Protein AF-A0A821HBI1-F1 (afdb_monomer)

Mean predicted aligned error: 13.99 Å

Secondary structure (DSSP, 8-state):
--SSSTTTSSSSSSTTS---SS-----------S--------TTTGGGS----SSGGGGTSS--SEEEEEE--TT-HHHHHHHIIIIIT-SEETTEEEEEEEEEEE-TT-TTHHHHHHHHHHHS-EEEEEB-TT-HHHHHHHHHHHHHHH-TT-SEEEEE-HHHHHHHHHHHHHHHHHHHHHHHHHTS-GGGHHHHHHHHHHHHHHHHHHIIIIIHHHHHSSB-SS-B-STT-HHHHSSSS-SS---SSTT---SS-HHHHHHHHHHHHHHHHHHHGGGSTTTB-HHHHHHHHHHHIIIIIHHHHHHHHSTTSHHHHHT---SS-IIIIIIHHHHHHHHHHHHH---TT--SSS-------HHHHHHHHHHHHHHHIIIIIHTTSSSSHHHHHHHHHHHHHHHHHHHHHHHHHHHHGGGGTPPTTPPPHHHHHHHHHHHHHHHTTTTTTS-HHHHHHHHHHHHHHHHHHHHHHHHHH----TT-HIIIIIIHHHHHHHHHHHH--TTT-TTS---GGGT-THHHHHHHHHHHHHHHHHHHHHHHHHHHHHHHT--BPPHHHHHH-HHHHHH-PPPTT---------GGGSSS--S---TTSSSS----

Structure (mmCIF, N/CA/C/O backbone):
data_AF-A0A821HBI1-F1
#
_entry.id   AF-A0A821HBI1-F1
#
loop_
_atom_site.group_PDB
_atom_site.id
_atom_site.type_symbol
_atom_site.label_atom_id
_atom_site.label_alt_id
_atom_site.label_comp_id
_atom_site.label_asym_id
_atom_site.label_entity_id
_atom_site.label_seq_id
_atom_site.pdbx_PDB_ins_code
_atom_site.Cartn_x
_atom_site.Cartn_y
_atom_site.Cartn_z
_atom_site.occupancy
_atom_site.B_iso_or_equiv
_atom_site.auth_seq_id
_atom_site.auth_comp_id
_atom_site.auth_asym_id
_atom_site.auth_atom_id
_atom_site.pdbx_PDB_model_num
ATOM 1 N N . MET A 1 1 ? 32.061 6.669 39.376 1.00 39.44 1 MET A N 1
ATOM 2 C CA . MET A 1 1 ? 31.551 5.700 38.372 1.00 39.44 1 MET A CA 1
ATOM 3 C C . MET A 1 1 ? 30.074 5.892 37.944 1.00 39.44 1 MET A C 1
ATOM 5 O O . MET A 1 1 ? 29.471 4.959 37.440 1.00 39.44 1 MET A O 1
ATOM 9 N N . ARG A 1 2 ? 29.472 7.097 38.028 1.00 30.44 2 ARG A N 1
ATOM 10 C CA . ARG A 1 2 ? 28.081 7.358 37.556 1.00 30.44 2 ARG A CA 1
ATOM 11 C C . ARG A 1 2 ? 27.895 8.628 36.700 1.00 30.44 2 ARG A C 1
ATOM 13 O O . ARG A 1 2 ? 26.775 9.075 36.495 1.00 30.44 2 ARG A O 1
ATOM 20 N N . ARG A 1 3 ? 28.971 9.212 36.153 1.00 25.42 3 ARG A N 1
ATOM 21 C CA . ARG A 1 3 ? 28.893 10.417 35.290 1.00 25.42 3 ARG A CA 1
ATOM 22 C C . ARG A 1 3 ? 29.568 10.291 33.914 1.00 25.42 3 ARG A C 1
ATOM 24 O O . ARG A 1 3 ? 29.608 11.266 33.179 1.00 25.42 3 ARG A O 1
ATOM 31 N N . HIS A 1 4 ? 30.042 9.104 33.523 1.00 27.62 4 HIS A N 1
ATOM 32 C CA . HIS A 1 4 ? 30.702 8.883 32.220 1.00 27.62 4 HIS A CA 1
ATOM 33 C C . HIS A 1 4 ? 29.940 7.975 31.234 1.00 27.62 4 HIS A C 1
ATOM 35 O O . HIS A 1 4 ? 30.369 7.828 30.099 1.00 27.62 4 HIS A O 1
ATOM 41 N N . CYS A 1 5 ? 28.769 7.438 31.603 1.00 28.25 5 CYS A N 1
ATOM 42 C CA . CYS A 1 5 ? 27.954 6.597 30.706 1.00 28.25 5 CYS A CA 1
ATOM 43 C C . CYS A 1 5 ? 26.812 7.334 29.977 1.00 28.25 5 CYS A C 1
ATOM 45 O O . CYS A 1 5 ? 26.211 6.772 29.071 1.00 28.25 5 CYS A O 1
ATOM 47 N N . ARG A 1 6 ? 26.507 8.599 30.310 1.00 28.84 6 ARG A N 1
ATOM 48 C CA . ARG A 1 6 ? 25.364 9.323 29.704 1.00 28.84 6 ARG A CA 1
ATOM 49 C C . ARG A 1 6 ? 25.662 10.053 28.389 1.00 28.84 6 ARG A C 1
ATOM 51 O O . ARG A 1 6 ? 24.722 10.466 27.729 1.00 28.84 6 ARG A O 1
ATOM 58 N N . LYS A 1 7 ? 26.929 10.190 27.979 1.00 26.81 7 LYS A N 1
ATOM 59 C CA . LYS A 1 7 ? 27.296 10.913 26.743 1.00 26.81 7 LYS A CA 1
ATOM 60 C C . LYS A 1 7 ? 27.590 10.030 25.525 1.00 26.81 7 LYS A C 1
ATOM 62 O O . LYS A 1 7 ? 27.719 10.572 24.442 1.00 26.81 7 LYS A O 1
ATOM 67 N N . ARG A 1 8 ? 27.672 8.700 25.668 1.00 28.08 8 ARG A N 1
ATOM 68 C CA . ARG A 1 8 ? 27.939 7.788 24.532 1.00 28.08 8 ARG A CA 1
ATOM 69 C C . ARG A 1 8 ? 26.720 7.017 24.023 1.00 28.08 8 ARG A C 1
ATOM 71 O O . ARG A 1 8 ? 26.749 6.544 22.900 1.00 28.08 8 ARG A O 1
ATOM 78 N N . ILE A 1 9 ? 25.635 6.948 24.794 1.00 29.70 9 ILE A N 1
ATOM 79 C CA . ILE A 1 9 ? 24.403 6.249 24.378 1.00 29.70 9 ILE A CA 1
ATOM 80 C C . ILE A 1 9 ? 23.422 7.194 23.657 1.00 29.70 9 ILE A C 1
ATOM 82 O O . ILE A 1 9 ? 22.602 6.744 22.868 1.00 29.70 9 ILE A O 1
ATOM 86 N N . PHE A 1 10 ? 23.569 8.513 23.820 1.00 26.70 10 PHE A N 1
ATOM 87 C CA . PHE A 1 10 ? 22.733 9.511 23.135 1.00 26.70 10 PHE A CA 1
ATOM 88 C C . PHE A 1 10 ? 23.194 9.861 21.707 1.00 26.70 10 PHE A C 1
ATOM 90 O O . PHE A 1 10 ? 22.494 10.576 21.001 1.00 26.70 10 PHE A O 1
ATOM 97 N N . THR A 1 11 ? 24.348 9.353 21.262 1.00 26.83 11 THR A N 1
ATOM 98 C CA . THR A 1 11 ? 24.928 9.653 19.935 1.00 26.83 11 THR A CA 1
ATOM 99 C C . THR A 1 11 ? 24.753 8.503 18.934 1.00 26.83 11 THR A C 1
ATOM 101 O O . THR A 1 11 ? 24.941 8.697 17.742 1.00 26.83 11 THR A O 1
ATOM 104 N N . LEU A 1 12 ? 24.340 7.313 19.384 1.00 27.77 12 LEU A N 1
ATOM 105 C CA . LEU A 1 12 ? 24.238 6.123 18.526 1.00 27.77 12 LEU A CA 1
ATOM 106 C C . LEU A 1 12 ? 22.865 5.934 17.859 1.00 27.77 12 LEU A C 1
ATOM 108 O O . LEU A 1 12 ? 22.775 5.188 16.894 1.00 27.77 12 LEU A O 1
ATOM 112 N N . PHE A 1 13 ? 21.818 6.634 18.308 1.00 25.67 13 PHE A N 1
ATOM 113 C CA . PHE A 1 13 ? 20.461 6.492 17.750 1.00 25.67 13 PHE A CA 1
ATOM 114 C C . PHE A 1 13 ? 20.051 7.590 16.751 1.00 25.67 13 PHE A C 1
ATOM 116 O O . PHE A 1 13 ? 19.048 7.438 16.067 1.00 25.67 13 PHE A O 1
ATOM 123 N N . PHE A 1 14 ? 20.830 8.671 16.619 1.00 25.86 14 PHE A N 1
ATOM 124 C CA . PHE A 1 14 ? 20.525 9.797 15.715 1.00 25.86 14 PHE A CA 1
ATOM 125 C C . PHE A 1 14 ? 21.490 9.937 14.522 1.00 25.86 14 PHE A C 1
ATOM 127 O O . PHE A 1 14 ? 21.324 10.833 13.699 1.00 25.86 14 PHE A O 1
ATOM 134 N N . GLY A 1 15 ? 22.467 9.035 14.381 1.00 24.44 15 GLY A N 1
ATOM 135 C CA . GLY A 1 15 ? 23.486 9.092 13.324 1.00 24.44 15 GLY A CA 1
ATOM 136 C C . GLY A 1 15 ? 23.022 8.686 11.919 1.00 24.44 15 GLY A C 1
ATOM 137 O O . GLY A 1 15 ? 23.807 8.786 10.986 1.00 24.44 15 GLY A O 1
ATOM 138 N N . CYS A 1 16 ? 21.776 8.235 11.745 1.00 28.62 16 CYS A N 1
ATOM 139 C CA . CYS A 1 16 ? 21.243 7.820 10.438 1.00 28.62 16 CYS A CA 1
ATOM 140 C C . CYS A 1 16 ? 20.155 8.745 9.870 1.00 28.62 16 CYS A C 1
ATOM 142 O O . CYS A 1 16 ? 19.655 8.464 8.789 1.00 28.62 16 CYS A O 1
ATOM 144 N N . LEU A 1 17 ? 19.793 9.846 10.547 1.00 26.77 17 LEU A N 1
ATOM 145 C CA . LEU A 1 17 ? 18.699 10.719 10.085 1.00 26.77 17 LEU A CA 1
ATOM 146 C C . LEU A 1 17 ? 19.055 12.210 9.952 1.00 26.77 17 LEU A C 1
ATOM 148 O O . LEU A 1 17 ? 18.179 13.018 9.660 1.00 26.77 17 LEU A O 1
ATOM 152 N N . ILE A 1 18 ? 20.324 12.591 10.127 1.00 27.89 18 ILE A N 1
ATOM 153 C CA . ILE A 1 18 ? 20.803 13.956 9.860 1.00 27.89 18 ILE A CA 1
ATOM 154 C C . ILE A 1 18 ? 22.089 13.875 9.038 1.00 27.89 18 ILE A C 1
ATOM 156 O O . ILE A 1 18 ? 23.186 13.896 9.582 1.00 27.89 18 ILE A O 1
ATOM 160 N N . PHE A 1 19 ? 21.945 13.805 7.718 1.00 27.16 19 PHE A N 1
ATOM 161 C CA . PHE A 1 19 ? 22.987 14.221 6.782 1.00 27.16 19 PHE A CA 1
ATOM 162 C C . PHE A 1 19 ? 22.317 14.913 5.598 1.00 27.16 19 PHE A C 1
ATOM 164 O O . PHE A 1 19 ? 21.980 14.279 4.606 1.00 27.16 19 PHE A O 1
ATOM 171 N N . TYR A 1 20 ? 22.077 16.219 5.738 1.00 30.00 20 TYR A N 1
ATOM 172 C CA . TYR A 1 20 ? 21.812 17.100 4.600 1.00 30.00 20 TYR A CA 1
ATOM 173 C C . TYR A 1 20 ? 22.148 18.556 4.944 1.00 30.00 20 TYR A C 1
ATOM 175 O O . TYR A 1 20 ? 21.272 19.386 5.151 1.00 30.00 20 TYR A O 1
ATOM 183 N N . ILE A 1 21 ? 23.445 18.860 5.028 1.00 28.52 21 ILE A N 1
ATOM 184 C CA . ILE A 1 21 ? 23.985 20.196 4.739 1.00 28.52 21 ILE A CA 1
ATOM 185 C C . ILE A 1 21 ? 25.320 19.962 4.027 1.00 28.52 21 ILE A C 1
ATOM 187 O O . ILE A 1 21 ? 26.296 19.561 4.654 1.00 28.52 21 ILE A O 1
ATOM 191 N N . GLY A 1 22 ? 25.339 20.169 2.711 1.00 23.45 22 GLY A N 1
ATOM 192 C CA . GLY A 1 22 ? 26.512 19.983 1.853 1.00 23.45 22 GLY A CA 1
ATOM 193 C C . GLY A 1 22 ? 26.187 19.054 0.689 1.00 23.45 22 GLY A C 1
ATOM 194 O O . GLY A 1 22 ? 25.965 17.867 0.894 1.00 23.45 22 GLY A O 1
ATOM 195 N N . GLY A 1 23 ? 26.103 19.611 -0.519 1.00 25.64 23 GLY A N 1
ATOM 196 C CA . GLY A 1 23 ? 25.733 18.895 -1.738 1.00 25.64 23 GLY A CA 1
ATOM 197 C C . GLY A 1 23 ? 26.720 17.793 -2.111 1.00 25.64 23 GLY A C 1
ATOM 198 O O . GLY A 1 23 ? 27.652 18.029 -2.872 1.00 25.64 23 GLY A O 1
ATOM 199 N N . TYR A 1 24 ? 26.460 16.582 -1.628 1.00 22.45 24 TYR A N 1
ATOM 200 C CA . TYR A 1 24 ? 27.106 15.364 -2.092 1.00 22.45 24 TYR A CA 1
ATOM 201 C C . TYR A 1 24 ? 26.033 14.377 -2.543 1.00 22.45 24 TYR A C 1
ATOM 203 O O . TYR A 1 24 ? 25.165 13.956 -1.779 1.00 22.45 24 TYR A O 1
ATOM 211 N N . VAL A 1 25 ? 26.088 14.058 -3.834 1.00 24.27 25 VAL A N 1
ATOM 212 C CA . VAL A 1 25 ? 25.384 12.945 -4.468 1.00 24.27 25 VAL A CA 1
ATOM 213 C C . VAL A 1 25 ? 25.770 11.662 -3.727 1.00 24.27 25 VAL A C 1
ATOM 215 O O . VAL A 1 25 ? 26.945 11.464 -3.419 1.00 24.27 25 VAL A O 1
ATOM 218 N N . PHE A 1 26 ? 24.803 10.787 -3.438 1.00 23.72 26 PHE A N 1
ATOM 219 C CA . PHE A 1 26 ? 25.093 9.429 -2.976 1.00 23.72 26 PHE A CA 1
ATOM 220 C C . PHE A 1 26 ? 25.791 8.674 -4.108 1.00 23.72 26 PHE A C 1
ATOM 222 O O . PHE A 1 26 ? 25.157 8.109 -4.996 1.00 23.72 26 PHE A O 1
ATOM 229 N N . VAL A 1 27 ? 27.117 8.711 -4.091 1.00 25.02 27 VAL A N 1
ATOM 230 C CA . VAL A 1 27 ? 27.970 7.886 -4.932 1.00 25.02 27 VAL A CA 1
ATOM 231 C C . VAL A 1 27 ? 28.236 6.613 -4.134 1.00 25.02 27 VAL A C 1
ATOM 233 O O . VAL A 1 27 ? 28.740 6.677 -3.012 1.00 25.02 27 VAL A O 1
ATOM 236 N N . SER A 1 28 ? 27.912 5.444 -4.694 1.00 28.28 28 SER A N 1
ATOM 237 C CA . SER A 1 28 ? 28.605 4.220 -4.291 1.00 28.28 28 SER A CA 1
ATOM 238 C C . SER A 1 28 ? 30.044 4.374 -4.778 1.00 28.28 28 SER A C 1
ATOM 240 O O . SER A 1 28 ? 30.394 3.965 -5.879 1.00 28.28 28 SER A O 1
ATOM 242 N N . ILE A 1 29 ? 30.855 5.085 -3.995 1.00 24.97 29 ILE A N 1
ATOM 243 C CA . ILE A 1 29 ? 32.301 5.035 -4.127 1.00 24.97 29 ILE A CA 1
ATOM 244 C C . ILE A 1 29 ? 32.640 3.708 -3.474 1.00 24.97 29 ILE A C 1
ATOM 246 O O . ILE A 1 29 ? 32.725 3.617 -2.250 1.00 24.97 29 ILE A O 1
ATOM 250 N N . SER A 1 30 ? 32.773 2.647 -4.268 1.00 26.41 30 SER A N 1
ATOM 251 C CA . SER A 1 30 ? 33.678 1.594 -3.839 1.00 26.41 30 SER A CA 1
ATOM 252 C C . SER A 1 30 ? 35.041 2.266 -3.769 1.00 26.41 30 SER A C 1
ATOM 254 O O . SER A 1 30 ? 35.684 2.505 -4.791 1.00 26.41 30 SER A O 1
ATOM 256 N N . GLU A 1 31 ? 35.440 2.666 -2.569 1.00 24.05 31 GLU A N 1
ATOM 257 C CA . GLU A 1 31 ? 36.828 2.959 -2.286 1.00 24.05 31 GLU A CA 1
ATOM 258 C C . GLU A 1 31 ? 37.543 1.642 -2.592 1.00 24.05 31 GLU A C 1
ATOM 260 O O . GLU A 1 31 ? 37.451 0.682 -1.824 1.00 24.05 31 GLU A O 1
ATOM 265 N N . VAL A 1 32 ? 38.172 1.539 -3.767 1.00 29.16 32 VAL A N 1
ATOM 266 C CA . VAL A 1 32 ? 39.111 0.454 -4.055 1.00 29.16 32 VAL A CA 1
ATOM 267 C C . VAL A 1 32 ? 40.329 0.748 -3.188 1.00 29.16 32 VAL A C 1
ATOM 269 O O . VAL A 1 32 ? 41.359 1.252 -3.629 1.00 29.16 32 VAL A O 1
ATOM 272 N N . THR A 1 33 ? 40.163 0.528 -1.888 1.00 23.44 33 THR A N 1
ATOM 273 C CA . THR A 1 33 ? 41.252 0.532 -0.936 1.00 23.44 33 THR A CA 1
ATOM 274 C C . THR A 1 33 ? 42.094 -0.683 -1.273 1.00 23.44 33 THR A C 1
ATOM 276 O O . THR A 1 33 ? 41.621 -1.817 -1.336 1.00 23.44 33 THR A O 1
ATOM 279 N N . ARG A 1 34 ? 43.369 -0.409 -1.534 1.00 30.02 34 ARG A N 1
ATOM 280 C CA . ARG A 1 34 ? 44.418 -1.337 -1.967 1.00 30.02 34 ARG A CA 1
ATOM 281 C C . ARG A 1 34 ? 44.722 -2.475 -0.978 1.00 30.02 34 ARG A C 1
ATOM 283 O O . ARG A 1 34 ? 45.738 -3.138 -1.139 1.00 30.02 34 ARG A O 1
ATOM 290 N N . ASP A 1 35 ? 43.893 -2.680 0.041 1.00 27.64 35 ASP A N 1
ATOM 291 C CA . ASP A 1 35 ? 44.194 -3.550 1.171 1.00 27.64 35 ASP A CA 1
ATOM 292 C C . ASP A 1 35 ? 42.907 -4.087 1.825 1.00 27.64 35 ASP A C 1
ATOM 294 O O . ASP A 1 35 ? 42.514 -3.726 2.931 1.00 27.64 35 ASP A O 1
ATOM 298 N N . SER A 1 36 ? 42.198 -4.963 1.117 1.00 25.23 36 SER A N 1
ATOM 299 C CA . SER A 1 36 ? 41.278 -5.904 1.760 1.00 25.23 36 SER A CA 1
ATOM 300 C C . SER A 1 36 ? 41.420 -7.272 1.110 1.00 25.23 36 SER A C 1
ATOM 302 O O . SER A 1 36 ? 40.694 -7.696 0.217 1.00 25.23 36 SER A O 1
ATOM 304 N N . THR A 1 37 ? 42.436 -7.978 1.593 1.00 27.88 37 THR A N 1
ATOM 305 C CA . THR A 1 37 ? 42.574 -9.427 1.513 1.00 27.88 37 THR A CA 1
ATOM 306 C C . THR A 1 37 ? 41.368 -10.122 2.157 1.00 27.88 37 THR A C 1
ATOM 308 O O . THR A 1 37 ? 41.461 -10.621 3.278 1.00 27.88 37 THR A O 1
ATOM 311 N N . GLU A 1 38 ? 40.243 -10.213 1.452 1.00 26.75 38 GLU A N 1
ATOM 312 C CA . GLU A 1 38 ? 39.290 -11.299 1.664 1.00 26.75 38 GLU A CA 1
ATOM 313 C C . GLU A 1 38 ? 39.595 -12.415 0.665 1.00 26.75 38 GLU A C 1
ATOM 315 O O . GLU A 1 38 ? 39.515 -12.275 -0.553 1.00 26.75 38 GLU A O 1
ATOM 320 N N . LYS A 1 39 ? 40.067 -13.525 1.233 1.00 27.61 39 LYS A N 1
ATOM 321 C CA . LYS A 1 39 ? 40.550 -14.732 0.566 1.00 27.61 39 LYS A CA 1
ATOM 322 C C . LYS A 1 39 ? 39.618 -15.176 -0.564 1.00 27.61 39 LYS A C 1
ATOM 324 O O . LYS A 1 39 ? 38.583 -15.797 -0.341 1.00 27.61 39 LYS A O 1
ATOM 329 N N . ILE A 1 40 ? 40.085 -14.934 -1.784 1.00 29.36 40 ILE A N 1
ATOM 330 C CA . ILE A 1 40 ? 39.562 -15.452 -3.044 1.00 29.36 40 ILE A CA 1
ATOM 331 C C . ILE A 1 40 ? 39.653 -16.988 -3.025 1.00 29.36 40 ILE A C 1
ATOM 333 O O . ILE A 1 40 ? 40.655 -17.580 -3.421 1.00 29.36 40 ILE A O 1
ATOM 337 N N . VAL A 1 41 ? 38.580 -17.654 -2.599 1.00 27.44 41 VAL A N 1
ATOM 338 C CA . VAL A 1 41 ? 38.293 -19.060 -2.932 1.00 27.44 41 VAL A CA 1
ATOM 339 C C . VAL A 1 41 ? 37.557 -19.088 -4.277 1.00 27.44 41 VAL A C 1
ATOM 341 O O . VAL A 1 41 ? 36.439 -19.561 -4.363 1.00 27.44 41 VAL A O 1
ATOM 344 N N . TYR A 1 42 ? 38.132 -18.521 -5.343 1.00 33.50 42 TYR A N 1
ATOM 345 C CA . TYR A 1 42 ? 37.483 -18.503 -6.673 1.00 33.50 42 TYR A CA 1
ATOM 346 C C . TYR A 1 42 ? 38.475 -18.592 -7.848 1.00 33.50 42 TYR A C 1
ATOM 348 O O . TYR A 1 42 ? 38.187 -18.174 -8.967 1.00 33.50 42 TYR A O 1
ATOM 356 N N . LEU A 1 43 ? 39.658 -19.176 -7.624 1.00 30.02 43 LEU A N 1
ATOM 357 C CA . LEU A 1 43 ? 40.743 -19.212 -8.616 1.00 30.02 43 LEU A CA 1
ATOM 358 C C . LEU A 1 43 ? 40.711 -20.383 -9.616 1.00 30.02 43 LEU A C 1
ATOM 360 O O . LEU A 1 43 ? 41.592 -20.447 -10.471 1.00 30.02 43 LEU A O 1
ATOM 364 N N . HIS A 1 44 ? 39.723 -21.287 -9.579 1.00 28.52 44 HIS A N 1
ATOM 365 C CA . HIS A 1 44 ? 39.763 -22.477 -10.449 1.00 28.52 44 HIS A CA 1
ATOM 366 C C . HIS A 1 44 ? 38.768 -22.502 -11.625 1.00 28.52 44 HIS A C 1
ATOM 368 O O . HIS A 1 44 ? 39.048 -23.182 -12.612 1.00 28.52 44 HIS A O 1
ATOM 374 N N . ALA A 1 45 ? 37.665 -21.741 -11.583 1.00 28.94 45 ALA A N 1
ATOM 375 C CA . ALA A 1 45 ? 36.639 -21.760 -12.640 1.00 28.94 45 ALA A CA 1
ATOM 376 C C . ALA A 1 45 ? 36.800 -20.652 -13.704 1.00 28.94 45 ALA A C 1
ATOM 378 O O . ALA A 1 45 ? 36.412 -20.838 -14.852 1.00 28.94 45 ALA A O 1
ATOM 379 N N . LEU A 1 46 ? 37.446 -19.530 -13.368 1.00 36.69 46 LEU A N 1
ATOM 380 C CA . LEU A 1 46 ? 37.592 -18.364 -14.260 1.00 36.69 46 LEU A CA 1
ATOM 381 C C . LEU A 1 46 ? 38.828 -18.421 -15.177 1.00 36.69 46 LEU A C 1
ATOM 383 O O . LEU A 1 46 ? 39.130 -17.459 -15.876 1.00 36.69 46 LEU A O 1
ATOM 387 N N . ARG A 1 47 ? 39.558 -19.543 -15.194 1.00 33.97 47 ARG A N 1
ATOM 388 C CA . ARG A 1 47 ? 40.779 -19.713 -16.003 1.00 33.97 47 ARG A CA 1
ATOM 389 C C . ARG A 1 47 ? 40.509 -20.023 -17.483 1.00 33.97 47 ARG A C 1
ATOM 391 O O . ARG A 1 47 ? 41.465 -20.145 -18.239 1.00 33.97 47 ARG A O 1
ATOM 398 N N . ARG A 1 48 ? 39.243 -20.201 -17.886 1.00 34.84 48 ARG A N 1
ATOM 399 C CA . ARG A 1 48 ? 38.856 -20.621 -19.249 1.00 34.84 48 ARG A CA 1
ATOM 400 C C . ARG A 1 48 ? 38.201 -19.541 -20.114 1.00 34.84 48 ARG A C 1
ATOM 402 O O . ARG A 1 48 ? 38.045 -19.778 -21.302 1.00 34.84 48 ARG A O 1
ATOM 409 N N . SER A 1 49 ? 37.857 -18.375 -19.570 1.00 42.03 49 SER A N 1
ATOM 410 C CA . SER A 1 49 ? 37.347 -17.250 -20.365 1.00 42.03 49 SER A CA 1
ATOM 411 C C . SER A 1 49 ? 38.485 -16.278 -20.671 1.00 42.03 49 SER A C 1
ATOM 413 O O . SER A 1 49 ? 39.016 -15.637 -19.760 1.00 42.03 49 SER A O 1
ATOM 415 N N . SER A 1 50 ? 38.879 -16.200 -21.938 1.00 40.34 50 SER A N 1
ATOM 416 C CA . SER A 1 50 ? 39.927 -15.321 -22.460 1.00 40.34 50 SER A CA 1
ATOM 417 C C . SER A 1 50 ? 39.677 -13.857 -22.062 1.00 40.34 50 SER A C 1
ATOM 419 O O . SER A 1 50 ? 38.625 -13.312 -22.402 1.00 40.34 50 SER A O 1
ATOM 421 N N . PRO A 1 51 ? 40.601 -13.179 -21.360 1.00 40.41 51 PRO A N 1
ATOM 422 C CA . PRO A 1 51 ? 40.448 -11.764 -21.081 1.00 40.41 51 PRO A CA 1
ATOM 423 C C . PRO A 1 51 ? 40.886 -10.920 -22.290 1.00 40.41 51 PRO A C 1
ATOM 425 O O . PRO A 1 51 ? 42.074 -10.700 -22.490 1.00 40.41 51 PRO A O 1
ATOM 428 N N . MET A 1 52 ? 39.891 -10.379 -23.001 1.00 57.12 52 MET A N 1
ATOM 429 C CA . MET A 1 52 ? 39.753 -8.939 -23.289 1.00 57.12 52 MET A CA 1
ATOM 430 C C . MET A 1 52 ? 40.806 -8.291 -24.190 1.00 57.12 52 MET A C 1
ATOM 432 O O . MET A 1 52 ? 41.834 -7.832 -23.701 1.00 57.12 52 MET A O 1
ATOM 436 N N . GLU A 1 53 ? 40.475 -8.112 -25.468 1.00 54.25 53 GLU A N 1
ATOM 437 C CA . GLU A 1 53 ? 41.271 -7.312 -26.414 1.00 54.25 53 GLU A CA 1
ATOM 438 C C . GLU A 1 53 ? 40.405 -6.369 -27.269 1.00 54.25 53 GLU A C 1
ATOM 440 O O . GLU A 1 53 ? 40.650 -6.170 -28.456 1.00 54.25 53 GLU A O 1
ATOM 445 N N . HIS A 1 54 ? 39.346 -5.793 -26.697 1.00 61.66 54 HIS A N 1
ATOM 446 C CA . HIS A 1 54 ? 38.465 -4.877 -27.427 1.00 61.66 54 HIS A CA 1
ATOM 447 C C . HIS A 1 54 ? 38.350 -3.533 -26.715 1.00 61.66 54 HIS A C 1
ATOM 449 O O . HIS A 1 54 ? 38.316 -3.476 -25.485 1.00 61.66 54 HIS A O 1
ATOM 455 N N . ASN A 1 55 ? 38.346 -2.465 -27.520 1.00 65.25 55 ASN A N 1
ATOM 456 C CA . ASN A 1 55 ? 38.276 -1.066 -27.100 1.00 65.25 55 ASN A CA 1
ATOM 457 C C . ASN A 1 55 ? 39.307 -0.666 -26.023 1.00 65.25 55 ASN A C 1
ATOM 459 O O . ASN A 1 55 ? 39.049 0.229 -25.232 1.00 65.25 55 ASN A O 1
ATOM 463 N N . ILE A 1 56 ? 40.498 -1.286 -26.017 1.00 68.75 56 ILE A N 1
ATOM 464 C CA . ILE A 1 56 ? 41.613 -0.965 -25.094 1.00 68.75 56 ILE A CA 1
ATOM 465 C C . ILE A 1 56 ? 41.960 0.533 -25.144 1.00 68.75 56 ILE A C 1
ATOM 467 O O . ILE A 1 56 ? 42.303 1.136 -24.133 1.00 68.75 56 ILE A O 1
ATOM 471 N N . GLU A 1 57 ? 41.813 1.138 -26.323 1.00 68.50 57 GLU A N 1
ATOM 472 C CA . GLU A 1 57 ? 42.108 2.544 -26.606 1.00 68.50 57 GLU A CA 1
ATOM 473 C C . GLU A 1 57 ? 41.243 3.548 -25.829 1.00 68.50 57 GLU A C 1
ATOM 475 O O . GLU A 1 57 ? 41.649 4.705 -25.690 1.00 68.50 57 GLU A O 1
ATOM 480 N N . LEU A 1 58 ? 40.108 3.105 -25.264 1.00 71.06 58 LEU A N 1
ATOM 481 C CA . LEU A 1 58 ? 39.200 3.924 -24.449 1.00 71.06 58 LEU A CA 1
ATOM 482 C C . LEU A 1 58 ? 39.915 4.642 -23.298 1.00 71.06 58 LEU A C 1
ATOM 484 O O . LEU A 1 58 ? 39.544 5.759 -22.960 1.00 71.06 58 LEU A O 1
ATOM 488 N N . CYS A 1 59 ? 40.937 4.014 -22.716 1.00 68.75 59 CYS A N 1
ATOM 489 C CA . CYS A 1 59 ? 41.691 4.553 -21.581 1.00 68.75 59 CYS A CA 1
ATOM 490 C C . CYS A 1 59 ? 43.137 4.931 -21.929 1.00 68.75 59 CYS A C 1
ATOM 492 O O . CYS A 1 59 ? 43.875 5.406 -21.069 1.00 68.75 59 CYS A O 1
ATOM 494 N N . SER A 1 60 ? 43.545 4.742 -23.188 1.00 62.75 60 SER A N 1
ATOM 495 C CA . SER A 1 60 ? 44.922 4.963 -23.651 1.00 62.75 60 SER A CA 1
ATOM 496 C C . SER A 1 60 ? 45.208 6.403 -24.073 1.00 62.75 60 SER A C 1
ATOM 498 O O . SER A 1 60 ? 46.372 6.777 -24.193 1.00 62.75 60 SER A O 1
ATOM 500 N N . SER A 1 61 ? 44.170 7.188 -24.375 1.00 55.78 61 SER A N 1
ATOM 501 C CA . SER A 1 61 ? 44.310 8.447 -25.122 1.00 55.78 61 SER A CA 1
ATOM 502 C C . SER A 1 61 ? 44.034 9.719 -24.317 1.00 55.78 61 SER A C 1
ATOM 504 O O . SER A 1 61 ? 44.436 10.790 -24.761 1.00 55.78 61 SER A O 1
ATOM 506 N N . ASN A 1 62 ? 43.420 9.630 -23.132 1.00 57.84 62 ASN A N 1
ATOM 507 C CA . ASN A 1 62 ? 43.083 10.786 -22.298 1.00 57.84 62 ASN A CA 1
ATOM 508 C C . ASN A 1 62 ? 43.212 10.447 -20.807 1.00 57.84 62 ASN A C 1
ATOM 510 O O . ASN A 1 62 ? 42.834 9.354 -20.389 1.00 57.84 62 ASN A O 1
ATOM 514 N N . ASP A 1 63 ? 43.680 11.399 -19.994 1.00 69.25 63 ASP A N 1
ATOM 515 C CA . ASP A 1 63 ? 43.513 11.339 -18.537 1.00 69.25 63 ASP A CA 1
ATOM 516 C C . ASP A 1 63 ? 42.001 11.411 -18.236 1.00 69.25 63 ASP A C 1
ATOM 518 O O . ASP A 1 63 ? 41.403 12.485 -18.211 1.00 69.25 63 ASP A O 1
ATOM 522 N N . ILE A 1 64 ? 41.342 10.263 -18.108 1.00 76.50 64 ILE A N 1
ATOM 523 C CA . ILE A 1 64 ? 39.928 10.178 -17.735 1.00 76.50 64 ILE A CA 1
ATOM 524 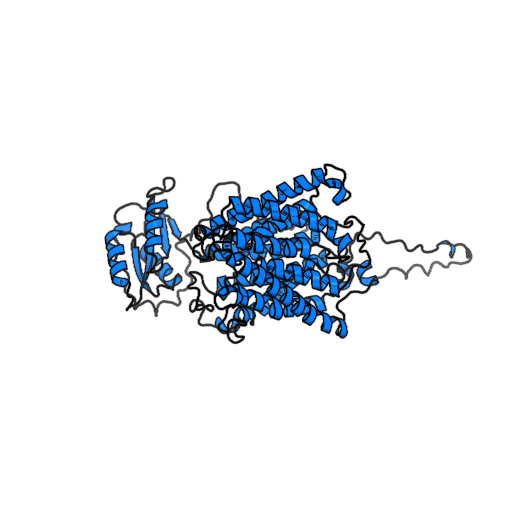C C . ILE A 1 64 ? 39.857 10.144 -16.211 1.00 76.50 64 ILE A C 1
ATOM 526 O O . ILE A 1 64 ? 40.448 9.278 -15.572 1.00 76.50 64 ILE A O 1
ATOM 530 N N . ASP A 1 65 ? 39.113 11.075 -15.622 1.00 78.69 65 ASP A N 1
ATOM 531 C CA . ASP A 1 65 ? 38.993 11.192 -14.169 1.00 78.69 65 ASP A CA 1
ATOM 532 C C . ASP A 1 65 ? 37.852 10.307 -13.629 1.00 78.69 65 ASP A C 1
ATOM 534 O O . ASP A 1 65 ? 37.939 9.805 -12.506 1.00 78.69 65 ASP A O 1
ATOM 538 N N . LEU A 1 66 ? 36.804 10.079 -14.434 1.00 78.38 66 LEU A N 1
ATOM 539 C CA . LEU A 1 66 ? 35.614 9.295 -14.090 1.00 78.38 66 LEU A CA 1
ATOM 540 C C . LEU A 1 66 ? 35.189 8.351 -15.227 1.00 78.38 66 LEU A C 1
ATOM 542 O O . LEU A 1 66 ? 34.913 8.800 -16.336 1.00 78.38 66 LEU A O 1
ATOM 546 N N . ILE A 1 67 ? 35.013 7.060 -14.942 1.00 83.19 67 ILE A N 1
ATOM 547 C CA . ILE A 1 67 ? 34.317 6.137 -15.855 1.00 83.19 67 ILE A CA 1
ATOM 548 C C . ILE A 1 67 ? 32.922 5.810 -15.331 1.00 83.19 67 ILE A C 1
ATOM 550 O O . ILE A 1 67 ? 32.764 5.401 -14.183 1.00 83.19 67 ILE A O 1
ATOM 554 N N . ILE A 1 68 ? 31.912 5.955 -16.190 1.00 78.88 68 ILE A N 1
ATOM 555 C CA . ILE A 1 68 ? 30.530 5.563 -15.917 1.00 78.88 68 ILE A CA 1
ATOM 556 C C . ILE A 1 68 ? 30.250 4.221 -16.598 1.00 78.88 68 ILE A C 1
ATOM 558 O O . ILE A 1 68 ? 30.210 4.142 -17.821 1.00 78.88 68 ILE A O 1
ATOM 562 N N . ILE A 1 69 ? 30.046 3.168 -15.808 1.00 81.25 69 ILE A N 1
ATOM 563 C CA . ILE A 1 69 ? 29.707 1.826 -16.284 1.00 81.25 69 ILE A CA 1
ATOM 564 C C . ILE A 1 69 ? 28.190 1.665 -16.342 1.00 81.25 69 ILE A C 1
ATOM 566 O O . ILE A 1 69 ? 27.505 1.755 -15.317 1.00 81.25 69 ILE A O 1
ATOM 570 N N . ILE A 1 70 ? 27.686 1.323 -17.524 1.00 78.62 70 ILE A N 1
ATOM 571 C CA . ILE A 1 70 ? 26.280 1.002 -17.757 1.00 78.62 70 ILE A CA 1
ATOM 572 C C . ILE A 1 70 ? 26.170 -0.448 -18.201 1.00 78.62 70 ILE A C 1
ATOM 574 O O . ILE A 1 70 ? 26.621 -0.828 -19.279 1.00 78.62 70 ILE A O 1
ATOM 578 N N . ILE A 1 71 ? 25.542 -1.277 -17.372 1.00 78.62 71 ILE A N 1
ATOM 579 C CA . ILE A 1 71 ? 25.230 -2.653 -17.752 1.00 78.62 71 ILE A CA 1
ATOM 580 C C . ILE A 1 71 ? 23.988 -2.637 -18.640 1.00 78.62 71 ILE A C 1
ATOM 582 O O . ILE A 1 71 ? 22.967 -2.059 -18.279 1.00 78.62 71 ILE A O 1
ATOM 586 N N . SER A 1 72 ? 24.083 -3.270 -19.804 1.00 76.19 72 SER A N 1
ATOM 587 C CA . SER A 1 72 ? 23.036 -3.279 -20.822 1.00 76.19 72 SER A CA 1
ATOM 588 C C . SER A 1 72 ? 22.804 -4.706 -21.327 1.00 76.19 72 SER A C 1
ATOM 590 O O . SER A 1 72 ? 23.718 -5.534 -21.280 1.00 76.19 72 SER A O 1
ATOM 592 N N . SER A 1 73 ? 21.584 -5.018 -21.769 1.00 77.19 73 SER A N 1
ATOM 593 C CA . SER A 1 73 ? 21.299 -6.270 -22.485 1.00 77.19 73 SER A CA 1
ATOM 594 C C . SER A 1 73 ? 21.785 -6.161 -23.927 1.00 77.19 73 SER A C 1
ATOM 596 O O . SER A 1 73 ? 21.746 -5.085 -24.522 1.00 77.19 73 SER A O 1
ATOM 598 N N . SER A 1 74 ? 22.173 -7.288 -24.513 1.00 77.44 74 SER A N 1
ATOM 599 C CA . SER A 1 74 ? 22.451 -7.457 -25.938 1.00 77.44 74 SER A CA 1
ATOM 600 C C . SER A 1 74 ? 21.385 -6.840 -26.846 1.00 77.44 74 SER A C 1
ATOM 602 O O . SER A 1 74 ? 21.739 -6.267 -27.867 1.00 77.44 74 SER A O 1
ATOM 604 N N . SER A 1 75 ? 20.115 -6.846 -26.434 1.00 74.31 75 SER A N 1
ATOM 605 C CA . SER A 1 75 ? 18.986 -6.328 -27.220 1.00 74.31 75 SER A CA 1
ATOM 606 C C . SER A 1 75 ? 18.736 -4.812 -27.116 1.00 74.31 75 SER A C 1
ATOM 608 O O . SER A 1 75 ? 18.011 -4.255 -27.937 1.00 74.31 75 SER A O 1
ATOM 610 N N . HIS A 1 76 ? 19.334 -4.114 -26.144 1.00 76.25 76 HIS A N 1
ATOM 611 C CA . HIS A 1 76 ? 18.994 -2.719 -25.802 1.00 76.25 76 HIS A CA 1
ATOM 612 C C . HIS A 1 76 ? 19.747 -1.653 -26.633 1.00 76.25 76 HIS A C 1
ATOM 614 O O . HIS A 1 76 ? 20.407 -0.765 -26.084 1.00 76.25 76 HIS A O 1
ATOM 620 N N . PHE A 1 77 ? 19.711 -1.747 -27.965 1.00 79.12 77 PHE A N 1
ATOM 621 C CA . PHE A 1 77 ? 20.434 -0.819 -28.852 1.00 79.12 77 PHE A CA 1
ATOM 622 C C . PHE A 1 77 ? 19.910 0.621 -28.762 1.00 79.12 77 PHE A C 1
ATOM 624 O O . PHE A 1 77 ? 20.695 1.565 -28.656 1.00 79.12 77 PHE A O 1
ATOM 631 N N . LEU A 1 78 ? 18.583 0.793 -28.774 1.00 70.56 78 LEU A N 1
ATOM 632 C CA . LEU A 1 78 ? 17.935 2.110 -28.760 1.00 70.56 78 LEU A CA 1
ATOM 633 C C . LEU A 1 78 ? 18.157 2.840 -27.433 1.00 70.56 78 LEU A C 1
ATOM 635 O O . LEU A 1 78 ? 18.354 4.053 -27.412 1.00 70.56 78 LEU A O 1
ATOM 639 N N . GLU A 1 79 ? 18.164 2.109 -26.322 1.00 75.00 79 GLU A N 1
ATOM 640 C CA . GLU A 1 79 ? 18.399 2.650 -24.988 1.00 75.00 79 GLU A CA 1
ATOM 641 C C . GLU A 1 79 ? 19.845 3.120 -24.834 1.00 75.00 79 GLU A C 1
ATOM 643 O O . GLU A 1 79 ? 20.083 4.205 -24.299 1.00 75.00 79 GLU A O 1
ATOM 648 N N . ARG A 1 80 ? 20.817 2.340 -25.334 1.00 83.31 80 ARG A N 1
ATOM 649 C CA . ARG A 1 80 ? 22.224 2.765 -25.357 1.00 83.31 80 ARG A CA 1
ATOM 650 C C . ARG A 1 80 ? 22.403 4.021 -26.199 1.00 83.31 80 ARG A C 1
ATOM 652 O O . ARG A 1 80 ? 23.048 4.962 -25.742 1.00 83.31 80 ARG A O 1
ATOM 659 N N . GLU A 1 81 ? 21.786 4.076 -27.378 1.00 80.19 81 GLU A N 1
ATOM 660 C CA . GLU A 1 81 ? 21.842 5.264 -28.232 1.00 80.19 81 GLU A CA 1
ATOM 661 C C . GLU A 1 81 ? 21.197 6.481 -27.561 1.00 80.19 81 GLU A C 1
ATOM 663 O O . GLU A 1 81 ? 21.799 7.549 -27.519 1.00 80.19 81 GLU A O 1
ATOM 668 N N . SER A 1 82 ? 20.047 6.304 -26.909 1.00 69.75 82 SER A N 1
ATOM 669 C CA . SER A 1 82 ? 19.380 7.375 -26.158 1.00 69.75 82 SER A CA 1
ATOM 670 C C . SER A 1 82 ? 20.262 7.929 -25.032 1.00 69.75 82 SER A C 1
ATOM 672 O O . SER A 1 82 ? 20.281 9.132 -24.773 1.00 69.75 82 SER A O 1
ATOM 674 N N . ILE A 1 83 ? 21.024 7.070 -24.348 1.00 71.06 83 ILE A N 1
ATOM 675 C CA . ILE A 1 83 ? 21.976 7.510 -23.321 1.00 71.06 83 ILE A CA 1
ATOM 676 C C . ILE A 1 83 ? 23.128 8.295 -23.957 1.00 71.06 83 ILE A C 1
ATOM 678 O O . ILE A 1 83 ? 23.481 9.359 -23.444 1.00 71.06 83 ILE A O 1
ATOM 682 N N . ARG A 1 84 ? 23.675 7.827 -25.087 1.00 80.69 84 ARG A N 1
ATOM 683 C CA . ARG A 1 84 ? 24.716 8.550 -25.840 1.00 80.69 84 ARG A CA 1
ATOM 684 C C . ARG A 1 84 ? 24.230 9.930 -26.279 1.00 80.69 84 ARG A C 1
ATOM 686 O O . ARG A 1 84 ? 24.936 10.909 -26.077 1.00 80.69 84 ARG A O 1
ATOM 693 N N . GLU A 1 85 ? 23.019 10.037 -26.811 1.00 79.50 85 GLU A N 1
ATOM 694 C CA . GLU A 1 85 ? 22.449 11.305 -27.290 1.00 79.50 85 GLU A CA 1
ATOM 695 C C . GLU A 1 85 ? 22.090 12.287 -26.163 1.00 79.50 85 GLU A C 1
ATOM 697 O O . GLU A 1 85 ? 21.883 13.473 -26.418 1.00 79.50 85 GLU A O 1
ATOM 702 N N . THR A 1 86 ? 22.030 11.817 -24.914 1.00 74.19 86 THR A N 1
ATOM 703 C CA . THR A 1 86 ? 21.642 12.632 -23.757 1.00 74.19 86 THR A CA 1
ATOM 704 C C . THR A 1 86 ? 22.832 12.945 -22.849 1.00 74.19 86 THR A C 1
ATOM 706 O O . THR A 1 86 ? 23.698 13.744 -23.193 1.00 74.19 86 THR A O 1
ATOM 709 N N . TRP A 1 87 ? 22.874 12.370 -21.649 1.00 71.81 87 TRP A N 1
ATOM 710 C CA . TRP A 1 87 ? 23.886 12.677 -20.638 1.00 71.81 87 TRP A CA 1
ATOM 711 C C . TRP A 1 87 ? 25.161 11.842 -20.806 1.00 71.81 87 TRP A C 1
ATOM 713 O O . TRP A 1 87 ? 26.209 12.225 -20.294 1.00 71.81 87 TRP A O 1
ATOM 723 N N . GLY A 1 88 ? 25.094 10.724 -21.534 1.00 68.81 88 GLY A N 1
ATOM 724 C CA . GLY A 1 88 ? 26.216 9.811 -21.744 1.00 68.81 88 GLY A CA 1
ATOM 725 C C . GLY A 1 88 ? 27.301 10.344 -22.683 1.00 68.81 88 GLY A C 1
ATOM 726 O O . GLY A 1 88 ? 28.430 9.868 -22.609 1.00 68.81 88 GLY A O 1
ATOM 727 N N . SER A 1 89 ? 27.002 11.343 -23.523 1.00 72.06 89 SER A N 1
ATOM 728 C CA . SER A 1 89 ? 28.001 12.014 -24.374 1.00 72.06 89 SER A CA 1
ATOM 729 C C . SER A 1 89 ? 28.694 13.197 -23.711 1.00 72.06 89 SER A C 1
ATOM 731 O O . SER A 1 89 ? 29.563 13.790 -24.343 1.00 72.06 89 SER A O 1
ATOM 733 N N . MET A 1 90 ? 28.342 13.571 -22.475 1.00 68.50 90 MET A N 1
ATOM 734 C CA . MET A 1 90 ? 28.952 14.722 -21.806 1.00 68.50 90 MET A CA 1
ATOM 735 C C . MET A 1 90 ? 30.391 14.386 -21.374 1.00 68.50 90 MET A C 1
ATOM 737 O O . MET A 1 90 ? 30.579 13.665 -20.393 1.00 68.50 90 MET A O 1
ATOM 741 N N . PRO A 1 91 ? 31.426 14.931 -22.044 1.00 63.44 91 PRO A N 1
ATOM 742 C CA . PRO A 1 91 ? 32.812 14.559 -21.763 1.00 63.44 91 PRO A CA 1
ATOM 743 C C . PRO A 1 91 ? 33.356 15.249 -20.503 1.00 63.44 91 PRO A C 1
ATOM 745 O O . PRO A 1 91 ? 34.394 14.857 -19.982 1.00 63.44 91 PRO A O 1
ATOM 748 N N . ASN A 1 92 ? 32.665 16.286 -20.013 1.00 66.50 92 ASN A N 1
ATOM 749 C CA . ASN A 1 92 ? 33.024 17.053 -18.825 1.00 66.50 92 ASN A CA 1
ATOM 750 C C . ASN A 1 92 ? 31.794 17.252 -17.934 1.00 66.50 92 ASN A C 1
ATOM 752 O O . ASN A 1 92 ? 31.027 18.201 -18.117 1.00 66.50 92 ASN A O 1
ATOM 756 N N . LEU A 1 93 ? 31.625 16.383 -16.939 1.00 62.66 93 LEU A N 1
ATOM 757 C CA . LEU A 1 93 ? 30.638 16.572 -15.880 1.00 62.66 93 LEU A CA 1
ATOM 758 C C . LEU A 1 93 ? 31.259 17.414 -14.760 1.00 62.66 93 LEU A C 1
ATOM 760 O O . LEU A 1 93 ? 32.118 16.936 -14.029 1.00 62.66 93 LEU A O 1
ATOM 764 N N . MET A 1 94 ? 30.823 18.667 -14.593 1.00 64.25 94 MET A N 1
ATOM 765 C CA . MET A 1 94 ? 31.258 19.533 -13.477 1.00 64.25 94 MET A CA 1
ATOM 766 C C . MET A 1 94 ? 32.794 19.639 -13.324 1.00 64.25 94 MET A C 1
ATOM 768 O O . MET A 1 94 ? 33.319 19.549 -12.218 1.00 64.25 94 MET A O 1
ATOM 772 N N . ASN A 1 95 ? 33.512 19.839 -14.436 1.00 71.31 95 ASN A N 1
ATOM 773 C CA . ASN A 1 95 ? 34.985 19.862 -14.522 1.00 71.31 95 ASN A CA 1
ATOM 774 C C . ASN A 1 95 ? 35.694 18.522 -14.239 1.00 71.31 95 ASN A C 1
ATOM 776 O O . ASN A 1 95 ? 36.911 18.512 -14.069 1.00 71.31 95 ASN A O 1
ATOM 780 N N . ILE A 1 96 ? 34.968 17.403 -14.213 1.00 72.81 96 ILE A N 1
ATOM 781 C CA . ILE A 1 96 ? 35.528 16.049 -14.174 1.00 72.81 96 ILE A CA 1
ATOM 782 C C . ILE A 1 96 ? 35.428 15.460 -15.580 1.00 72.81 96 ILE A C 1
ATOM 784 O O . ILE A 1 96 ? 34.329 15.397 -16.140 1.00 72.81 96 ILE A O 1
ATOM 788 N N . ARG A 1 97 ? 36.553 15.011 -16.149 1.00 78.88 97 ARG A N 1
ATOM 789 C CA . ARG A 1 97 ? 36.538 14.332 -17.449 1.00 78.88 97 ARG A CA 1
ATOM 790 C C . ARG A 1 97 ? 35.934 12.951 -17.288 1.00 78.88 97 ARG A C 1
ATOM 792 O O . ARG A 1 97 ? 36.491 12.110 -16.579 1.00 78.88 97 ARG A O 1
ATOM 799 N N . SER A 1 98 ? 34.792 12.735 -17.926 1.00 80.88 98 SER A N 1
ATOM 800 C CA . SER A 1 98 ? 34.002 11.519 -17.778 1.00 80.88 98 SER A CA 1
ATOM 801 C C . SER A 1 98 ? 33.834 10.776 -19.092 1.00 80.88 98 SER A C 1
ATOM 803 O O . SER A 1 98 ? 33.564 11.393 -20.118 1.00 80.88 98 SER A O 1
ATOM 805 N N . GLN A 1 99 ? 33.923 9.448 -19.039 1.00 83.56 99 GLN A N 1
ATOM 806 C CA . GLN A 1 99 ? 33.623 8.570 -20.168 1.00 83.56 99 GLN A CA 1
ATOM 807 C C . GLN A 1 99 ? 32.553 7.553 -19.772 1.00 83.56 99 GLN A C 1
ATOM 809 O O . GLN A 1 99 ? 32.686 6.855 -18.766 1.00 83.56 99 GLN A O 1
ATOM 814 N N . CYS A 1 100 ? 31.498 7.454 -20.577 1.00 83.81 100 CYS A N 1
ATOM 815 C CA . CYS A 1 100 ? 30.496 6.407 -20.441 1.00 83.81 100 CYS A CA 1
ATOM 816 C C . CYS A 1 100 ? 30.942 5.157 -21.206 1.00 83.81 100 CYS A C 1
ATOM 818 O O . CYS A 1 100 ? 31.409 5.266 -22.341 1.00 83.81 100 CYS A O 1
ATOM 820 N N . ILE A 1 101 ? 30.793 3.987 -20.584 1.00 86.44 101 ILE A N 1
ATOM 821 C CA . ILE A 1 101 ? 31.014 2.684 -21.209 1.00 86.44 101 ILE A CA 1
ATOM 822 C C . ILE A 1 101 ? 29.805 1.776 -20.983 1.00 86.44 101 ILE A C 1
ATOM 824 O O . ILE A 1 101 ? 29.230 1.727 -19.893 1.00 86.44 101 ILE A O 1
ATOM 828 N N . PHE A 1 102 ? 29.441 1.021 -22.010 1.00 85.50 102 PHE A N 1
ATOM 829 C CA . PHE A 1 102 ? 28.371 0.034 -21.957 1.00 85.50 102 PHE A CA 1
ATOM 830 C C . PHE A 1 102 ? 28.955 -1.363 -21.826 1.00 85.50 102 PHE A C 1
ATOM 832 O O . PHE A 1 102 ? 29.933 -1.689 -22.487 1.00 85.50 102 PHE A O 1
ATOM 839 N N . VAL A 1 103 ? 28.349 -2.207 -20.997 1.00 85.75 103 VAL A N 1
ATOM 840 C CA . VAL A 1 103 ? 28.802 -3.580 -20.769 1.00 85.75 103 VAL A CA 1
ATOM 841 C C . VAL A 1 103 ? 27.681 -4.548 -21.107 1.00 85.75 103 VAL A C 1
ATOM 843 O O . VAL A 1 103 ? 26.627 -4.536 -20.469 1.00 85.75 103 VAL A O 1
ATOM 846 N N . VAL A 1 104 ? 27.927 -5.397 -22.098 1.00 83.06 104 VAL A N 1
ATOM 847 C CA . VAL A 1 104 ? 26.978 -6.366 -22.649 1.00 83.06 104 VAL A CA 1
ATOM 848 C C . VAL A 1 104 ? 27.548 -7.772 -22.515 1.00 83.06 104 VAL A C 1
ATOM 850 O O . VAL A 1 104 ? 28.753 -7.986 -22.634 1.00 83.06 104 VAL A O 1
ATOM 853 N N . GLY A 1 105 ? 26.676 -8.736 -22.238 1.00 79.12 105 GLY A N 1
ATOM 854 C CA . GLY A 1 105 ? 27.025 -10.150 -22.213 1.00 79.12 105 GLY A CA 1
ATOM 855 C C . GLY A 1 105 ? 26.554 -10.797 -23.504 1.00 79.12 105 GLY A C 1
ATOM 856 O O . GLY A 1 105 ? 25.591 -10.352 -24.124 1.00 79.12 105 GLY A O 1
ATOM 857 N N . TYR A 1 106 ? 27.244 -11.834 -23.938 1.00 74.31 106 TYR A N 1
ATOM 858 C CA . TYR A 1 106 ? 26.791 -12.665 -25.033 1.00 74.31 106 TYR A CA 1
ATOM 859 C C . TYR A 1 106 ? 27.175 -14.123 -24.787 1.00 74.31 106 TYR A C 1
ATOM 861 O O . TYR A 1 106 ? 28.192 -14.433 -24.159 1.00 74.31 106 TYR A O 1
ATOM 869 N N . GLN A 1 107 ? 26.345 -15.015 -25.318 1.00 69.88 107 GLN A N 1
ATOM 870 C CA . GLN A 1 107 ? 26.599 -16.448 -25.393 1.00 69.88 107 GLN A CA 1
ATOM 871 C C . GLN A 1 107 ? 26.676 -16.880 -26.859 1.00 69.88 107 GLN A C 1
ATOM 873 O O . GLN A 1 107 ? 26.087 -16.245 -27.741 1.00 69.88 107 GLN A O 1
ATOM 878 N N . ASP A 1 108 ? 27.404 -17.967 -27.110 1.00 61.59 108 ASP A N 1
ATOM 879 C CA . ASP A 1 108 ? 27.529 -18.562 -28.438 1.00 61.59 108 ASP A CA 1
ATOM 880 C C . ASP A 1 108 ? 26.143 -18.949 -28.981 1.00 61.59 108 ASP A C 1
ATOM 882 O O . ASP A 1 108 ? 25.375 -19.649 -28.322 1.00 61.59 108 ASP A O 1
ATOM 886 N N . GLY A 1 109 ? 25.816 -18.477 -30.188 1.00 62.50 109 GLY A N 1
ATOM 887 C CA . GLY A 1 109 ? 24.504 -18.683 -30.816 1.00 62.50 109 GLY A CA 1
ATOM 888 C C . GLY A 1 109 ? 23.504 -17.530 -30.653 1.00 62.50 109 GLY A C 1
ATOM 889 O O . GLY A 1 109 ? 22.378 -17.650 -31.132 1.00 62.50 109 GLY A O 1
ATOM 890 N N . ASN A 1 110 ? 23.889 -16.409 -30.029 1.00 62.84 110 ASN A N 1
ATOM 891 C CA . ASN A 1 110 ? 23.051 -15.208 -29.982 1.00 62.84 110 ASN A CA 1
ATOM 892 C C . ASN A 1 110 ? 22.883 -14.606 -31.394 1.00 62.84 110 ASN A C 1
ATOM 894 O O . ASN A 1 110 ? 23.863 -14.217 -32.033 1.00 62.84 110 ASN A O 1
ATOM 898 N N . SER A 1 111 ? 21.638 -14.492 -31.872 1.00 69.31 111 SER A N 1
ATOM 899 C CA . SER A 1 111 ? 21.308 -13.947 -33.199 1.00 69.31 111 SER A CA 1
ATOM 900 C C . SER A 1 111 ? 21.738 -12.491 -33.387 1.00 69.31 111 SER A C 1
ATOM 902 O O . SER A 1 111 ? 21.865 -12.043 -34.521 1.00 69.31 111 SER A O 1
ATOM 904 N N . MET A 1 112 ? 21.974 -11.760 -32.293 1.00 72.38 112 MET A N 1
ATOM 905 C CA . MET A 1 112 ? 22.328 -10.336 -32.305 1.00 72.38 112 MET A CA 1
ATOM 906 C C . MET A 1 112 ? 23.842 -10.065 -32.296 1.00 72.38 112 MET A C 1
ATOM 908 O O . MET A 1 112 ? 24.260 -8.913 -32.203 1.00 72.38 112 MET A O 1
ATOM 912 N N . PHE A 1 113 ? 24.687 -11.100 -32.377 1.00 79.00 113 PHE A N 1
ATOM 913 C CA . PHE A 1 113 ? 26.143 -10.949 -32.266 1.00 79.00 113 PHE A CA 1
ATOM 914 C C . PHE A 1 113 ? 26.745 -10.023 -33.338 1.00 79.00 113 PHE A C 1
ATOM 916 O O . PHE A 1 113 ? 27.560 -9.159 -33.019 1.00 79.00 113 PHE A O 1
ATOM 923 N N . GLU A 1 114 ? 26.307 -10.147 -34.592 1.00 80.44 114 GLU A N 1
ATOM 924 C CA . GLU A 1 114 ? 26.786 -9.295 -35.692 1.00 80.44 114 GLU A CA 1
ATOM 925 C C . GLU A 1 114 ? 26.390 -7.822 -35.506 1.00 80.44 114 GLU A C 1
ATOM 927 O O . GLU A 1 114 ? 27.184 -6.914 -35.759 1.00 80.44 114 GLU A O 1
ATOM 932 N N . GLU A 1 115 ? 25.180 -7.563 -35.007 1.00 83.94 115 GLU A N 1
ATOM 933 C CA . GLU A 1 115 ? 24.706 -6.205 -34.716 1.00 83.94 115 GLU A CA 1
ATOM 934 C C . GLU A 1 115 ? 25.502 -5.573 -33.567 1.00 83.94 115 GLU A C 1
ATOM 936 O O . GLU A 1 115 ? 25.949 -4.429 -33.682 1.00 83.94 115 GLU A O 1
ATOM 941 N N . LEU A 1 116 ? 25.776 -6.339 -32.505 1.00 80.75 116 LEU A N 1
ATOM 942 C CA . LEU A 1 116 ? 26.627 -5.906 -31.393 1.00 80.75 116 LEU A CA 1
ATOM 943 C C . LEU A 1 116 ? 28.065 -5.619 -31.831 1.00 80.75 116 LEU A C 1
ATOM 945 O O . LEU A 1 116 ? 28.662 -4.642 -31.380 1.00 80.75 116 LEU A O 1
ATOM 949 N N . LEU A 1 117 ? 28.627 -6.442 -32.721 1.00 80.56 117 LEU A N 1
ATOM 950 C CA . LEU A 1 117 ? 29.959 -6.209 -33.276 1.00 80.56 117 LEU A CA 1
ATOM 951 C C . LEU A 1 117 ? 30.014 -4.916 -34.091 1.00 80.56 117 LEU A C 1
ATOM 953 O O . LEU A 1 117 ? 30.993 -4.171 -33.997 1.00 80.56 117 LEU A O 1
ATOM 957 N N . ASN A 1 118 ? 28.979 -4.639 -34.882 1.00 83.62 118 ASN A N 1
ATOM 958 C CA . ASN A 1 118 ? 28.887 -3.405 -35.656 1.00 83.62 118 ASN A CA 1
ATOM 959 C C . ASN A 1 118 ? 28.750 -2.178 -34.746 1.00 83.62 118 ASN A C 1
ATOM 961 O O . ASN A 1 118 ? 29.443 -1.182 -34.961 1.00 83.62 118 ASN A O 1
ATOM 965 N N . GLU A 1 119 ? 27.934 -2.262 -33.693 1.00 84.25 119 GLU A N 1
ATOM 966 C CA . GLU A 1 119 ? 27.823 -1.198 -32.692 1.00 84.25 119 GLU A CA 1
ATOM 967 C C . GLU A 1 119 ? 29.162 -0.958 -31.980 1.00 84.25 119 GLU A C 1
ATOM 969 O O . GLU A 1 119 ? 29.625 0.182 -31.911 1.00 84.25 119 GLU A O 1
ATOM 974 N N . ALA A 1 120 ? 29.830 -2.021 -31.518 1.00 80.81 120 ALA A N 1
ATOM 975 C CA . ALA A 1 120 ? 31.112 -1.921 -30.823 1.00 80.81 120 ALA A CA 1
ATOM 976 C C . ALA A 1 120 ? 32.195 -1.255 -31.682 1.00 80.81 120 ALA A C 1
ATOM 978 O O . ALA A 1 120 ? 32.966 -0.442 -31.170 1.00 80.81 120 ALA A O 1
ATOM 979 N N . LYS A 1 121 ? 32.230 -1.571 -32.984 1.00 80.69 121 LYS A N 1
ATOM 980 C CA . LYS A 1 121 ? 33.145 -0.954 -33.956 1.00 80.69 121 LYS A CA 1
ATOM 981 C C . LYS A 1 121 ? 32.796 0.498 -34.262 1.00 80.69 121 LYS A C 1
ATOM 983 O O . LYS A 1 121 ? 33.697 1.270 -34.546 1.00 80.69 121 LYS A O 1
ATOM 988 N N . SER A 1 122 ? 31.513 0.856 -34.257 1.00 82.88 122 SER A N 1
ATOM 989 C CA . SER A 1 122 ? 31.071 2.202 -34.627 1.00 82.88 122 SER A CA 1
ATOM 990 C C . SER A 1 122 ? 31.146 3.200 -33.476 1.00 82.88 122 SER A C 1
ATOM 992 O O . SER A 1 122 ? 31.389 4.378 -33.726 1.00 82.88 122 SER A O 1
ATOM 994 N N . LYS A 1 123 ? 30.842 2.769 -32.249 1.00 82.50 123 LYS A N 1
ATOM 995 C CA . LYS A 1 123 ? 30.640 3.667 -31.102 1.00 82.50 123 LYS A CA 1
ATOM 996 C C . LYS A 1 123 ? 31.832 3.702 -30.149 1.00 82.50 123 LYS A C 1
ATOM 998 O O . LYS A 1 123 ? 31.960 4.656 -29.392 1.00 82.50 123 LYS A O 1
ATOM 1003 N N . HIS A 1 124 ? 32.713 2.699 -30.216 1.00 79.88 124 HIS A N 1
ATOM 1004 C CA . HIS A 1 124 ? 33.948 2.582 -29.429 1.00 79.88 124 HIS A CA 1
ATOM 1005 C C . HIS A 1 124 ? 33.781 2.636 -27.899 1.00 79.88 124 HIS A C 1
ATOM 1007 O O . HIS A 1 124 ? 34.778 2.672 -27.194 1.00 79.88 124 HIS A O 1
ATOM 1013 N N . ASP A 1 125 ? 32.556 2.576 -27.373 1.00 83.69 125 ASP A N 1
ATOM 1014 C CA . ASP A 1 125 ? 32.209 2.682 -25.949 1.00 83.69 125 ASP A CA 1
ATOM 1015 C C . ASP A 1 125 ? 31.587 1.394 -25.376 1.00 83.69 125 ASP A C 1
ATOM 1017 O O . ASP A 1 125 ? 31.166 1.354 -24.220 1.00 83.69 125 ASP A O 1
ATOM 1021 N N . LEU A 1 126 ? 31.523 0.330 -26.180 1.00 85.69 126 LEU A N 1
ATOM 1022 C CA . LEU A 1 126 ? 30.862 -0.928 -25.842 1.00 85.69 126 LEU A CA 1
ATOM 1023 C C . LEU A 1 126 ? 31.881 -2.024 -25.503 1.00 85.69 126 LEU A C 1
ATOM 1025 O O . LEU A 1 126 ? 32.733 -2.382 -26.318 1.00 85.69 126 LEU A O 1
ATOM 1029 N N . LEU A 1 127 ? 31.752 -2.602 -24.314 1.00 84.94 127 LEU A N 1
ATOM 1030 C CA . LEU A 1 127 ? 32.431 -3.810 -23.867 1.00 84.94 127 LEU A CA 1
ATOM 1031 C C . LEU A 1 127 ? 31.461 -4.986 -23.977 1.00 84.94 127 LEU A C 1
ATOM 1033 O O . LEU A 1 127 ? 30.522 -5.099 -23.193 1.00 84.94 127 LEU A O 1
ATOM 1037 N N . TYR A 1 128 ? 31.689 -5.880 -24.931 1.00 79.56 128 TYR A N 1
ATOM 1038 C CA . TYR A 1 128 ? 30.934 -7.124 -25.049 1.00 79.56 128 TYR A CA 1
ATOM 1039 C C . TYR A 1 128 ? 31.755 -8.288 -24.481 1.00 79.56 128 TYR A C 1
ATOM 1041 O O . TYR A 1 128 ? 32.958 -8.403 -24.719 1.00 79.56 128 TYR A O 1
ATOM 1049 N N . LEU A 1 129 ? 31.113 -9.131 -23.676 1.00 76.81 129 LEU A N 1
ATOM 1050 C CA . LEU A 1 129 ? 31.762 -10.133 -22.835 1.00 76.81 129 LEU A CA 1
ATOM 1051 C C . LEU A 1 129 ? 31.152 -11.511 -23.079 1.00 76.81 129 LEU A C 1
ATOM 1053 O O . LEU A 1 129 ? 29.934 -11.632 -23.129 1.00 76.81 129 LEU A O 1
ATOM 1057 N N . THR A 1 130 ? 31.982 -12.556 -23.137 1.00 75.81 130 THR A N 1
ATOM 1058 C CA . THR A 1 130 ? 31.533 -13.962 -23.130 1.00 75.81 130 THR A CA 1
ATOM 1059 C C . THR A 1 130 ? 31.027 -14.348 -21.740 1.00 75.81 130 THR A C 1
ATOM 1061 O O . THR A 1 130 ? 31.698 -15.044 -20.974 1.00 75.81 130 THR A O 1
ATOM 1064 N N . VAL A 1 131 ? 29.874 -13.811 -21.379 1.00 71.56 131 VAL A N 1
ATOM 1065 C CA . VAL A 1 131 ? 29.156 -14.049 -20.136 1.00 71.56 131 VAL A CA 1
ATOM 1066 C C . VAL A 1 131 ? 27.677 -14.041 -20.466 1.00 71.56 131 VAL A C 1
ATOM 1068 O O . VAL A 1 131 ? 27.260 -13.385 -21.419 1.00 71.56 131 VAL A O 1
ATOM 1071 N N . ASP A 1 132 ? 26.892 -14.765 -19.680 1.00 66.44 132 ASP A N 1
ATOM 1072 C CA . ASP A 1 132 ? 25.443 -14.720 -19.803 1.00 66.44 132 ASP A CA 1
ATOM 1073 C C . ASP A 1 132 ? 24.942 -13.264 -19.811 1.00 66.44 132 ASP A C 1
ATOM 1075 O O . ASP A 1 132 ? 25.313 -12.463 -18.946 1.00 66.44 132 ASP A O 1
ATOM 1079 N N . ASP A 1 133 ? 24.142 -12.919 -20.822 1.00 65.88 133 ASP A N 1
ATOM 1080 C CA . ASP A 1 133 ? 23.599 -11.573 -20.985 1.00 65.88 133 ASP A CA 1
ATOM 1081 C C . ASP A 1 133 ? 22.648 -11.212 -19.834 1.00 65.88 133 ASP A C 1
ATOM 1083 O O . ASP A 1 133 ? 22.528 -10.044 -19.467 1.00 65.88 133 ASP A O 1
ATOM 1087 N N . ASP A 1 134 ? 22.074 -12.200 -19.158 1.00 58.75 134 ASP A N 1
ATOM 1088 C CA . ASP A 1 134 ? 21.262 -11.956 -17.968 1.00 58.75 134 ASP A CA 1
ATOM 1089 C C . ASP A 1 134 ? 22.117 -11.830 -16.688 1.00 58.75 134 ASP A C 1
ATOM 1091 O O . ASP A 1 134 ? 21.657 -11.344 -15.650 1.00 58.75 134 ASP A O 1
ATOM 1095 N N . SER A 1 135 ? 23.408 -12.187 -16.739 1.00 63.47 135 SER A N 1
ATOM 1096 C CA . SER A 1 135 ? 24.307 -12.141 -15.580 1.00 63.47 135 SER A CA 1
ATOM 1097 C C . SER A 1 135 ? 24.933 -10.761 -15.369 1.00 63.47 135 SER A C 1
ATOM 1099 O O . SER A 1 135 ? 26.053 -10.465 -15.791 1.00 63.47 135 SER A O 1
ATOM 1101 N N . ILE A 1 136 ? 24.237 -9.915 -14.612 1.00 63.62 136 ILE A N 1
ATOM 1102 C CA . ILE A 1 136 ? 24.717 -8.577 -14.217 1.00 63.62 136 ILE A CA 1
ATOM 1103 C C . ILE A 1 136 ? 26.017 -8.648 -13.414 1.00 63.62 136 ILE A C 1
ATOM 1105 O O . ILE A 1 136 ? 26.936 -7.871 -13.661 1.00 63.62 136 ILE A O 1
ATOM 1109 N N . VAL A 1 137 ? 26.116 -9.594 -12.475 1.00 61.66 137 VAL A N 1
ATOM 1110 C CA . VAL A 1 137 ? 27.317 -9.786 -11.644 1.00 61.66 137 VAL A CA 1
ATOM 1111 C C . VAL A 1 137 ? 28.500 -10.233 -12.501 1.00 61.66 137 VAL A C 1
ATOM 1113 O O . VAL A 1 137 ? 29.620 -9.762 -12.311 1.00 61.66 137 VAL A O 1
ATOM 1116 N N . GLY A 1 138 ? 28.253 -11.107 -13.481 1.00 67.75 138 GLY A N 1
ATOM 1117 C CA . GLY A 1 138 ? 29.267 -11.535 -14.435 1.00 67.75 138 GLY A CA 1
ATOM 1118 C C . GLY A 1 138 ? 29.792 -10.365 -15.267 1.00 67.75 138 GLY A C 1
ATOM 1119 O O . GLY A 1 138 ? 31.000 -10.133 -15.315 1.00 67.75 138 GLY A O 1
ATOM 1120 N N . LYS A 1 139 ? 28.889 -9.566 -15.843 1.00 74.69 139 LYS A N 1
ATOM 1121 C CA . LYS A 1 139 ? 29.244 -8.344 -16.580 1.00 74.69 139 LYS A CA 1
ATOM 1122 C C . LYS A 1 139 ? 30.028 -7.355 -15.722 1.00 74.69 139 LYS A C 1
ATOM 1124 O O . LYS A 1 139 ? 31.041 -6.828 -16.164 1.00 74.69 139 LYS A O 1
ATOM 1129 N N . GLU A 1 140 ? 29.599 -7.144 -14.483 1.00 73.19 140 GLU A N 1
ATOM 1130 C CA . GLU A 1 140 ? 30.246 -6.243 -13.528 1.00 73.19 140 GLU A CA 1
ATOM 1131 C C . GLU A 1 140 ? 31.671 -6.676 -13.176 1.00 73.19 140 GLU A C 1
ATOM 1133 O O . GLU A 1 140 ? 32.601 -5.882 -13.287 1.00 73.19 140 GLU A O 1
ATOM 1138 N N . LEU A 1 141 ? 31.867 -7.943 -12.804 1.00 73.00 141 LEU A N 1
ATOM 1139 C CA . LEU A 1 141 ? 33.190 -8.470 -12.461 1.00 73.00 141 LEU A CA 1
ATOM 1140 C C . LEU A 1 141 ? 34.166 -8.357 -13.634 1.00 73.00 141 LEU A C 1
ATOM 1142 O O . LEU A 1 141 ? 35.342 -8.045 -13.446 1.00 73.00 141 LEU A O 1
ATOM 1146 N N . HIS A 1 142 ? 33.689 -8.611 -14.848 1.00 77.38 142 HIS A N 1
ATOM 1147 C CA . HIS A 1 142 ? 34.495 -8.473 -16.054 1.00 77.38 142 HIS A CA 1
ATOM 1148 C C . HIS A 1 142 ? 34.766 -7.007 -16.410 1.00 77.38 142 HIS A C 1
ATOM 1150 O O . HIS A 1 142 ? 35.885 -6.692 -16.809 1.00 77.38 142 HIS A O 1
ATOM 1156 N N . ALA A 1 143 ? 33.803 -6.106 -16.208 1.00 79.75 143 ALA A N 1
ATOM 1157 C CA . ALA A 1 143 ? 34.012 -4.670 -16.367 1.00 79.75 143 ALA A CA 1
ATOM 1158 C C . ALA A 1 143 ? 35.063 -4.142 -15.379 1.00 79.75 143 ALA A C 1
ATOM 1160 O O . ALA A 1 143 ? 35.968 -3.418 -15.780 1.00 79.75 143 ALA A O 1
ATOM 1161 N N . TYR A 1 144 ? 35.027 -4.565 -14.112 1.00 80.50 144 TYR A N 1
ATOM 1162 C CA . TYR A 1 144 ? 36.043 -4.166 -13.135 1.00 80.50 144 TYR A CA 1
ATOM 1163 C C . TYR A 1 144 ? 37.426 -4.733 -13.450 1.00 80.50 144 TYR A C 1
ATOM 1165 O O . TYR A 1 144 ? 38.407 -3.999 -13.374 1.00 80.50 144 TYR A O 1
ATOM 1173 N N . LYS A 1 145 ? 37.517 -5.990 -13.903 1.00 80.38 145 LYS A N 1
ATOM 1174 C CA . LYS A 1 145 ? 38.780 -6.542 -14.425 1.00 80.38 145 LYS A CA 1
ATOM 1175 C C . LYS A 1 145 ? 39.305 -5.750 -15.624 1.00 80.38 145 LYS A C 1
ATOM 1177 O O . LYS A 1 145 ? 40.516 -5.653 -15.806 1.00 80.38 145 LYS A O 1
ATOM 1182 N N . TRP A 1 146 ? 38.411 -5.200 -16.449 1.00 81.75 146 TRP A N 1
ATOM 1183 C CA . TRP A 1 146 ? 38.782 -4.382 -17.607 1.00 81.75 146 TRP A CA 1
ATOM 1184 C C . TRP A 1 146 ? 39.398 -3.072 -17.160 1.00 81.75 146 TRP A C 1
ATOM 1186 O O . TRP A 1 146 ? 40.487 -2.723 -17.604 1.00 81.75 146 TRP A O 1
ATOM 1196 N N . LEU A 1 147 ? 38.724 -2.404 -16.227 1.00 80.81 147 LEU A N 1
ATOM 1197 C CA . LEU A 1 147 ? 39.171 -1.147 -15.652 1.00 80.81 147 LEU A CA 1
ATOM 1198 C C . LEU A 1 147 ? 40.503 -1.298 -14.925 1.00 80.81 147 LEU A C 1
ATOM 1200 O O . LEU A 1 147 ? 41.408 -0.504 -15.154 1.00 80.81 147 LEU A O 1
ATOM 1204 N N . GLU A 1 148 ? 40.656 -2.348 -14.115 1.00 80.94 148 GLU A N 1
ATOM 1205 C CA . GLU A 1 148 ? 41.908 -2.638 -13.412 1.00 80.94 148 GLU A CA 1
ATOM 1206 C C . GLU A 1 148 ? 43.074 -2.825 -14.392 1.00 80.94 148 GLU A C 1
ATOM 1208 O O . GLU A 1 148 ? 44.172 -2.320 -14.160 1.00 80.94 148 GLU A O 1
ATOM 1213 N N . LYS A 1 149 ? 42.837 -3.531 -15.505 1.00 80.88 149 LYS A N 1
ATOM 1214 C CA . LYS A 1 149 ? 43.886 -3.879 -16.467 1.00 80.88 149 LYS A CA 1
ATOM 1215 C C . LYS A 1 149 ? 44.233 -2.744 -17.435 1.00 80.88 149 LYS A C 1
ATOM 1217 O O . LYS A 1 149 ? 45.403 -2.603 -17.782 1.00 80.88 149 LYS A O 1
ATOM 1222 N N . TYR A 1 150 ? 43.244 -1.980 -17.898 1.00 80.62 150 TYR A N 1
ATOM 1223 C CA . TYR A 1 150 ? 43.409 -1.025 -19.004 1.00 80.62 150 TYR A CA 1
ATOM 1224 C C . TYR A 1 150 ? 43.188 0.440 -18.610 1.00 80.62 150 TYR A C 1
ATOM 1226 O O . TYR A 1 150 ? 43.628 1.328 -19.331 1.00 80.62 150 TYR A O 1
ATOM 1234 N N . CYS A 1 151 ? 42.560 0.706 -17.464 1.00 78.31 151 CYS A N 1
ATOM 1235 C CA . CYS A 1 151 ? 42.167 2.046 -17.017 1.00 78.31 151 CYS A CA 1
ATOM 1236 C C . CYS A 1 151 ? 42.666 2.340 -15.595 1.00 78.31 151 CYS A C 1
ATOM 1238 O O . CYS A 1 151 ? 41.982 2.988 -14.805 1.00 78.31 151 CYS A O 1
ATOM 1240 N N . SER A 1 152 ? 43.872 1.875 -15.259 1.00 75.38 152 SER A N 1
ATOM 1241 C CA . SER A 1 152 ? 44.439 1.951 -13.903 1.00 75.38 152 SER A CA 1
ATOM 1242 C C . SER A 1 152 ? 44.626 3.373 -13.360 1.00 75.38 152 SER A C 1
ATOM 1244 O O . SER A 1 152 ? 44.832 3.542 -12.161 1.00 75.38 152 SER A O 1
ATOM 1246 N N . ASN A 1 153 ? 44.597 4.382 -14.235 1.00 78.00 153 ASN A N 1
ATOM 1247 C CA . ASN A 1 153 ? 44.810 5.790 -13.891 1.00 78.00 153 ASN A CA 1
ATOM 1248 C C . ASN A 1 153 ? 43.501 6.548 -13.612 1.00 78.00 153 ASN A C 1
ATOM 1250 O O . ASN A 1 153 ? 43.544 7.722 -13.256 1.00 78.00 153 ASN A O 1
ATOM 1254 N N . VAL A 1 154 ? 42.347 5.898 -13.779 1.00 78.25 154 VAL A N 1
ATOM 1255 C CA . VAL A 1 154 ? 41.041 6.519 -13.552 1.00 78.25 154 VAL A CA 1
ATOM 1256 C C . VAL A 1 154 ? 40.799 6.684 -12.056 1.00 78.25 154 VAL A C 1
ATOM 1258 O O . VAL A 1 154 ? 40.888 5.725 -11.291 1.00 78.25 154 VAL A O 1
ATOM 1261 N N . THR A 1 155 ? 40.474 7.908 -11.635 1.00 77.12 155 THR A N 1
ATOM 1262 C CA . THR A 1 155 ? 40.319 8.245 -10.209 1.00 77.12 155 THR A CA 1
ATOM 1263 C C . THR A 1 155 ? 38.989 7.744 -9.645 1.00 77.12 155 THR A C 1
ATOM 1265 O O . THR A 1 155 ? 38.929 7.276 -8.508 1.00 77.12 155 THR A O 1
ATOM 1268 N N . PHE A 1 156 ? 37.915 7.816 -10.435 1.00 76.38 156 PHE A N 1
ATOM 1269 C CA . PHE A 1 156 ? 36.567 7.457 -10.008 1.00 76.38 156 PHE A CA 1
ATOM 1270 C C . PHE A 1 156 ? 35.897 6.501 -10.990 1.00 76.38 156 PHE A C 1
ATOM 1272 O O . PHE A 1 156 ? 36.000 6.634 -12.205 1.00 76.38 156 PHE A O 1
ATOM 1279 N N . THR A 1 157 ? 35.138 5.548 -10.463 1.00 73.12 157 THR A N 1
ATOM 1280 C CA . THR A 1 157 ? 34.256 4.698 -11.264 1.00 73.12 157 THR A CA 1
ATOM 1281 C C . THR A 1 157 ? 32.847 4.795 -10.699 1.00 73.12 157 THR A C 1
ATOM 1283 O O . THR A 1 157 ? 32.647 4.615 -9.500 1.00 73.12 157 THR A O 1
ATOM 1286 N N . PHE A 1 158 ? 31.869 5.085 -11.551 1.00 68.81 158 PHE A N 1
ATOM 1287 C CA . PHE A 1 158 ? 30.456 5.150 -11.203 1.00 68.81 158 PHE A CA 1
ATOM 1288 C C . PHE A 1 158 ? 29.702 4.064 -11.960 1.00 68.81 158 PHE A C 1
ATOM 1290 O O . PHE A 1 158 ? 29.820 3.962 -13.174 1.00 68.81 158 PHE A O 1
ATOM 1297 N N . LYS A 1 159 ? 28.908 3.254 -11.264 1.00 68.31 159 LYS A N 1
ATOM 1298 C CA . LYS A 1 159 ? 28.076 2.226 -11.892 1.00 68.31 159 LYS A CA 1
ATOM 1299 C C . LYS A 1 159 ? 26.606 2.513 -11.609 1.00 68.31 159 LYS A C 1
ATOM 1301 O O . LYS A 1 159 ? 26.203 2.598 -10.449 1.00 68.31 159 LYS A O 1
ATOM 1306 N N . THR A 1 160 ? 25.788 2.594 -12.655 1.00 58.94 160 THR A N 1
ATOM 1307 C CA . THR A 1 160 ? 24.327 2.652 -12.512 1.00 58.94 160 THR A CA 1
ATOM 1308 C C . THR A 1 160 ? 23.798 1.256 -12.185 1.00 58.94 160 THR A C 1
ATOM 1310 O O . THR A 1 160 ? 24.068 0.314 -12.933 1.00 58.94 160 THR A O 1
ATOM 1313 N N . ASN A 1 161 ? 23.080 1.089 -11.067 1.00 65.88 161 ASN A N 1
ATOM 1314 C CA . ASN A 1 161 ? 22.636 -0.233 -10.624 1.00 65.88 161 ASN A CA 1
ATOM 1315 C C . ASN A 1 161 ? 21.174 -0.243 -10.150 1.00 65.88 161 ASN A C 1
ATOM 1317 O O . ASN A 1 161 ? 20.865 0.238 -9.056 1.00 65.88 161 ASN A O 1
ATOM 1321 N N . ASP A 1 162 ? 20.298 -0.868 -10.942 1.00 66.44 162 ASP A N 1
ATOM 1322 C CA . ASP A 1 162 ? 18.894 -1.130 -10.590 1.00 66.44 162 ASP A CA 1
ATOM 1323 C C . ASP A 1 162 ? 18.773 -1.883 -9.258 1.00 66.44 162 ASP A C 1
ATOM 1325 O O . ASP A 1 162 ? 17.858 -1.636 -8.472 1.00 66.44 162 ASP A O 1
ATOM 1329 N N . TYR A 1 163 ? 19.753 -2.738 -8.946 1.00 68.44 163 TYR A N 1
ATOM 1330 C CA . TYR A 1 163 ? 19.837 -3.429 -7.662 1.00 68.44 163 TYR A CA 1
ATOM 1331 C C . TYR A 1 163 ? 19.943 -2.457 -6.480 1.00 68.44 163 TYR A C 1
ATOM 1333 O O . TYR A 1 163 ? 19.203 -2.603 -5.509 1.00 68.44 163 TYR A O 1
ATOM 1341 N N . PHE A 1 164 ? 20.810 -1.439 -6.558 1.00 74.69 164 PHE A N 1
ATOM 1342 C CA . PHE A 1 164 ? 20.965 -0.455 -5.479 1.00 74.69 164 PHE A CA 1
ATOM 1343 C C . PHE A 1 164 ? 19.704 0.396 -5.317 1.00 74.69 164 PHE A C 1
ATOM 1345 O O . PHE A 1 164 ? 19.249 0.641 -4.195 1.00 74.69 164 PHE A O 1
ATOM 1352 N N . PHE A 1 165 ? 19.108 0.803 -6.439 1.00 78.69 165 PHE A N 1
ATOM 1353 C CA . PHE A 1 165 ? 17.850 1.539 -6.445 1.00 78.69 165 PHE A CA 1
ATOM 1354 C C . PHE A 1 165 ? 16.728 0.741 -5.772 1.00 78.69 165 PHE A C 1
ATOM 1356 O O . PHE A 1 165 ? 16.029 1.268 -4.900 1.00 78.69 165 PHE A O 1
ATOM 1363 N N . LEU A 1 166 ? 16.584 -0.543 -6.109 1.00 83.12 166 LEU A N 1
ATOM 1364 C CA . LEU A 1 166 ? 15.534 -1.372 -5.532 1.00 83.12 166 LEU A CA 1
ATOM 1365 C C . LEU A 1 166 ? 15.819 -1.762 -4.078 1.00 83.12 166 LEU A C 1
ATOM 1367 O O . LEU A 1 166 ? 14.887 -1.800 -3.280 1.00 83.12 166 LEU A O 1
ATOM 1371 N N . MET A 1 167 ? 17.074 -1.990 -3.679 1.00 85.00 167 MET A N 1
ATOM 1372 C CA . MET A 1 167 ? 17.428 -2.183 -2.264 1.00 85.00 167 MET A CA 1
ATOM 1373 C C . MET A 1 167 ? 17.105 -0.944 -1.426 1.00 85.00 167 MET A C 1
ATOM 1375 O O . MET A 1 167 ? 16.521 -1.061 -0.349 1.00 85.00 167 MET A O 1
ATOM 1379 N N . THR A 1 168 ? 17.429 0.247 -1.937 1.00 89.25 168 THR A N 1
ATOM 1380 C CA . THR A 1 168 ? 17.081 1.515 -1.282 1.00 89.25 168 THR A CA 1
ATOM 1381 C C . THR A 1 168 ? 15.565 1.664 -1.184 1.00 89.25 168 THR A C 1
ATOM 1383 O O . THR A 1 168 ? 15.034 1.935 -0.109 1.00 89.25 168 THR A O 1
ATOM 1386 N N . SER A 1 169 ? 14.852 1.391 -2.279 1.00 93.50 169 SER A N 1
ATOM 1387 C CA . SER A 1 169 ? 13.387 1.395 -2.305 1.00 93.50 169 SER A CA 1
ATOM 1388 C C . SER A 1 169 ? 12.794 0.390 -1.315 1.00 93.50 169 SER A C 1
ATOM 1390 O O . SER A 1 169 ? 11.849 0.712 -0.606 1.00 93.50 169 SER A O 1
ATOM 1392 N N . THR A 1 170 ? 13.392 -0.795 -1.188 1.00 94.38 170 THR A N 1
ATOM 1393 C CA . THR A 1 170 ? 13.001 -1.821 -0.211 1.00 94.38 170 THR A CA 1
ATOM 1394 C C . THR A 1 170 ? 13.131 -1.294 1.213 1.00 94.38 170 THR A C 1
ATOM 1396 O O . THR A 1 170 ? 12.173 -1.370 1.978 1.00 94.38 170 THR A O 1
ATOM 1399 N N . ALA A 1 171 ? 14.273 -0.698 1.570 1.00 95.50 171 ALA A N 1
ATOM 1400 C CA . ALA A 1 171 ? 14.477 -0.113 2.896 1.00 95.50 171 ALA A CA 1
ATOM 1401 C C . ALA A 1 171 ? 13.452 0.994 3.209 1.00 95.50 171 ALA A C 1
ATOM 1403 O O . ALA A 1 171 ? 12.903 1.039 4.312 1.00 95.50 171 ALA A O 1
ATOM 1404 N N . LEU A 1 172 ? 13.142 1.841 2.222 1.00 97.19 172 LEU A N 1
ATOM 1405 C CA . LEU A 1 172 ? 12.116 2.879 2.334 1.00 97.19 172 LEU A CA 1
ATOM 1406 C C . LEU A 1 172 ? 10.719 2.291 2.587 1.00 97.19 172 LEU A C 1
ATOM 1408 O O . LEU A 1 172 ? 10.003 2.793 3.452 1.00 97.19 172 LEU A O 1
ATOM 1412 N N . VAL A 1 173 ? 10.342 1.201 1.911 1.00 97.88 173 VAL A N 1
ATOM 1413 C CA . VAL A 1 173 ? 9.045 0.543 2.153 1.00 97.88 173 VAL A CA 1
ATOM 1414 C C . VAL A 1 173 ? 9.009 -0.140 3.521 1.00 97.88 173 VAL A C 1
ATOM 1416 O O . VAL A 1 173 ? 8.020 -0.017 4.242 1.00 97.88 173 VAL A O 1
ATOM 1419 N N . TYR A 1 174 ? 10.094 -0.788 3.954 1.00 96.75 174 TYR A N 1
ATOM 1420 C CA . TYR A 1 174 ? 10.170 -1.350 5.309 1.00 96.75 174 TYR A CA 1
ATOM 1421 C C . TYR A 1 174 ? 9.997 -0.277 6.394 1.00 96.75 174 TYR A C 1
ATOM 1423 O O . TYR A 1 174 ? 9.339 -0.535 7.403 1.00 96.75 174 TYR A O 1
ATOM 1431 N N . MET A 1 175 ? 10.516 0.937 6.173 1.00 96.75 175 MET A N 1
ATOM 1432 C CA . MET A 1 175 ? 10.334 2.079 7.077 1.00 96.75 175 MET A CA 1
ATOM 1433 C C . MET A 1 175 ? 8.863 2.512 7.209 1.00 96.75 175 MET A C 1
ATOM 1435 O O . MET A 1 175 ? 8.477 3.052 8.250 1.00 96.75 175 MET A O 1
ATOM 1439 N N . MET A 1 176 ? 8.014 2.238 6.212 1.00 98.44 176 MET A N 1
ATOM 1440 C CA . MET A 1 176 ? 6.592 2.586 6.276 1.00 98.44 176 MET A CA 1
ATOM 1441 C C . MET A 1 176 ? 5.863 1.859 7.405 1.00 98.44 176 MET A C 1
ATOM 1443 O O . MET A 1 176 ? 4.938 2.429 7.968 1.00 98.44 176 MET A O 1
ATOM 1447 N N . THR A 1 177 ? 6.267 0.644 7.791 1.00 98.06 177 THR A N 1
ATOM 1448 C CA . THR A 1 177 ? 5.550 -0.107 8.843 1.00 98.06 177 THR A CA 1
ATOM 1449 C C . THR A 1 177 ? 5.768 0.488 10.244 1.00 98.06 177 THR A C 1
ATOM 1451 O O . THR A 1 177 ? 4.785 0.719 10.954 1.00 98.06 177 THR A O 1
ATOM 1454 N N . PRO A 1 178 ? 7.002 0.846 10.650 1.00 96.81 178 PRO A N 1
ATOM 1455 C CA . PRO A 1 178 ? 7.225 1.710 11.810 1.00 96.81 178 PRO A CA 1
ATOM 1456 C C . PRO A 1 178 ? 6.577 3.095 11.667 1.00 96.81 178 PRO A C 1
ATOM 1458 O O . PRO A 1 178 ? 6.032 3.614 12.638 1.00 96.81 178 PRO A O 1
ATOM 1461 N N . GLY A 1 179 ? 6.580 3.682 10.463 1.00 98.06 179 GLY A N 1
ATOM 1462 C CA . GLY A 1 179 ? 5.875 4.938 10.188 1.00 98.06 179 GLY A CA 1
ATOM 1463 C C . GLY A 1 179 ? 4.375 4.837 10.474 1.00 98.06 179 GLY A C 1
ATOM 1464 O O . GLY A 1 179 ? 3.810 5.705 11.133 1.00 98.06 179 GLY A O 1
ATOM 1465 N N . LEU A 1 180 ? 3.749 3.729 10.074 1.00 98.00 180 LEU A N 1
ATOM 1466 C CA . LEU A 1 180 ? 2.353 3.412 10.347 1.00 98.00 180 LEU A CA 1
ATOM 1467 C C . LEU A 1 180 ? 2.101 3.190 11.839 1.00 98.00 180 LEU A C 1
ATOM 1469 O O . LEU A 1 180 ? 1.095 3.662 12.359 1.00 98.00 180 LEU A O 1
ATOM 1473 N N . ALA A 1 181 ? 3.019 2.515 12.537 1.00 96.69 181 ALA A N 1
ATOM 1474 C CA . ALA A 1 181 ? 2.952 2.345 13.987 1.00 96.69 181 ALA A CA 1
ATOM 1475 C C . ALA A 1 181 ? 2.910 3.706 14.704 1.00 96.69 181 ALA A C 1
ATOM 1477 O O . ALA A 1 181 ? 2.030 3.932 15.529 1.00 96.69 181 ALA A O 1
ATOM 1478 N N . CYS A 1 182 ? 3.786 4.642 14.317 1.00 96.88 182 CYS A N 1
ATOM 1479 C CA . CYS A 1 182 ? 3.766 6.022 14.806 1.00 96.88 182 CYS A CA 1
ATOM 1480 C C . CYS A 1 182 ? 2.479 6.760 14.416 1.00 96.88 182 CYS A C 1
ATOM 1482 O O . CYS A 1 182 ? 1.872 7.425 15.255 1.00 96.88 182 CYS A O 1
ATOM 1484 N N . PHE A 1 183 ? 2.047 6.618 13.160 1.00 96.56 183 PHE A N 1
ATOM 1485 C CA . PHE A 1 183 ? 0.857 7.275 12.631 1.00 96.56 183 PHE A CA 1
ATOM 1486 C C . PHE A 1 183 ? -0.397 6.876 13.416 1.00 96.56 183 PHE A C 1
ATOM 1488 O O . PHE A 1 183 ? -1.061 7.734 13.997 1.00 96.56 183 PHE A O 1
ATOM 1495 N N . TYR A 1 184 ? -0.672 5.572 13.491 1.00 95.44 184 TYR A N 1
ATOM 1496 C CA . TYR A 1 184 ? -1.818 5.016 14.199 1.00 95.44 184 TYR A CA 1
ATOM 1497 C C . TYR A 1 184 ? -1.694 5.126 15.714 1.00 95.44 184 TYR A C 1
ATOM 1499 O O . TYR A 1 184 ? -2.662 5.507 16.363 1.00 95.44 184 TYR A O 1
ATOM 1507 N N . GLY A 1 185 ? -0.519 4.856 16.284 1.00 93.00 185 GLY A N 1
ATOM 1508 C CA . GLY A 1 185 ? -0.283 5.011 17.717 1.00 93.00 185 GLY A CA 1
ATOM 1509 C C . GLY A 1 185 ? -0.553 6.439 18.192 1.00 93.00 185 GLY A C 1
ATOM 1510 O O . GLY A 1 185 ? -1.218 6.639 19.200 1.00 93.00 185 GLY A O 1
ATOM 1511 N N . GLY A 1 186 ? -0.145 7.453 17.424 1.00 91.75 186 GLY A N 1
ATOM 1512 C CA . GLY A 1 186 ? -0.411 8.853 17.765 1.00 91.75 186 GLY A CA 1
ATOM 1513 C C . GLY A 1 186 ? -1.899 9.247 17.796 1.00 91.75 186 GLY A C 1
ATOM 1514 O O . GLY A 1 186 ? -2.262 10.230 18.447 1.00 91.75 186 GLY A O 1
ATOM 1515 N N . LEU A 1 187 ? -2.758 8.473 17.120 1.00 90.69 187 LEU A N 1
ATOM 1516 C CA . LEU A 1 187 ? -4.197 8.721 16.983 1.00 90.69 187 LEU A CA 1
ATOM 1517 C C . LEU A 1 187 ? -5.058 7.973 18.014 1.00 90.69 187 LEU A C 1
ATOM 1519 O O . LEU A 1 187 ? -6.274 8.176 18.032 1.00 90.69 187 LEU A O 1
ATOM 1523 N N . VAL A 1 188 ? -4.464 7.110 18.844 1.00 90.81 188 VAL A N 1
ATOM 1524 C CA . VAL A 1 188 ? -5.185 6.343 19.871 1.00 90.81 188 VAL A CA 1
ATOM 1525 C C . VAL A 1 188 ? -4.957 6.913 21.269 1.00 90.81 188 VAL A C 1
ATOM 1527 O O . VAL A 1 188 ? -4.014 7.661 21.516 1.00 90.81 188 VAL A O 1
ATOM 1530 N N . GLU A 1 189 ? -5.829 6.524 22.197 1.00 88.56 189 GLU A N 1
ATOM 1531 C CA . GLU A 1 189 ? -5.675 6.831 23.619 1.00 88.56 189 GLU A CA 1
ATOM 1532 C C . GLU A 1 189 ? -4.441 6.154 24.217 1.00 88.56 189 GLU A C 1
ATOM 1534 O O . GLU A 1 189 ? -4.097 5.031 23.835 1.00 88.56 189 GLU A O 1
ATOM 1539 N N . SER A 1 190 ? -3.854 6.780 25.242 1.00 88.81 190 SER A N 1
ATOM 1540 C CA . SER A 1 190 ? -2.647 6.277 25.914 1.00 88.81 190 SER A CA 1
ATOM 1541 C C . SER A 1 190 ? -2.783 4.829 26.401 1.00 88.81 190 SER A C 1
ATOM 1543 O O . SER A 1 190 ? -1.848 4.053 26.258 1.00 88.81 190 SER A O 1
ATOM 1545 N N . LYS A 1 191 ? -3.984 4.409 26.826 1.00 89.56 191 LYS A N 1
ATOM 1546 C CA . LYS A 1 191 ? -4.274 3.037 27.288 1.00 89.56 191 LYS A CA 1
ATOM 1547 C C . LYS A 1 191 ? -4.118 1.941 26.211 1.00 89.56 191 LYS A C 1
ATOM 1549 O O . LYS A 1 191 ? -4.175 0.754 26.536 1.00 89.56 191 LYS A O 1
ATOM 1554 N N . ASN A 1 192 ? -4.006 2.321 24.935 1.00 92.25 192 ASN A N 1
ATOM 1555 C CA . ASN A 1 192 ? -3.854 1.420 23.785 1.00 92.25 192 ASN A CA 1
ATOM 1556 C C . ASN A 1 192 ? -2.641 1.771 22.899 1.00 92.25 192 ASN A C 1
ATOM 1558 O O . ASN A 1 192 ? -2.500 1.194 21.815 1.00 92.25 192 ASN A O 1
ATOM 1562 N N . PHE A 1 193 ? -1.814 2.736 23.309 1.00 92.56 193 PHE A N 1
ATOM 1563 C CA . PHE A 1 193 ? -0.741 3.296 22.491 1.00 92.56 193 PHE A CA 1
ATOM 1564 C C . PHE A 1 193 ? 0.302 2.237 22.122 1.00 92.56 193 PHE A C 1
ATOM 1566 O O . PHE A 1 193 ? 0.580 2.013 20.941 1.00 92.56 193 PHE A O 1
ATOM 1573 N N . LEU A 1 194 ? 0.844 1.532 23.117 1.00 93.06 194 LEU A N 1
ATOM 1574 C CA . LEU A 1 194 ? 1.870 0.511 22.907 1.00 93.06 194 LEU A CA 1
ATOM 1575 C C . LEU A 1 194 ? 1.311 -0.701 22.175 1.00 93.06 194 LEU A C 1
ATOM 1577 O O . LEU A 1 194 ? 1.982 -1.257 21.306 1.00 93.06 194 LEU A O 1
ATOM 1581 N N . ASN A 1 195 ? 0.073 -1.092 22.479 1.00 95.38 195 ASN A N 1
ATOM 1582 C CA . ASN A 1 195 ? -0.588 -2.166 21.765 1.00 95.38 195 ASN A CA 1
ATOM 1583 C C . ASN A 1 195 ? -0.697 -1.834 20.275 1.00 95.38 195 ASN A C 1
ATOM 1585 O O . ASN A 1 195 ? -0.386 -2.692 19.454 1.00 95.38 195 ASN A O 1
ATOM 1589 N N . GLN A 1 196 ? -1.074 -0.602 19.917 1.00 94.88 196 GLN A N 1
ATOM 1590 C CA . GLN A 1 196 ? -1.184 -0.201 18.514 1.00 94.88 196 GLN A CA 1
ATOM 1591 C C . GLN A 1 196 ? 0.162 -0.279 17.780 1.00 94.88 196 GLN A C 1
ATOM 1593 O O . GLN A 1 196 ? 0.212 -0.764 16.652 1.00 94.88 196 GLN A O 1
ATOM 1598 N N . PHE A 1 197 ? 1.260 0.111 18.432 1.00 94.88 197 PHE A N 1
ATOM 1599 C CA . PHE A 1 197 ? 2.610 -0.100 17.898 1.00 94.88 197 PHE A CA 1
ATOM 1600 C C . PHE A 1 197 ? 2.940 -1.587 17.729 1.00 94.88 197 PHE A C 1
ATOM 1602 O O . PHE A 1 197 ? 3.502 -2.005 16.713 1.00 94.88 197 PHE A O 1
ATOM 1609 N N . PHE A 1 198 ? 2.578 -2.397 18.723 1.00 96.69 198 PHE A N 1
ATOM 1610 C CA . PHE A 1 198 ? 2.880 -3.820 18.737 1.00 96.69 198 PHE A CA 1
ATOM 1611 C C . PHE A 1 198 ? 2.173 -4.584 17.609 1.00 96.69 198 PHE A C 1
ATOM 1613 O O . PHE A 1 198 ? 2.764 -5.503 17.045 1.00 96.69 198 PHE A O 1
ATOM 1620 N N . LEU A 1 199 ? 0.959 -4.183 17.206 1.00 97.69 199 LEU A N 1
ATOM 1621 C CA . LEU A 1 199 ? 0.256 -4.803 16.071 1.00 97.69 199 LEU A CA 1
ATOM 1622 C C . LEU A 1 199 ? 1.041 -4.682 14.748 1.00 97.69 199 LEU A C 1
ATOM 1624 O O . LEU A 1 199 ? 1.024 -5.618 13.944 1.00 97.69 199 LEU A O 1
ATOM 1628 N N . SER A 1 200 ? 1.778 -3.585 14.539 1.00 96.94 200 SER A N 1
ATOM 1629 C CA . SER A 1 200 ? 2.682 -3.431 13.388 1.00 96.94 200 SER A CA 1
ATOM 1630 C C . SER A 1 200 ? 3.915 -4.334 13.499 1.00 96.94 200 SER A C 1
ATOM 1632 O O . SER A 1 200 ? 4.306 -4.963 12.516 1.00 96.94 200 SER A O 1
ATOM 1634 N N . ILE A 1 201 ? 4.497 -4.469 14.698 1.00 95.38 201 ILE A N 1
ATOM 1635 C CA . ILE A 1 201 ? 5.635 -5.375 14.953 1.00 95.38 201 ILE A CA 1
ATOM 1636 C C . ILE A 1 201 ? 5.236 -6.832 14.696 1.00 95.38 201 ILE A C 1
ATOM 1638 O O . ILE A 1 201 ? 5.991 -7.579 14.079 1.00 95.38 201 ILE A O 1
ATOM 1642 N N . VAL A 1 202 ? 4.030 -7.229 15.110 1.00 98.12 202 VAL A N 1
ATOM 1643 C CA . VAL A 1 202 ? 3.472 -8.558 14.825 1.00 98.12 202 VAL A CA 1
ATOM 1644 C C . VAL A 1 202 ? 3.458 -8.840 13.321 1.00 98.12 202 VAL A C 1
ATOM 1646 O O . VAL A 1 202 ? 3.866 -9.923 12.903 1.00 98.12 202 VAL A O 1
ATOM 1649 N N . CYS A 1 203 ? 3.051 -7.869 12.497 1.00 98.44 203 CYS A N 1
ATOM 1650 C CA . CYS A 1 203 ? 3.063 -8.016 11.038 1.00 98.44 203 CYS A CA 1
ATOM 1651 C C . CYS A 1 203 ? 4.495 -8.167 10.504 1.00 98.44 203 CYS A C 1
ATOM 1653 O O . CYS A 1 203 ? 4.758 -9.069 9.711 1.00 98.44 203 CYS A O 1
ATOM 1655 N N . MET A 1 204 ? 5.437 -7.354 11.000 1.00 97.31 204 MET A N 1
ATOM 1656 C CA . MET A 1 204 ? 6.864 -7.454 10.657 1.00 97.31 204 MET A CA 1
ATOM 1657 C C . MET A 1 204 ? 7.525 -8.760 11.120 1.00 97.31 204 MET A C 1
ATOM 1659 O O . MET A 1 204 ? 8.572 -9.118 10.594 1.00 97.31 204 MET A O 1
ATOM 1663 N N . ALA A 1 205 ? 6.951 -9.472 12.090 1.00 97.56 205 ALA A N 1
ATOM 1664 C CA . ALA A 1 205 ? 7.469 -10.755 12.558 1.00 97.56 205 ALA A CA 1
ATOM 1665 C C . ALA A 1 205 ? 6.865 -11.938 11.786 1.00 97.56 205 ALA A C 1
ATOM 1667 O O . ALA A 1 205 ? 7.590 -12.816 11.322 1.00 97.56 205 ALA A O 1
ATOM 1668 N N . ILE A 1 206 ? 5.538 -11.971 11.640 1.00 98.56 206 ILE A N 1
ATOM 1669 C CA . ILE A 1 206 ? 4.818 -13.124 11.081 1.00 98.56 206 ILE A CA 1
ATOM 1670 C C . ILE A 1 206 ? 4.950 -13.185 9.559 1.00 98.56 206 ILE A C 1
ATOM 1672 O O . ILE A 1 206 ? 5.209 -14.255 9.007 1.00 98.56 206 ILE A O 1
ATOM 1676 N N . ILE A 1 207 ? 4.777 -12.051 8.875 1.00 98.31 207 ILE A N 1
ATOM 1677 C CA . ILE A 1 207 ? 4.677 -12.038 7.413 1.00 98.31 207 ILE A CA 1
ATOM 1678 C C . ILE A 1 207 ? 6.006 -12.402 6.756 1.00 98.31 207 ILE A C 1
ATOM 1680 O O . ILE A 1 207 ? 5.973 -13.265 5.890 1.00 98.31 207 ILE A O 1
ATOM 1684 N N . PRO A 1 208 ? 7.185 -11.898 7.176 1.00 96.00 208 PRO A N 1
ATOM 1685 C CA . PRO A 1 208 ? 8.446 -12.356 6.591 1.00 96.00 208 PRO A CA 1
ATOM 1686 C C . PRO A 1 208 ? 8.679 -13.858 6.741 1.00 96.00 208 PRO A C 1
ATOM 1688 O O . PRO A 1 208 ? 9.183 -14.493 5.820 1.00 96.00 208 PRO A O 1
ATOM 1691 N N . VAL A 1 209 ? 8.278 -14.448 7.872 1.00 95.00 209 VAL A N 1
ATOM 1692 C CA . VAL A 1 209 ? 8.378 -15.899 8.078 1.00 95.00 209 VAL A CA 1
ATOM 1693 C C . VAL A 1 209 ? 7.461 -16.638 7.101 1.00 95.00 209 VAL A C 1
ATOM 1695 O O . VAL A 1 209 ? 7.920 -17.539 6.402 1.00 95.00 209 VAL A O 1
ATOM 1698 N N . GLN A 1 210 ? 6.192 -16.238 6.999 1.00 95.19 210 GLN A N 1
ATOM 1699 C CA . GLN A 1 210 ? 5.232 -16.832 6.062 1.00 95.19 210 GLN A CA 1
ATOM 1700 C C . GLN A 1 210 ? 5.665 -16.654 4.596 1.00 95.19 210 GLN A C 1
ATOM 1702 O O . GLN A 1 210 ? 5.669 -17.619 3.827 1.00 95.19 210 GLN A O 1
ATOM 1707 N N . TRP A 1 211 ? 6.113 -15.453 4.234 1.00 93.06 211 TRP A N 1
ATOM 1708 C CA . TRP A 1 211 ? 6.603 -15.083 2.909 1.00 93.06 211 TRP A CA 1
ATOM 1709 C C . TRP A 1 211 ? 7.803 -15.928 2.484 1.00 93.06 211 TRP A C 1
ATOM 1711 O O . TRP A 1 211 ? 7.811 -16.492 1.387 1.00 93.06 211 TRP A O 1
ATOM 1721 N N . CYS A 1 212 ? 8.786 -16.080 3.379 1.00 88.69 212 CYS A N 1
ATOM 1722 C CA . CYS A 1 212 ? 9.978 -16.888 3.143 1.00 88.69 212 CYS A CA 1
ATOM 1723 C C . CYS A 1 212 ? 9.681 -18.392 3.081 1.00 88.69 212 CYS A C 1
ATOM 1725 O O . CYS A 1 212 ? 10.325 -19.113 2.316 1.00 88.69 212 CYS A O 1
ATOM 1727 N N . LEU A 1 213 ? 8.727 -18.885 3.876 1.00 87.88 213 LEU A N 1
ATOM 1728 C CA . LEU A 1 213 ? 8.355 -20.299 3.867 1.00 87.88 213 LEU A CA 1
ATOM 1729 C C . LEU A 1 213 ? 7.625 -20.687 2.582 1.00 87.88 213 LEU A C 1
ATOM 1731 O O . LEU A 1 213 ? 7.958 -21.718 2.001 1.00 87.88 213 LEU A O 1
ATOM 1735 N N . PHE A 1 214 ? 6.650 -19.888 2.141 1.00 88.06 214 PHE A N 1
ATOM 1736 C CA . PHE A 1 214 ? 5.890 -20.184 0.923 1.00 88.06 214 PHE A CA 1
ATOM 1737 C C . PHE A 1 214 ? 5.171 -18.990 0.282 1.00 88.06 214 PHE A C 1
ATOM 1739 O O . PHE A 1 214 ? 4.893 -19.076 -0.911 1.00 88.06 214 PHE A O 1
ATOM 1746 N N . GLY A 1 215 ? 4.878 -17.898 1.001 1.00 91.56 215 GLY A N 1
ATOM 1747 C CA . GLY A 1 215 ? 4.021 -16.815 0.485 1.00 91.56 215 GLY A CA 1
ATOM 1748 C C . GLY A 1 215 ? 4.525 -16.178 -0.810 1.00 91.56 215 GLY A C 1
ATOM 1749 O O . GLY A 1 215 ? 3.767 -16.001 -1.765 1.00 91.56 215 GLY A O 1
ATOM 1750 N N . TYR A 1 216 ? 5.842 -15.968 -0.911 1.00 89.81 216 TYR A N 1
ATOM 1751 C CA . TYR A 1 216 ? 6.454 -15.495 -2.152 1.00 89.81 216 TYR A CA 1
ATOM 1752 C C . TYR A 1 216 ? 6.188 -16.445 -3.328 1.00 89.81 216 TYR A C 1
ATOM 1754 O O . TYR A 1 216 ? 5.830 -16.012 -4.418 1.00 89.81 216 TYR A O 1
ATOM 1762 N N . SER A 1 217 ? 6.342 -17.752 -3.106 1.00 85.88 217 SER A N 1
ATOM 1763 C CA . SER A 1 217 ? 6.132 -18.777 -4.133 1.00 85.88 217 SER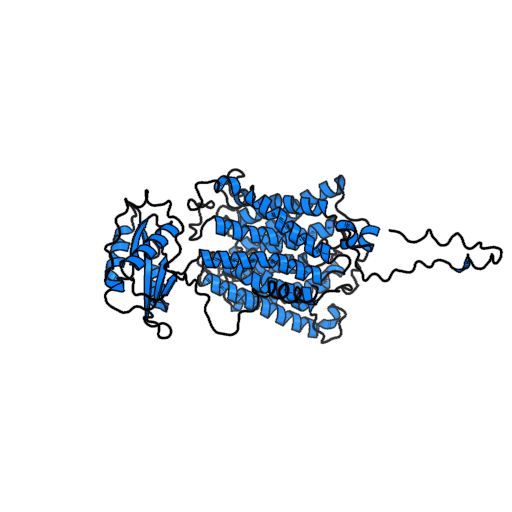 A CA 1
ATOM 1764 C C . SER A 1 217 ? 4.668 -18.882 -4.547 1.00 85.88 217 SER A C 1
ATOM 1766 O O . SER A 1 217 ? 4.355 -19.004 -5.730 1.00 85.88 217 SER A O 1
ATOM 1768 N N . PHE A 1 218 ? 3.776 -18.761 -3.567 1.00 89.12 218 PHE A N 1
ATOM 1769 C CA . PHE A 1 218 ? 2.338 -18.777 -3.775 1.00 89.12 218 PHE A CA 1
ATOM 1770 C C . PHE A 1 218 ? 1.854 -17.556 -4.579 1.00 89.12 218 PHE A C 1
ATOM 1772 O O . PHE A 1 218 ? 0.874 -17.656 -5.315 1.00 89.12 218 PHE A O 1
ATOM 1779 N N . THR A 1 219 ? 2.595 -16.444 -4.515 1.00 90.69 219 THR A N 1
ATOM 1780 C CA . THR A 1 219 ? 2.301 -15.196 -5.238 1.00 90.69 219 THR A CA 1
ATOM 1781 C C . THR A 1 219 ? 2.989 -15.097 -6.606 1.00 90.69 219 THR A C 1
ATOM 1783 O O . THR A 1 219 ? 2.356 -14.779 -7.611 1.00 90.69 219 THR A O 1
ATOM 1786 N N . PHE A 1 220 ? 4.299 -15.336 -6.665 1.00 86.19 220 PHE A N 1
ATOM 1787 C CA . PHE A 1 220 ? 5.140 -15.045 -7.835 1.00 86.19 220 PHE A CA 1
ATOM 1788 C C . PHE A 1 220 ? 5.825 -16.275 -8.428 1.00 86.19 220 PHE A C 1
ATOM 1790 O O . PHE A 1 220 ? 6.446 -16.163 -9.478 1.00 86.19 220 PHE A O 1
ATOM 1797 N N . GLY A 1 221 ? 5.728 -17.437 -7.781 1.00 79.81 221 GLY A N 1
ATOM 1798 C CA . GLY A 1 221 ? 6.301 -18.672 -8.301 1.00 79.81 221 GLY A CA 1
ATOM 1799 C C . GLY A 1 221 ? 5.527 -19.240 -9.493 1.00 79.81 221 GLY A C 1
ATOM 1800 O O . GLY A 1 221 ? 4.445 -18.777 -9.866 1.00 79.81 221 GLY A O 1
ATOM 1801 N N . SER A 1 222 ? 6.072 -20.313 -10.067 1.00 7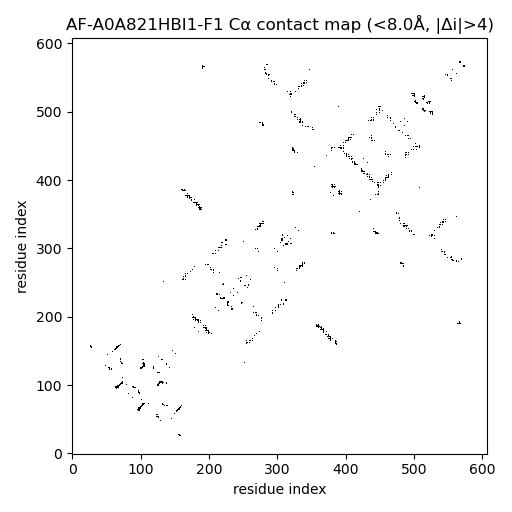9.69 222 SER A N 1
ATOM 1802 C CA . SER A 1 222 ? 5.396 -21.130 -11.078 1.00 79.69 222 SER A CA 1
ATOM 1803 C C . SER A 1 222 ? 4.023 -21.596 -10.588 1.00 79.69 222 SER A C 1
ATOM 1805 O O . SER A 1 222 ? 3.899 -22.053 -9.450 1.00 79.69 222 SER A O 1
ATOM 1807 N N . GLY A 1 223 ? 3.006 -21.538 -11.443 1.00 84.75 223 GLY A N 1
ATOM 1808 C CA . GLY A 1 223 ? 1.649 -21.948 -11.095 1.00 84.75 223 GLY A CA 1
ATOM 1809 C C . GLY A 1 223 ? 0.658 -21.653 -12.214 1.00 84.75 223 GLY A C 1
ATOM 1810 O O . GLY A 1 223 ? 1.039 -21.559 -13.376 1.00 84.75 223 GLY A O 1
ATOM 1811 N N . ASN A 1 224 ? -0.617 -21.503 -11.860 1.00 89.31 224 ASN A N 1
ATOM 1812 C CA . ASN A 1 224 ? -1.671 -21.103 -12.793 1.00 89.31 224 ASN A CA 1
ATOM 1813 C C . ASN A 1 224 ? -2.058 -19.632 -12.574 1.00 89.31 224 ASN A C 1
ATOM 1815 O O . ASN A 1 224 ? -1.442 -18.925 -11.773 1.00 89.31 224 ASN A O 1
ATOM 1819 N N . SER A 1 225 ? -3.075 -19.152 -13.284 1.00 91.38 225 SER A N 1
ATOM 1820 C CA . SER A 1 225 ? -3.462 -17.744 -13.222 1.00 91.38 225 SER A CA 1
ATOM 1821 C C . SER A 1 225 ? -4.097 -17.302 -11.902 1.00 91.38 225 SER A C 1
ATOM 1823 O O . SER A 1 225 ? -4.171 -16.104 -11.635 1.00 91.38 225 SER A O 1
ATOM 1825 N N . VAL A 1 226 ? -4.496 -18.246 -11.048 1.00 91.88 226 VAL A N 1
ATOM 1826 C CA . VAL A 1 226 ? -5.142 -17.994 -9.754 1.00 91.88 226 VAL A CA 1
ATOM 1827 C C . VAL A 1 226 ? -4.168 -18.172 -8.588 1.00 91.88 226 VAL A C 1
ATOM 1829 O O . VAL A 1 226 ? -4.195 -17.373 -7.658 1.00 91.88 226 VAL A O 1
ATOM 1832 N N . PHE A 1 227 ? -3.299 -19.184 -8.634 1.00 87.25 227 PHE A N 1
ATOM 1833 C CA . PHE A 1 227 ? -2.378 -19.522 -7.547 1.00 87.25 227 PHE A CA 1
ATOM 1834 C C . PHE A 1 227 ? -0.993 -19.914 -8.069 1.00 87.25 227 PHE A C 1
ATOM 1836 O O . PHE A 1 227 ? -0.869 -20.629 -9.071 1.00 87.25 227 PHE A O 1
ATOM 1843 N N . GLY A 1 228 ? 0.048 -19.493 -7.349 1.00 83.81 228 GLY A N 1
ATOM 1844 C CA . GLY A 1 228 ? 1.394 -20.050 -7.455 1.00 83.81 228 GLY A CA 1
ATOM 1845 C C . GLY A 1 228 ? 1.525 -21.402 -6.741 1.00 83.81 228 GLY A C 1
ATOM 1846 O O . GLY A 1 228 ? 0.599 -21.889 -6.091 1.00 83.81 228 GLY A O 1
ATOM 1847 N N . SER A 1 229 ? 2.689 -22.036 -6.864 1.00 80.06 229 SER A N 1
ATOM 1848 C CA . SER A 1 229 ? 2.989 -23.303 -6.185 1.00 80.06 229 SER A CA 1
ATOM 1849 C C . SER A 1 229 ? 3.492 -23.099 -4.750 1.00 80.06 229 SER A C 1
ATOM 1851 O O . SER A 1 229 ? 4.094 -22.080 -4.432 1.00 80.06 229 SER A O 1
ATOM 1853 N N . PHE A 1 230 ? 3.350 -24.122 -3.903 1.00 77.50 230 PHE A N 1
ATOM 1854 C CA . PHE A 1 230 ? 4.025 -24.189 -2.595 1.00 77.50 230 PHE A CA 1
ATOM 1855 C C . PHE A 1 230 ? 5.451 -24.764 -2.677 1.00 77.50 230 PHE A C 1
ATOM 1857 O O . PHE A 1 230 ? 6.167 -24.803 -1.676 1.00 77.50 230 PHE A O 1
ATOM 1864 N N . ASN A 1 231 ? 5.870 -25.244 -3.852 1.00 62.38 231 ASN A N 1
ATOM 1865 C CA . ASN A 1 231 ? 7.085 -26.048 -4.003 1.00 62.38 231 ASN A CA 1
ATOM 1866 C C . ASN A 1 231 ? 8.376 -25.219 -3.938 1.00 62.38 231 ASN A C 1
ATOM 1868 O O . ASN A 1 231 ? 9.421 -25.763 -3.588 1.00 62.38 231 ASN A O 1
ATOM 1872 N N . ASN A 1 232 ? 8.289 -23.909 -4.189 1.00 60.72 232 ASN A N 1
ATOM 1873 C CA . ASN A 1 232 ? 9.436 -23.019 -4.363 1.00 60.72 232 ASN A CA 1
ATOM 1874 C C . ASN A 1 232 ? 9.471 -21.898 -3.305 1.00 60.72 232 ASN A C 1
ATOM 1876 O O . ASN A 1 232 ? 9.720 -20.734 -3.638 1.00 60.72 232 ASN A O 1
ATOM 1880 N N . GLY A 1 233 ? 9.194 -22.215 -2.034 1.00 60.97 233 GLY A N 1
ATOM 1881 C CA . GLY A 1 233 ? 9.401 -21.275 -0.923 1.00 60.97 233 GLY A CA 1
ATOM 1882 C C . GLY A 1 233 ? 10.829 -20.720 -0.912 1.00 60.97 233 GLY A C 1
ATOM 1883 O O . GLY A 1 233 ? 11.754 -21.435 -1.290 1.00 60.97 233 GLY A O 1
ATOM 1884 N N . VAL A 1 234 ? 11.036 -19.471 -0.480 1.00 59.75 234 VAL A N 1
ATOM 1885 C CA . VAL A 1 234 ? 12.352 -18.791 -0.528 1.00 59.75 234 VAL A CA 1
ATOM 1886 C C . VAL A 1 234 ? 13.444 -19.658 0.114 1.00 59.75 234 VAL A C 1
ATOM 1888 O O . VAL A 1 234 ? 14.525 -19.829 -0.440 1.00 59.75 234 VAL A O 1
ATOM 1891 N N . LEU A 1 235 ? 13.135 -20.312 1.233 1.00 58.00 235 LEU A N 1
ATOM 1892 C CA . LEU A 1 235 ? 14.081 -21.188 1.934 1.00 58.00 235 LEU A CA 1
ATOM 1893 C C . LEU A 1 235 ? 14.432 -22.489 1.180 1.00 58.00 235 LEU A C 1
ATOM 1895 O O . LEU A 1 235 ? 15.458 -23.095 1.474 1.00 58.00 235 LEU A O 1
ATOM 1899 N N . ARG A 1 236 ? 13.601 -22.930 0.226 1.00 56.56 236 ARG A N 1
ATOM 1900 C CA . ARG A 1 236 ? 13.838 -24.118 -0.618 1.00 56.56 236 ARG A CA 1
ATOM 1901 C C . ARG A 1 236 ? 14.442 -23.757 -1.975 1.00 56.56 236 ARG A C 1
ATOM 1903 O O . ARG A 1 236 ? 15.322 -24.467 -2.442 1.00 56.56 236 ARG A O 1
ATOM 1910 N N . SER A 1 237 ? 14.013 -22.643 -2.564 1.00 53.84 237 SER A N 1
ATOM 1911 C CA . SER A 1 237 ? 14.478 -22.158 -3.872 1.00 53.84 237 SER A CA 1
ATOM 1912 C C . SER A 1 237 ? 15.869 -21.529 -3.823 1.00 53.84 237 SER A C 1
ATOM 1914 O O . SER A 1 237 ? 16.609 -21.611 -4.796 1.00 53.84 237 SER A O 1
ATOM 1916 N N . PHE A 1 238 ? 16.244 -20.927 -2.689 1.00 55.06 238 PHE A N 1
ATOM 1917 C CA . PHE A 1 238 ? 17.538 -20.254 -2.506 1.00 55.06 238 PHE A CA 1
ATOM 1918 C C . PHE A 1 238 ? 18.503 -21.047 -1.606 1.00 55.06 238 PHE A C 1
ATOM 1920 O O . PHE A 1 238 ? 19.528 -20.534 -1.158 1.00 55.06 238 PHE A O 1
ATOM 1927 N N . GLY A 1 239 ? 18.193 -22.323 -1.350 1.00 42.34 239 GLY A N 1
ATOM 1928 C CA . GLY A 1 239 ? 19.057 -23.252 -0.630 1.00 42.34 239 GLY A CA 1
ATOM 1929 C C . GLY A 1 239 ? 20.289 -23.633 -1.454 1.00 42.34 239 GLY A C 1
ATOM 1930 O O . GLY A 1 239 ? 20.251 -24.552 -2.263 1.00 42.34 239 GLY A O 1
ATOM 1931 N N . LEU A 1 240 ? 21.397 -22.943 -1.188 1.00 42.12 240 LEU A N 1
ATOM 1932 C CA . LEU A 1 240 ? 22.789 -23.354 -1.425 1.00 42.12 240 LEU A CA 1
ATOM 1933 C C . LEU A 1 240 ? 23.378 -23.300 -2.848 1.00 42.12 240 LEU A C 1
ATOM 1935 O O . LEU A 1 240 ? 24.600 -23.264 -2.910 1.00 42.12 240 LEU A O 1
ATOM 1939 N N . ASN A 1 241 ? 22.618 -23.186 -3.948 1.00 41.47 241 ASN A N 1
ATOM 1940 C CA . ASN A 1 241 ? 23.224 -23.075 -5.301 1.00 41.47 241 ASN A CA 1
ATOM 1941 C C . ASN A 1 241 ? 22.664 -21.972 -6.230 1.00 41.47 241 ASN A C 1
ATOM 1943 O O . ASN A 1 241 ? 23.310 -21.655 -7.223 1.00 41.47 241 ASN A O 1
ATOM 1947 N N . ASN A 1 242 ? 21.544 -21.319 -5.892 1.00 43.91 242 ASN A N 1
ATOM 1948 C CA . ASN A 1 242 ? 20.873 -20.335 -6.766 1.00 43.91 242 ASN A CA 1
ATOM 1949 C C . ASN A 1 242 ? 20.901 -18.900 -6.207 1.00 43.91 242 ASN A C 1
ATOM 1951 O O . ASN A 1 242 ? 19.948 -18.140 -6.347 1.00 43.91 242 ASN A O 1
ATOM 1955 N N . PHE A 1 243 ? 22.007 -18.493 -5.574 1.00 44.25 243 PHE A N 1
ATOM 1956 C CA . PHE A 1 243 ? 22.186 -17.096 -5.138 1.00 44.25 243 PHE A CA 1
ATOM 1957 C C . PHE A 1 243 ? 22.238 -16.098 -6.311 1.00 44.25 243 PHE A C 1
ATOM 1959 O O . PHE A 1 243 ? 22.058 -14.901 -6.100 1.00 44.25 243 PHE A O 1
ATOM 1966 N N . TYR A 1 244 ? 22.458 -16.594 -7.535 1.00 43.62 244 TYR A N 1
ATOM 1967 C CA . TYR A 1 244 ? 22.735 -15.786 -8.723 1.00 43.62 244 TYR A CA 1
ATOM 1968 C C . TYR A 1 244 ? 21.991 -16.237 -9.990 1.00 43.62 244 TYR A C 1
ATOM 1970 O O . TYR A 1 244 ? 22.281 -15.711 -11.059 1.00 43.62 244 TYR A O 1
ATOM 1978 N N . GLY A 1 245 ? 21.073 -17.207 -9.904 1.00 42.19 245 GLY A N 1
ATOM 1979 C CA . GLY A 1 245 ? 20.541 -17.882 -11.089 1.00 42.19 245 GLY A CA 1
ATOM 1980 C C . GLY A 1 245 ? 19.072 -18.264 -10.972 1.00 42.19 245 GLY A C 1
ATOM 1981 O O . GLY A 1 245 ? 18.663 -18.893 -10.001 1.00 42.19 245 GLY A O 1
ATOM 1982 N N . GLU A 1 246 ? 18.350 -17.902 -12.026 1.00 41.22 246 GLU A N 1
ATOM 1983 C CA . GLU A 1 246 ? 16.965 -18.213 -12.373 1.00 41.22 246 GLU A CA 1
ATOM 1984 C C . GLU A 1 246 ? 15.850 -17.475 -11.626 1.00 41.22 246 GLU A C 1
ATOM 1986 O O . GLU A 1 246 ? 15.660 -17.504 -10.411 1.00 41.22 246 GLU A O 1
ATOM 1991 N N . ASN A 1 247 ? 15.082 -16.796 -12.465 1.00 46.34 247 ASN A N 1
ATOM 1992 C CA . ASN A 1 247 ? 13.999 -15.911 -12.141 1.00 46.34 247 ASN A CA 1
ATOM 1993 C C . ASN A 1 247 ? 12.742 -16.705 -11.750 1.00 46.34 247 ASN A C 1
ATOM 1995 O O . ASN A 1 247 ? 12.225 -17.466 -12.568 1.00 46.34 247 ASN A O 1
ATOM 1999 N N . PRO A 1 248 ? 12.208 -16.543 -10.530 1.00 44.78 248 PRO A N 1
ATOM 2000 C CA . PRO A 1 248 ? 11.004 -17.253 -10.110 1.00 44.78 248 PRO A CA 1
ATOM 2001 C C . PRO A 1 248 ? 9.729 -16.771 -10.824 1.00 44.78 248 PRO A C 1
ATOM 2003 O O . PRO A 1 248 ? 8.774 -17.546 -10.881 1.00 44.78 248 PRO A O 1
ATOM 2006 N N . ASP A 1 249 ? 9.719 -15.559 -11.405 1.00 48.62 249 ASP A N 1
ATOM 2007 C CA . ASP A 1 249 ? 8.750 -15.193 -12.443 1.00 48.62 249 ASP A CA 1
ATOM 2008 C C . ASP A 1 249 ? 9.433 -15.329 -13.818 1.00 48.62 249 ASP A C 1
ATOM 2010 O O . ASP A 1 249 ? 10.112 -14.396 -14.257 1.00 48.62 249 ASP A O 1
ATOM 2014 N N . PRO A 1 250 ? 9.261 -16.460 -14.528 1.00 40.12 250 PRO A N 1
ATOM 2015 C CA . PRO A 1 250 ? 9.922 -16.714 -15.812 1.00 40.12 250 PRO A CA 1
ATOM 2016 C C . PRO A 1 250 ? 9.524 -15.722 -16.920 1.00 40.12 250 PRO A C 1
ATOM 2018 O O . PRO A 1 250 ? 10.021 -15.822 -18.036 1.00 40.12 250 PRO A O 1
ATOM 2021 N N . THR A 1 251 ? 8.619 -14.776 -16.641 1.00 40.34 251 THR A N 1
ATOM 2022 C CA . THR A 1 251 ? 8.072 -13.835 -17.625 1.00 40.34 251 THR A CA 1
ATOM 2023 C C . THR A 1 251 ? 8.582 -12.399 -17.499 1.00 40.34 251 THR A C 1
ATOM 2025 O O . THR A 1 251 ? 8.353 -11.604 -18.408 1.00 40.34 251 THR A O 1
ATOM 2028 N N . LYS A 1 252 ? 9.262 -12.026 -16.407 1.00 49.22 252 LYS A N 1
ATOM 2029 C CA . LYS A 1 252 ? 9.862 -10.689 -16.272 1.00 49.22 252 LYS A CA 1
ATOM 2030 C C . LYS A 1 252 ? 11.365 -10.837 -16.285 1.00 49.22 252 LYS A C 1
ATOM 2032 O O . LYS A 1 252 ? 11.894 -11.006 -15.207 1.00 49.22 252 LYS A O 1
ATOM 2037 N N . ALA A 1 253 ? 12.063 -10.766 -17.419 1.00 45.53 253 ALA A N 1
ATOM 2038 C CA . ALA A 1 253 ? 13.524 -10.623 -17.395 1.00 45.53 253 ALA A CA 1
ATOM 2039 C C . ALA A 1 253 ? 13.872 -9.396 -16.531 1.00 45.53 253 ALA A C 1
ATOM 2041 O O . ALA A 1 253 ? 13.663 -8.250 -16.923 1.00 45.53 253 ALA A O 1
ATOM 2042 N N . LEU A 1 254 ? 14.245 -9.650 -15.280 1.00 51.50 254 LEU A N 1
ATOM 2043 C CA . LEU A 1 254 ? 14.442 -8.632 -14.269 1.00 51.50 254 LEU A CA 1
ATOM 2044 C C . LEU A 1 254 ? 15.943 -8.390 -14.210 1.00 51.50 254 LEU A C 1
ATOM 2046 O O . LEU A 1 254 ? 16.701 -9.300 -13.889 1.00 51.50 254 LEU A O 1
ATOM 2050 N N . THR A 1 255 ? 16.372 -7.150 -14.440 1.00 53.38 255 THR A N 1
ATOM 2051 C CA . THR A 1 255 ? 17.759 -6.699 -14.230 1.00 53.38 255 THR A CA 1
ATOM 2052 C C . THR A 1 255 ? 18.132 -6.630 -12.738 1.00 53.38 255 THR A C 1
ATOM 2054 O O . THR A 1 255 ? 19.045 -5.918 -12.326 1.00 53.38 255 THR A O 1
ATOM 2057 N N . ILE A 1 256 ? 17.410 -7.352 -11.883 1.00 63.91 256 ILE A N 1
ATOM 2058 C CA . ILE A 1 256 ? 17.542 -7.333 -10.432 1.00 63.91 256 ILE A CA 1
ATOM 2059 C C . ILE A 1 256 ? 17.618 -8.777 -9.920 1.00 63.91 256 ILE A C 1
ATOM 2061 O O . ILE A 1 256 ? 16.812 -9.617 -10.325 1.00 63.91 256 ILE A O 1
ATOM 2065 N N . PRO A 1 257 ? 18.549 -9.085 -8.998 1.00 65.56 257 PRO A N 1
ATOM 2066 C CA . PRO A 1 257 ? 18.565 -10.352 -8.282 1.00 65.56 257 PRO A CA 1
ATOM 2067 C C . PRO A 1 257 ? 17.188 -10.690 -7.705 1.00 65.56 257 PRO A C 1
ATOM 2069 O O . PRO A 1 257 ? 16.553 -9.858 -7.048 1.00 65.56 257 PRO A O 1
ATOM 2072 N N . SER A 1 258 ? 16.736 -11.930 -7.898 1.00 70.06 258 SER A N 1
ATOM 2073 C CA . SER A 1 258 ? 15.399 -12.364 -7.478 1.00 70.06 258 SER A CA 1
ATOM 2074 C C . SER A 1 258 ? 15.160 -12.180 -5.978 1.00 70.06 258 SER A C 1
ATOM 2076 O O . SER A 1 258 ? 14.053 -11.840 -5.570 1.00 70.06 258 SER A O 1
ATOM 2078 N N . LEU A 1 259 ? 16.202 -12.317 -5.149 1.00 76.31 259 LEU A N 1
ATOM 2079 C CA . LEU A 1 259 ? 16.111 -12.097 -3.704 1.00 76.31 259 LEU A CA 1
ATOM 2080 C C . LEU A 1 259 ? 15.787 -10.635 -3.339 1.00 76.31 259 LEU A C 1
ATOM 2082 O O . LEU A 1 259 ? 15.101 -10.387 -2.348 1.00 76.31 259 LEU A O 1
ATOM 2086 N N . THR A 1 260 ? 16.212 -9.664 -4.150 1.00 80.38 260 THR A N 1
ATOM 2087 C CA . THR A 1 260 ? 15.848 -8.253 -3.952 1.00 80.38 260 THR A CA 1
ATOM 2088 C C . THR A 1 260 ? 14.372 -8.037 -4.214 1.00 80.38 260 THR A C 1
ATOM 2090 O O . THR A 1 260 ? 13.704 -7.369 -3.431 1.00 80.38 260 THR A O 1
ATOM 2093 N N . PHE A 1 261 ? 13.836 -8.642 -5.275 1.00 82.69 261 PHE A N 1
ATOM 2094 C CA . PHE A 1 261 ? 12.406 -8.580 -5.560 1.00 82.69 261 PHE A CA 1
ATOM 2095 C C . PHE A 1 261 ? 11.578 -9.285 -4.470 1.00 82.69 261 PHE A C 1
ATOM 2097 O O . PHE A 1 261 ? 10.563 -8.744 -4.032 1.00 82.69 261 PHE A O 1
ATOM 2104 N N . VAL A 1 262 ? 12.053 -10.430 -3.957 1.00 87.25 262 VAL A N 1
ATOM 2105 C CA . VAL A 1 262 ? 11.464 -11.122 -2.793 1.00 87.25 262 VAL A CA 1
ATOM 2106 C C . VAL A 1 262 ? 11.370 -10.184 -1.590 1.00 87.25 262 VAL A C 1
ATOM 2108 O O . VAL A 1 262 ? 10.305 -10.095 -0.978 1.00 87.25 262 VAL A O 1
ATOM 2111 N N . ALA A 1 263 ? 12.461 -9.491 -1.251 1.00 90.31 263 ALA A N 1
ATOM 2112 C CA . ALA A 1 263 ? 12.504 -8.568 -0.120 1.00 90.31 263 ALA A CA 1
ATOM 2113 C C . ALA A 1 263 ? 11.612 -7.337 -0.347 1.00 90.31 263 ALA A C 1
ATOM 2115 O O . ALA A 1 263 ? 10.868 -6.946 0.551 1.00 90.31 263 ALA A O 1
ATOM 2116 N N . TYR A 1 264 ? 11.639 -6.767 -1.555 1.00 94.12 264 TYR A N 1
ATOM 2117 C CA . TYR A 1 264 ? 10.809 -5.626 -1.932 1.00 94.12 264 TYR A CA 1
ATOM 2118 C C . TYR A 1 264 ? 9.319 -5.941 -1.771 1.00 94.12 264 TYR A C 1
ATOM 2120 O O . TYR A 1 264 ? 8.612 -5.238 -1.056 1.00 94.12 264 TYR A O 1
ATOM 2128 N N . GLN A 1 265 ? 8.853 -7.051 -2.346 1.00 95.19 265 GLN A N 1
ATOM 2129 C CA . GLN A 1 265 ? 7.448 -7.462 -2.272 1.00 95.19 265 GLN A CA 1
ATOM 2130 C C . GLN A 1 265 ? 7.024 -7.929 -0.871 1.00 95.19 265 GLN A C 1
ATOM 2132 O O . GLN A 1 265 ? 5.874 -7.729 -0.477 1.00 95.19 265 GLN A O 1
ATOM 2137 N N . CYS A 1 266 ? 7.948 -8.479 -0.072 1.00 96.88 266 CYS A N 1
ATOM 2138 C CA . CYS A 1 266 ? 7.692 -8.785 1.339 1.00 96.88 266 CYS A CA 1
ATOM 2139 C C . CYS A 1 266 ? 7.273 -7.526 2.113 1.00 96.88 266 CYS A C 1
ATOM 2141 O O . CYS A 1 266 ? 6.340 -7.561 2.913 1.00 96.88 266 CYS A O 1
ATOM 2143 N N . ALA A 1 267 ? 7.915 -6.388 1.835 1.00 97.88 267 ALA A N 1
ATOM 2144 C CA . ALA A 1 267 ? 7.596 -5.125 2.488 1.00 97.88 267 ALA A CA 1
ATOM 2145 C C . ALA A 1 267 ? 6.154 -4.653 2.184 1.00 97.88 267 ALA A C 1
ATOM 2147 O O . ALA A 1 267 ? 5.482 -4.130 3.076 1.00 97.88 267 ALA A O 1
ATOM 2148 N N . PHE A 1 268 ? 5.645 -4.914 0.972 1.00 98.31 268 PHE A N 1
ATOM 2149 C CA . PHE A 1 268 ? 4.254 -4.638 0.579 1.00 98.31 268 PHE A CA 1
ATOM 2150 C C . PHE A 1 268 ? 3.274 -5.556 1.318 1.00 98.31 268 PHE A C 1
ATOM 2152 O O . PHE A 1 268 ? 2.255 -5.090 1.835 1.00 98.31 268 PHE A O 1
ATOM 2159 N N . ALA A 1 269 ? 3.611 -6.843 1.447 1.00 98.44 269 ALA A N 1
ATOM 2160 C CA . ALA A 1 269 ? 2.809 -7.798 2.208 1.00 98.44 269 ALA A CA 1
ATOM 2161 C C . ALA A 1 269 ? 2.665 -7.355 3.671 1.00 98.44 269 ALA A C 1
ATOM 2163 O O . ALA A 1 269 ? 1.555 -7.302 4.202 1.00 98.44 269 ALA A O 1
ATOM 2164 N N . ILE A 1 270 ? 3.778 -6.954 4.300 1.00 98.75 270 ILE A N 1
ATOM 2165 C CA . ILE A 1 270 ? 3.805 -6.481 5.689 1.00 98.75 270 ILE A CA 1
ATOM 2166 C C . ILE A 1 270 ? 2.886 -5.275 5.877 1.00 98.75 270 ILE A C 1
ATOM 2168 O O . ILE A 1 270 ? 2.008 -5.307 6.745 1.00 98.75 270 ILE A O 1
ATOM 2172 N N . ILE A 1 271 ? 3.088 -4.213 5.085 1.00 98.56 271 ILE A N 1
ATOM 2173 C CA . ILE A 1 271 ? 2.345 -2.966 5.281 1.00 98.56 271 ILE A CA 1
ATOM 2174 C C . ILE A 1 271 ? 0.850 -3.171 5.023 1.00 98.56 271 ILE A C 1
ATOM 2176 O O . ILE A 1 271 ? 0.037 -2.627 5.763 1.00 98.56 271 ILE A O 1
ATOM 2180 N N . THR A 1 272 ? 0.471 -4.017 4.057 1.00 98.69 272 THR A N 1
ATOM 2181 C CA . THR A 1 272 ? -0.939 -4.277 3.724 1.00 98.69 272 THR A CA 1
ATOM 2182 C C . THR A 1 272 ? -1.729 -4.802 4.914 1.00 98.69 272 THR A C 1
ATOM 2184 O O . THR A 1 272 ? -2.791 -4.275 5.241 1.00 98.69 272 THR A O 1
ATOM 2187 N N . VAL A 1 273 ? -1.214 -5.825 5.597 1.00 98.19 273 VAL A N 1
ATOM 2188 C CA . VAL A 1 273 ? -1.910 -6.389 6.761 1.00 98.19 273 VAL A CA 1
ATOM 2189 C C . VAL A 1 273 ? -1.818 -5.442 7.956 1.00 98.19 273 VAL A C 1
ATOM 2191 O O . VAL A 1 273 ? -2.785 -5.302 8.706 1.00 98.19 273 VAL A O 1
ATOM 2194 N N . ALA A 1 274 ? -0.696 -4.730 8.106 1.00 98.44 274 ALA A N 1
ATOM 2195 C CA . ALA A 1 274 ? -0.530 -3.739 9.163 1.00 98.44 274 ALA A CA 1
ATOM 2196 C C . ALA A 1 274 ? -1.553 -2.592 9.060 1.00 98.44 274 ALA A C 1
ATOM 2198 O O . ALA A 1 274 ? -1.997 -2.096 10.096 1.00 98.44 274 ALA A O 1
ATOM 2199 N N . LEU A 1 275 ? -2.004 -2.210 7.858 1.00 98.44 275 LEU A N 1
ATOM 2200 C CA . LEU A 1 275 ? -3.083 -1.225 7.671 1.00 98.44 275 LEU A CA 1
ATOM 2201 C C . LEU A 1 275 ? -4.394 -1.663 8.345 1.00 98.44 275 LEU A C 1
ATOM 2203 O O . LEU A 1 275 ? -5.058 -0.853 8.990 1.00 98.44 275 LEU A O 1
ATOM 2207 N N . ILE A 1 276 ? -4.732 -2.956 8.293 1.00 98.44 276 ILE A N 1
ATOM 2208 C CA . ILE A 1 276 ? -5.960 -3.504 8.899 1.00 98.44 276 ILE A CA 1
ATOM 2209 C C . ILE A 1 276 ? -5.967 -3.302 10.426 1.00 98.44 276 ILE A C 1
ATOM 2211 O O . ILE A 1 276 ? -7.033 -3.169 11.032 1.00 98.44 276 ILE A O 1
ATOM 2215 N N . SER A 1 277 ? -4.790 -3.198 11.059 1.00 97.50 277 SER A N 1
ATOM 2216 C CA . SER A 1 277 ? -4.663 -2.952 12.503 1.00 97.50 277 SER A CA 1
ATOM 2217 C C . SER A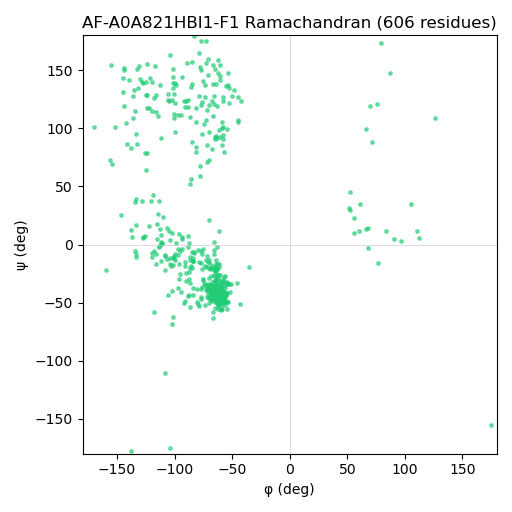 1 277 ? -5.367 -1.671 12.969 1.00 97.50 277 SER A C 1
ATOM 2219 O O . SER A 1 277 ? -5.823 -1.597 14.111 1.00 97.50 277 SER A O 1
ATOM 2221 N N . GLY A 1 278 ? -5.509 -0.669 12.095 1.00 95.81 278 GLY A N 1
ATOM 2222 C CA . GLY A 1 278 ? -6.194 0.578 12.430 1.00 95.81 278 GLY A CA 1
ATOM 2223 C C . GLY A 1 278 ? -7.705 0.418 12.627 1.00 95.81 278 GLY A C 1
ATOM 2224 O O . GLY A 1 278 ? -8.340 1.265 13.256 1.00 95.81 278 GLY A O 1
ATOM 2225 N N . ALA A 1 279 ? -8.292 -0.685 12.155 1.00 95.31 279 ALA A N 1
ATOM 2226 C CA . ALA A 1 279 ? -9.713 -0.974 12.318 1.00 95.31 279 ALA A CA 1
ATOM 2227 C C . ALA A 1 279 ? -10.039 -1.685 13.645 1.00 95.31 279 ALA A C 1
ATOM 2229 O O . ALA A 1 279 ? -11.206 -1.768 14.017 1.00 95.31 279 ALA A O 1
ATOM 2230 N N . VAL A 1 280 ? -9.040 -2.201 14.376 1.00 95.31 280 VAL A N 1
ATOM 2231 C CA . VAL A 1 280 ? -9.254 -3.110 15.525 1.00 95.31 280 VAL A CA 1
ATOM 2232 C C . VAL A 1 280 ? -8.889 -2.520 16.889 1.00 95.31 280 VAL A C 1
ATOM 2234 O O . VAL A 1 280 ? -8.911 -3.230 17.902 1.00 95.31 280 VAL A O 1
ATOM 2237 N N . VAL A 1 281 ? -8.581 -1.220 16.921 1.00 93.19 281 VAL A N 1
ATOM 2238 C CA . VAL A 1 281 ? -8.077 -0.484 18.090 1.00 93.19 281 VAL A CA 1
ATOM 2239 C C . VAL A 1 281 ? -8.858 -0.822 19.358 1.00 93.19 281 VAL A C 1
ATOM 2241 O O . VAL A 1 281 ? -10.088 -0.729 19.401 1.00 93.19 281 VAL A O 1
ATOM 2244 N N . GLY A 1 282 ? -8.122 -1.210 20.402 1.00 91.69 282 GLY A N 1
ATOM 2245 C CA . GLY A 1 282 ? -8.633 -1.390 21.761 1.00 91.69 282 GLY A CA 1
ATOM 2246 C C . GLY A 1 282 ? -9.607 -2.554 21.969 1.00 91.69 282 GLY A C 1
ATOM 2247 O O . GLY A 1 282 ? -10.023 -2.777 23.103 1.00 91.69 282 GLY A O 1
ATOM 2248 N N . ARG A 1 283 ? -9.989 -3.306 20.923 1.00 94.69 283 ARG A N 1
ATOM 2249 C CA . ARG A 1 283 ? -11.103 -4.271 21.020 1.00 94.69 283 ARG A CA 1
ATOM 2250 C C . ARG A 1 283 ? -10.877 -5.664 20.447 1.00 94.69 283 ARG A C 1
ATOM 2252 O O . ARG A 1 283 ? -11.722 -6.531 20.669 1.00 94.69 283 ARG A O 1
ATOM 2259 N N . MET A 1 284 ? -9.772 -5.910 19.750 1.00 96.75 284 MET A N 1
ATOM 2260 C CA . MET A 1 284 ? -9.402 -7.255 19.301 1.00 96.75 284 MET A CA 1
ATOM 2261 C C . MET A 1 284 ? -8.358 -7.869 20.233 1.00 96.75 284 MET A C 1
ATOM 2263 O O . MET A 1 284 ? -7.434 -7.194 20.681 1.00 96.75 284 MET A O 1
ATOM 2267 N N . LYS A 1 285 ? -8.505 -9.159 20.542 1.00 97.12 285 LYS A N 1
ATOM 2268 C CA . LYS A 1 285 ? -7.498 -9.899 21.314 1.00 97.12 285 LYS A CA 1
ATOM 2269 C C . LYS A 1 285 ? -6.242 -10.135 20.462 1.00 97.12 285 LYS A C 1
ATOM 2271 O O . LYS A 1 285 ? -6.343 -10.422 19.270 1.00 97.12 285 LYS A O 1
ATOM 2276 N N . LEU A 1 286 ? -5.071 -10.125 21.100 1.00 96.12 286 LEU A N 1
ATOM 2277 C CA . LEU A 1 286 ? -3.779 -10.264 20.421 1.00 96.12 286 LEU A CA 1
ATOM 2278 C C . LEU A 1 286 ? -3.585 -11.622 19.721 1.00 96.12 286 LEU A C 1
ATOM 2280 O O . LEU A 1 286 ? -3.157 -11.654 18.573 1.00 96.12 286 LEU A O 1
ATOM 2284 N N . ILE A 1 287 ? -3.922 -12.743 20.376 1.00 96.56 287 ILE A N 1
ATOM 2285 C CA . ILE A 1 287 ? -3.745 -14.081 19.776 1.00 96.56 287 ILE A CA 1
ATOM 2286 C C . ILE A 1 287 ? -4.590 -14.248 18.495 1.00 96.56 287 ILE A C 1
ATOM 2288 O O . ILE A 1 287 ? -4.011 -14.582 17.460 1.00 96.56 287 ILE A O 1
ATOM 2292 N N . PRO A 1 288 ? -5.911 -13.959 18.490 1.00 97.81 288 PRO A N 1
ATOM 2293 C CA . PRO A 1 288 ? -6.687 -13.937 17.251 1.00 97.81 288 PRO A CA 1
ATOM 2294 C C . PRO A 1 288 ? -6.142 -12.989 16.184 1.00 97.81 288 PRO A C 1
ATOM 2296 O O . PRO A 1 288 ? -6.226 -13.316 15.007 1.00 97.81 288 PRO A O 1
ATOM 2299 N N . TYR A 1 289 ? -5.576 -11.839 16.567 1.00 98.31 289 TYR A N 1
ATOM 2300 C CA . TYR A 1 289 ? -4.955 -10.928 15.605 1.00 98.31 289 TYR A CA 1
ATOM 2301 C C . TYR A 1 289 ? -3.720 -11.554 14.942 1.00 98.31 289 TYR A C 1
ATOM 2303 O O . TYR A 1 289 ? -3.594 -11.493 13.727 1.00 98.31 289 TYR A O 1
ATOM 2311 N N . MET A 1 290 ? -2.847 -12.231 15.694 1.00 98.44 290 MET A N 1
ATOM 2312 C CA . MET A 1 290 ? -1.693 -12.938 15.115 1.00 98.44 290 MET A CA 1
ATOM 2313 C C . MET A 1 290 ? -2.111 -14.049 14.142 1.00 98.44 290 MET A C 1
ATOM 2315 O O . MET A 1 290 ? -1.529 -14.181 13.066 1.00 98.44 290 MET A O 1
ATOM 2319 N N . ILE A 1 291 ? -3.145 -14.821 14.496 1.00 98.44 291 ILE A N 1
ATOM 2320 C CA . ILE A 1 291 ? -3.709 -15.853 13.612 1.00 98.44 291 ILE A CA 1
ATOM 2321 C C . ILE A 1 291 ? -4.304 -15.203 12.358 1.00 98.44 291 ILE A C 1
ATOM 2323 O O . ILE A 1 291 ? -4.049 -15.661 11.246 1.00 98.44 291 ILE A O 1
ATOM 2327 N N . PHE A 1 292 ? -5.054 -14.111 12.531 1.00 98.62 292 PHE A N 1
ATOM 2328 C CA . PHE A 1 292 ? -5.602 -13.329 11.430 1.00 98.62 292 PHE A CA 1
ATOM 2329 C C . PHE A 1 292 ? -4.502 -12.829 10.490 1.00 98.62 292 PHE A C 1
ATOM 2331 O O . PHE A 1 292 ? -4.643 -12.998 9.289 1.00 98.62 292 PHE A O 1
ATOM 2338 N N . VAL A 1 293 ? -3.395 -12.290 11.010 1.00 98.75 293 VAL A N 1
ATOM 2339 C CA . VAL A 1 293 ? -2.271 -11.795 10.198 1.00 98.75 293 VAL A CA 1
ATOM 2340 C C . VAL A 1 293 ? -1.712 -12.895 9.294 1.00 98.75 293 VAL A C 1
ATOM 2342 O O . VAL A 1 293 ? -1.595 -12.685 8.090 1.00 98.75 293 VAL A O 1
ATOM 2345 N N . PHE A 1 294 ? -1.422 -14.075 9.852 1.00 98.69 294 PHE A N 1
ATOM 2346 C CA . PHE A 1 294 ? -0.890 -15.211 9.091 1.00 98.69 294 PHE A CA 1
ATOM 2347 C C . PHE A 1 294 ? -1.879 -15.737 8.038 1.00 98.69 294 PHE A C 1
ATOM 2349 O O . PHE A 1 294 ? -1.509 -16.002 6.892 1.00 98.69 294 PHE A O 1
ATOM 2356 N N . LEU A 1 295 ? -3.146 -15.913 8.427 1.00 98.56 295 LEU A N 1
ATOM 2357 C CA . LEU A 1 295 ? -4.165 -16.461 7.533 1.00 98.56 295 LEU A CA 1
ATOM 2358 C C . LEU A 1 295 ? -4.571 -15.461 6.454 1.00 98.56 295 LEU A C 1
ATOM 2360 O O . LEU A 1 295 ? -4.770 -15.860 5.314 1.00 98.56 295 LEU A O 1
ATOM 2364 N N . TRP A 1 296 ? -4.687 -14.177 6.784 1.00 98.69 296 TRP A N 1
ATOM 2365 C CA . TRP A 1 296 ? -5.091 -13.152 5.829 1.00 98.69 296 TRP A CA 1
ATOM 2366 C C . TRP A 1 296 ? -3.977 -12.870 4.819 1.00 98.69 296 TRP A C 1
ATOM 2368 O O . TRP A 1 296 ? -4.280 -12.740 3.634 1.00 98.69 296 TRP A O 1
ATOM 2378 N N . SER A 1 297 ? -2.699 -12.863 5.232 1.00 98.31 297 SER A N 1
ATOM 2379 C CA . SER A 1 297 ? -1.596 -12.765 4.264 1.00 98.31 297 SER A CA 1
ATOM 2380 C C . SER A 1 297 ? -1.628 -13.940 3.278 1.00 98.31 297 SER A C 1
ATOM 2382 O O . SER A 1 297 ? -1.633 -13.736 2.071 1.00 98.31 297 SER A O 1
ATOM 2384 N N . THR A 1 298 ? -1.807 -15.163 3.783 1.00 97.19 298 THR A N 1
ATOM 2385 C CA . THR A 1 298 ? -1.821 -16.378 2.954 1.00 97.19 298 THR A CA 1
ATOM 2386 C C . THR A 1 298 ? -3.054 -16.495 2.052 1.00 97.19 298 THR A C 1
ATOM 2388 O O . THR A 1 298 ? -2.944 -16.877 0.893 1.00 97.19 298 THR A O 1
ATOM 2391 N N . LEU A 1 299 ? -4.254 -16.241 2.580 1.00 97.50 299 LEU A N 1
ATOM 2392 C CA . LEU A 1 299 ? -5.519 -16.550 1.897 1.00 97.50 299 LEU A CA 1
ATOM 2393 C C . LEU A 1 299 ? -6.114 -15.357 1.148 1.00 97.50 299 LEU A C 1
ATOM 2395 O O . LEU A 1 299 ? -6.997 -15.555 0.318 1.00 97.50 299 LEU A O 1
ATOM 2399 N N . CYS A 1 300 ? -5.674 -14.135 1.449 1.00 98.25 300 CYS A N 1
ATOM 2400 C CA . CYS A 1 300 ? -6.191 -12.918 0.830 1.00 98.25 300 CYS A CA 1
ATOM 2401 C C . CYS A 1 300 ? -5.100 -12.171 0.057 1.00 98.25 300 CYS A C 1
ATOM 2403 O O . CYS A 1 300 ? -5.233 -11.993 -1.153 1.00 98.25 300 CYS A O 1
ATOM 2405 N N . TYR A 1 301 ? -4.009 -11.780 0.726 1.00 98.62 301 TYR A N 1
ATOM 2406 C CA . TYR A 1 301 ? -2.954 -10.985 0.092 1.00 98.62 301 TYR A CA 1
ATOM 2407 C C . TYR A 1 301 ? -2.246 -11.743 -1.032 1.00 98.62 301 TYR A C 1
ATOM 2409 O O . TYR A 1 301 ? -2.227 -11.254 -2.159 1.00 98.62 301 TYR A O 1
ATOM 2417 N N . ASP A 1 302 ? -1.711 -12.936 -0.752 1.00 97.44 302 ASP A N 1
ATOM 2418 C CA . ASP A 1 302 ? -0.923 -13.694 -1.730 1.00 97.44 302 ASP A CA 1
ATOM 2419 C C . ASP A 1 302 ? -1.727 -13.988 -3.024 1.00 97.44 302 ASP A C 1
ATOM 2421 O O . ASP A 1 302 ? -1.209 -13.728 -4.117 1.00 97.44 302 ASP A O 1
ATOM 2425 N N . PRO A 1 303 ? -3.011 -14.425 -2.974 1.00 97.69 303 PRO A N 1
ATOM 2426 C CA . PRO A 1 303 ? -3.829 -14.562 -4.180 1.00 97.69 303 PRO A CA 1
ATOM 2427 C C . PRO A 1 303 ? -4.088 -13.236 -4.901 1.00 97.69 303 PRO A C 1
ATOM 2429 O O . PRO A 1 303 ? -3.952 -13.180 -6.119 1.00 97.69 303 PRO A O 1
ATOM 2432 N N . LEU A 1 304 ? -4.424 -12.152 -4.192 1.00 98.12 304 LEU A N 1
ATOM 2433 C CA . LEU A 1 304 ? -4.669 -10.853 -4.836 1.00 98.12 304 LEU A CA 1
ATOM 2434 C C . LEU A 1 304 ? -3.416 -10.320 -5.537 1.00 98.12 304 LEU A C 1
ATOM 2436 O O . LEU A 1 304 ? -3.487 -9.859 -6.678 1.00 98.12 304 LEU A O 1
ATOM 2440 N N . ALA A 1 305 ? -2.261 -10.436 -4.883 1.00 97.25 305 ALA A N 1
ATOM 2441 C CA . ALA A 1 305 ? -0.978 -10.080 -5.463 1.00 97.25 30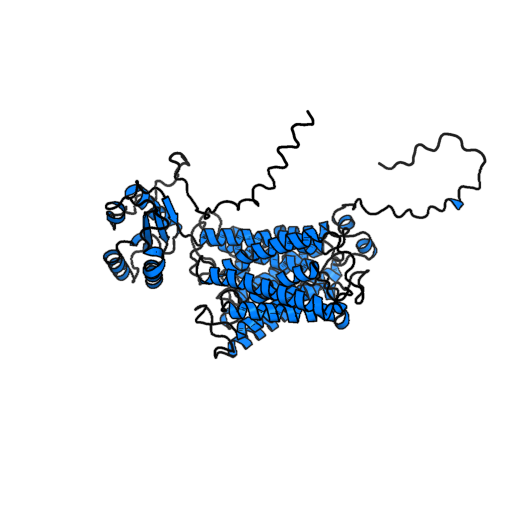5 ALA A CA 1
ATOM 2442 C C . ALA A 1 305 ? -0.652 -10.968 -6.678 1.00 97.25 305 ALA A C 1
ATOM 2444 O O . ALA A 1 305 ? -0.204 -10.445 -7.700 1.00 97.25 305 ALA A O 1
ATOM 2445 N N . ARG A 1 306 ? -0.962 -12.276 -6.643 1.00 94.81 306 ARG A N 1
ATOM 2446 C CA . ARG A 1 306 ? -0.843 -13.155 -7.820 1.00 94.81 306 ARG A CA 1
ATOM 2447 C C . ARG A 1 306 ? -1.706 -12.648 -8.965 1.00 94.81 306 ARG A C 1
ATOM 2449 O O . ARG A 1 306 ? -1.217 -12.556 -10.085 1.00 94.81 306 ARG A O 1
ATOM 2456 N N . TRP A 1 307 ? -2.974 -12.339 -8.702 1.00 97.81 307 TRP A N 1
ATOM 2457 C CA . TRP A 1 307 ? -3.937 -11.992 -9.746 1.00 97.81 307 TRP A CA 1
ATOM 2458 C C . TRP A 1 307 ? -3.567 -10.701 -10.469 1.00 97.81 307 TRP A C 1
ATOM 2460 O O . TRP A 1 307 ? -3.792 -10.622 -11.674 1.00 97.81 307 TRP A O 1
ATOM 2470 N N . ILE A 1 308 ? -3.011 -9.720 -9.752 1.00 96.56 308 ILE A N 1
ATOM 2471 C CA . ILE A 1 308 ? -2.796 -8.359 -10.259 1.00 96.56 308 ILE A CA 1
ATOM 2472 C C . ILE A 1 308 ? -1.321 -8.070 -10.589 1.00 96.56 308 ILE A C 1
ATOM 2474 O O . ILE A 1 308 ? -1.043 -7.484 -11.633 1.00 96.56 308 ILE A O 1
ATOM 2478 N N . PHE A 1 309 ? -0.360 -8.466 -9.745 1.00 94.00 309 PHE A N 1
ATOM 2479 C CA . PHE A 1 309 ? 1.058 -8.104 -9.928 1.00 94.00 309 PHE A CA 1
ATOM 2480 C C . PHE A 1 309 ? 1.872 -9.100 -10.756 1.00 94.00 309 PHE A C 1
ATOM 2482 O O . PHE A 1 309 ? 2.906 -8.722 -11.328 1.00 94.00 309 PHE A O 1
ATOM 2489 N N . SER A 1 310 ? 1.451 -10.365 -10.814 1.00 90.06 310 SER A N 1
ATOM 2490 C CA . SER A 1 310 ? 2.098 -11.351 -11.676 1.00 90.06 310 SER A CA 1
ATOM 2491 C C . SER A 1 310 ? 1.527 -11.287 -13.088 1.00 90.06 310 SER A C 1
ATOM 2493 O O . SER A 1 310 ? 0.313 -11.257 -13.264 1.00 90.06 310 SER A O 1
ATOM 2495 N N . ASN A 1 311 ? 2.391 -11.375 -14.101 1.00 85.81 311 ASN A N 1
ATOM 2496 C CA . ASN A 1 311 ? 1.974 -11.425 -15.510 1.00 85.81 311 ASN A CA 1
ATOM 2497 C C . ASN A 1 311 ? 1.156 -12.687 -15.847 1.00 85.81 311 ASN A C 1
ATOM 2499 O O . ASN A 1 311 ? 0.460 -12.759 -16.857 1.00 85.81 311 ASN A O 1
ATOM 2503 N N . GLN A 1 312 ? 1.269 -13.722 -15.014 1.00 87.56 312 GLN A N 1
ATOM 2504 C CA . GLN A 1 312 ? 0.468 -14.934 -15.141 1.00 87.56 312 GLN A CA 1
ATOM 2505 C C . GLN A 1 312 ? -0.905 -14.786 -14.468 1.00 87.56 312 GLN A C 1
ATOM 2507 O O . GLN A 1 312 ? -1.771 -15.623 -14.694 1.00 87.56 312 GLN A O 1
ATOM 2512 N N . GLY A 1 313 ? -1.105 -13.759 -13.638 1.00 94.69 313 GLY A N 1
ATOM 2513 C CA . GLY A 1 313 ? -2.342 -13.498 -12.914 1.00 94.69 313 GLY A CA 1
ATOM 2514 C C . GLY A 1 313 ? -3.509 -13.192 -13.844 1.00 94.69 313 GLY A C 1
ATOM 2515 O O . GLY A 1 313 ? -3.370 -12.447 -14.809 1.00 94.69 313 GLY A O 1
ATOM 2516 N N . TRP A 1 314 ? -4.685 -13.744 -13.558 1.00 96.88 314 TRP A N 1
ATOM 2517 C CA . TRP A 1 314 ? -5.830 -13.604 -14.463 1.00 96.88 314 TRP A CA 1
ATOM 2518 C C . TRP A 1 314 ? -6.379 -12.167 -14.561 1.00 96.88 314 TRP A C 1
ATOM 2520 O O . TRP A 1 314 ? -6.835 -11.779 -15.633 1.00 96.88 314 TRP A O 1
ATOM 2530 N N . LEU A 1 315 ? -6.321 -11.362 -13.488 1.00 97.44 315 LEU A N 1
ATOM 2531 C CA . LEU A 1 315 ? -6.721 -9.945 -13.538 1.00 97.44 315 LEU A CA 1
ATOM 2532 C C . LEU A 1 315 ? -5.712 -9.113 -14.334 1.00 97.44 315 LEU A C 1
ATOM 2534 O O . LEU A 1 315 ? -6.106 -8.262 -15.129 1.00 97.44 315 LEU A O 1
ATOM 2538 N N . ASN A 1 316 ? -4.422 -9.402 -14.170 1.00 95.38 316 ASN A N 1
ATOM 2539 C CA . ASN A 1 316 ? -3.360 -8.808 -14.970 1.00 95.38 316 ASN A CA 1
ATOM 2540 C C . ASN A 1 316 ? -3.562 -9.120 -16.464 1.00 95.38 316 ASN A C 1
ATOM 2542 O O . ASN A 1 316 ? -3.611 -8.208 -17.283 1.00 95.38 316 ASN A O 1
ATOM 2546 N N . GLN A 1 317 ? -3.802 -10.391 -16.804 1.00 94.88 317 GLN A N 1
ATOM 2547 C CA . GLN A 1 317 ? -4.065 -10.844 -18.177 1.00 94.88 317 GLN A CA 1
ATOM 2548 C C . GLN A 1 317 ? -5.359 -10.278 -18.772 1.00 94.88 317 GLN A C 1
ATOM 2550 O O . GLN A 1 317 ? -5.430 -10.055 -19.978 1.00 94.88 317 GLN A O 1
ATOM 2555 N N . MET A 1 318 ? -6.378 -10.025 -17.943 1.00 96.12 318 MET A N 1
ATOM 2556 C CA . MET A 1 318 ? -7.596 -9.328 -18.364 1.00 96.12 318 MET A CA 1
ATOM 2557 C C . MET A 1 318 ? -7.310 -7.871 -18.763 1.00 96.12 318 MET A C 1
ATOM 2559 O O . MET A 1 318 ? -8.033 -7.318 -19.586 1.00 96.12 318 MET A O 1
ATOM 2563 N N . GLY A 1 319 ? -6.262 -7.257 -18.206 1.00 95.75 319 GLY A N 1
ATOM 2564 C CA . GLY A 1 319 ? -5.882 -5.866 -18.449 1.00 95.75 319 GLY A CA 1
ATOM 2565 C C . GLY A 1 319 ? -6.100 -4.937 -17.254 1.00 95.75 319 GLY A C 1
ATOM 2566 O O . GLY A 1 319 ? -6.021 -3.719 -17.419 1.00 95.75 319 GLY A O 1
ATOM 2567 N N . THR A 1 320 ? -6.379 -5.465 -16.056 1.00 97.69 320 THR A N 1
ATOM 2568 C CA . THR A 1 320 ? -6.374 -4.657 -14.828 1.00 97.69 320 THR A CA 1
ATOM 2569 C C . THR A 1 320 ? -4.953 -4.183 -14.546 1.00 97.69 320 THR A C 1
ATOM 2571 O O . THR A 1 320 ? -4.025 -4.987 -14.466 1.00 97.69 320 THR A O 1
ATOM 2574 N N . ILE A 1 321 ? -4.794 -2.874 -14.356 1.00 97.56 321 ILE A N 1
ATOM 2575 C CA . ILE A 1 321 ? -3.509 -2.247 -14.051 1.00 97.56 321 ILE A CA 1
ATOM 2576 C C . ILE A 1 321 ? -3.506 -1.685 -12.633 1.00 97.56 321 ILE A C 1
ATOM 2578 O O . ILE A 1 321 ? -4.466 -1.057 -12.177 1.00 97.56 321 ILE A O 1
ATOM 2582 N N . ASP A 1 322 ? -2.397 -1.908 -11.939 1.00 97.81 322 ASP A N 1
ATOM 2583 C CA . ASP A 1 322 ? -2.157 -1.407 -10.594 1.00 97.81 322 ASP A CA 1
ATOM 2584 C C . ASP A 1 322 ? -0.649 -1.233 -10.400 1.00 97.81 322 ASP A C 1
ATOM 2586 O O . ASP A 1 322 ? 0.076 -2.209 -10.217 1.00 97.81 322 ASP A O 1
ATOM 2590 N N . PHE A 1 323 ? -0.168 0.008 -10.510 1.00 97.94 323 PHE A N 1
ATOM 2591 C CA . PHE A 1 323 ? 1.267 0.284 -10.566 1.00 97.94 323 PHE A CA 1
ATOM 2592 C C . PHE A 1 323 ? 2.010 -0.145 -9.294 1.00 97.94 323 PHE A C 1
ATOM 2594 O O . PHE A 1 323 ? 3.058 -0.777 -9.389 1.00 97.94 323 PHE A O 1
ATOM 2601 N N . ALA A 1 324 ? 1.469 0.194 -8.120 1.00 97.38 324 ALA A N 1
ATOM 2602 C CA . ALA A 1 324 ? 2.118 -0.037 -6.829 1.00 97.38 324 ALA A CA 1
ATOM 2603 C C . ALA A 1 324 ? 1.163 -0.564 -5.734 1.00 97.38 324 ALA A C 1
ATOM 2605 O O . ALA A 1 324 ? 1.520 -0.581 -4.564 1.00 97.38 324 ALA A O 1
ATOM 2606 N N . GLY A 1 325 ? -0.060 -0.998 -6.053 1.00 97.06 325 GLY A N 1
ATOM 2607 C CA . GLY A 1 325 ? -0.958 -1.622 -5.066 1.00 97.06 325 GLY A CA 1
ATOM 2608 C C . GLY A 1 325 ? -2.116 -0.754 -4.577 1.00 97.06 325 GLY A C 1
ATOM 2609 O O . GLY A 1 325 ? -2.534 -0.868 -3.426 1.00 97.06 325 GLY A O 1
ATOM 2610 N N . GLY A 1 326 ? -2.691 0.090 -5.429 1.00 97.75 326 GLY A N 1
ATOM 2611 C CA . GLY A 1 326 ? -3.961 0.755 -5.145 1.00 97.75 326 GLY A CA 1
ATOM 2612 C C . GLY A 1 326 ? -5.075 -0.239 -4.817 1.00 97.75 326 GLY A C 1
ATOM 2613 O O . GLY A 1 326 ? -5.812 -0.026 -3.853 1.00 97.75 326 GLY A O 1
ATOM 2614 N N . MET A 1 327 ? -5.152 -1.351 -5.555 1.00 98.19 327 MET A N 1
ATOM 2615 C CA . MET A 1 327 ? -6.092 -2.438 -5.287 1.00 98.19 327 MET A CA 1
ATOM 2616 C C . MET A 1 327 ? -5.525 -3.443 -4.282 1.00 98.19 327 MET A C 1
ATOM 2618 O O . MET A 1 327 ? -6.165 -3.712 -3.264 1.00 98.19 327 MET A O 1
ATOM 2622 N N . VAL A 1 328 ? -4.324 -3.971 -4.554 1.00 98.06 328 VAL A N 1
ATOM 2623 C CA . VAL A 1 328 ? -3.721 -5.087 -3.792 1.00 98.06 328 VAL A CA 1
ATOM 2624 C C . VAL A 1 328 ? -3.425 -4.708 -2.339 1.00 98.06 328 VAL A C 1
ATOM 2626 O O . VAL A 1 328 ? -3.612 -5.526 -1.440 1.00 98.06 328 VAL A O 1
ATOM 2629 N N . VAL A 1 329 ? -2.985 -3.470 -2.096 1.00 98.62 329 VAL A N 1
ATOM 2630 C CA . VAL A 1 329 ? -2.569 -3.000 -0.768 1.00 98.62 329 VAL A CA 1
ATOM 2631 C C . VAL A 1 329 ? -3.686 -2.174 -0.145 1.00 98.62 329 VAL A C 1
ATOM 2633 O O . VAL A 1 329 ? -4.238 -2.542 0.891 1.00 98.62 329 VAL A O 1
ATOM 2636 N N . HIS A 1 330 ? -4.055 -1.049 -0.758 1.00 98.75 330 HIS A N 1
ATOM 2637 C CA . HIS A 1 330 ? -4.919 -0.069 -0.096 1.00 98.75 330 HIS A CA 1
ATOM 2638 C C . HIS A 1 330 ? -6.395 -0.460 -0.112 1.00 98.75 330 HIS A C 1
ATOM 2640 O O . HIS A 1 330 ? -7.021 -0.524 0.946 1.00 98.75 330 HIS A O 1
ATOM 2646 N N . PHE A 1 331 ? -6.954 -0.763 -1.282 1.00 98.75 331 PHE A N 1
ATOM 2647 C CA . PHE A 1 331 ? -8.367 -1.114 -1.379 1.00 98.75 331 PHE A CA 1
ATOM 2648 C C . PHE A 1 331 ? -8.680 -2.413 -0.620 1.00 98.75 331 PHE A C 1
ATOM 2650 O O . PHE A 1 331 ? -9.612 -2.441 0.186 1.00 98.75 331 PHE A O 1
ATOM 2657 N N . ALA A 1 332 ? -7.866 -3.460 -0.808 1.00 98.75 332 ALA A N 1
ATOM 2658 C CA . ALA A 1 332 ? -8.032 -4.745 -0.129 1.00 98.75 332 ALA A CA 1
ATOM 2659 C C . ALA A 1 332 ? -7.951 -4.625 1.403 1.00 98.75 332 ALA A C 1
ATOM 2661 O O . ALA A 1 332 ? -8.828 -5.135 2.111 1.00 98.75 332 ALA A O 1
ATOM 2662 N N . SER A 1 333 ? -6.946 -3.913 1.935 1.00 98.56 333 SER A N 1
ATOM 2663 C CA . SER A 1 333 ? -6.832 -3.680 3.384 1.00 98.56 333 SER A CA 1
ATOM 2664 C C . SER A 1 333 ? -7.947 -2.780 3.918 1.00 98.56 333 SER A C 1
ATOM 2666 O O . SER A 1 333 ? -8.469 -3.046 4.997 1.00 98.56 333 SER A O 1
ATOM 2668 N N . GLY A 1 334 ? -8.382 -1.771 3.158 1.00 98.12 334 GLY A N 1
ATOM 2669 C CA . GLY A 1 334 ? -9.493 -0.893 3.524 1.00 98.12 334 GLY A CA 1
ATOM 2670 C C . GLY A 1 334 ? -10.824 -1.634 3.654 1.00 98.12 334 GLY A C 1
ATOM 2671 O O . GLY A 1 334 ? -11.515 -1.500 4.664 1.00 98.12 334 GLY A O 1
ATOM 2672 N N . ILE A 1 335 ? -11.171 -2.460 2.665 1.00 98.19 335 ILE A N 1
ATOM 2673 C CA . ILE A 1 335 ? -12.389 -3.286 2.683 1.00 98.19 335 ILE A CA 1
ATOM 2674 C C . ILE A 1 335 ? -12.312 -4.369 3.764 1.00 98.19 335 ILE A C 1
ATOM 2676 O O . ILE A 1 335 ? -13.296 -4.631 4.464 1.00 98.19 335 ILE A O 1
ATOM 2680 N N . SER A 1 336 ? -11.139 -4.971 3.951 1.00 98.56 336 SER A N 1
ATOM 2681 C CA . SER A 1 336 ? -10.925 -5.936 5.031 1.00 98.56 336 SER A CA 1
ATOM 2682 C C . SER A 1 336 ? -11.062 -5.267 6.395 1.00 98.56 336 SER A C 1
ATOM 2684 O O . SER A 1 336 ? -11.769 -5.790 7.249 1.00 98.56 336 SER A O 1
ATOM 2686 N N . GLY A 1 337 ? -10.501 -4.069 6.581 1.00 97.62 337 GLY A N 1
ATOM 2687 C CA . GLY A 1 337 ? -10.671 -3.249 7.781 1.00 97.62 337 GLY A CA 1
ATOM 2688 C C . GLY A 1 337 ? -12.139 -2.951 8.085 1.00 97.62 337 GLY A C 1
ATOM 2689 O O . GLY A 1 337 ? -12.582 -3.178 9.210 1.00 97.62 337 GLY A O 1
ATOM 2690 N N . LEU A 1 338 ? -12.925 -2.552 7.077 1.00 96.06 338 LEU A N 1
ATOM 2691 C CA . LEU A 1 338 ? -14.374 -2.370 7.222 1.00 96.06 338 LEU A CA 1
ATOM 2692 C C . LEU A 1 338 ? -15.072 -3.664 7.664 1.00 96.06 338 LEU A C 1
ATOM 2694 O O . LEU A 1 338 ? -15.906 -3.652 8.573 1.00 96.06 338 LEU A O 1
ATOM 2698 N N . THR A 1 339 ? -14.712 -4.789 7.047 1.00 97.44 339 THR A N 1
ATOM 2699 C CA . THR A 1 339 ? -15.277 -6.108 7.360 1.00 97.44 339 THR A CA 1
ATOM 2700 C C . THR A 1 339 ? -14.937 -6.525 8.793 1.00 97.44 339 THR A C 1
ATOM 2702 O O . THR A 1 339 ? -15.825 -6.932 9.543 1.00 97.44 339 THR A O 1
ATOM 2705 N N . VAL A 1 340 ? -13.679 -6.356 9.218 1.00 97.00 340 VAL A N 1
ATOM 2706 C CA . VAL A 1 340 ? -13.242 -6.634 10.592 1.00 97.00 340 VAL A CA 1
ATOM 2707 C C . VAL A 1 340 ? -13.976 -5.737 11.588 1.00 97.00 340 VAL A C 1
ATOM 2709 O O . VAL A 1 340 ? -14.495 -6.237 12.587 1.00 97.00 340 VAL A O 1
ATOM 2712 N N . ALA A 1 341 ? -14.062 -4.430 11.322 1.00 94.94 341 ALA A N 1
ATOM 2713 C CA . ALA A 1 341 ? -14.756 -3.482 12.190 1.00 94.94 341 ALA A CA 1
ATOM 2714 C C . ALA A 1 341 ? -16.244 -3.832 12.345 1.00 94.94 341 ALA A C 1
ATOM 2716 O O . ALA A 1 341 ? -16.777 -3.744 13.451 1.00 94.94 341 ALA A O 1
ATOM 2717 N N . THR A 1 342 ? -16.881 -4.292 11.266 1.00 94.38 342 THR A N 1
ATOM 2718 C CA . THR A 1 342 ? -18.285 -4.727 11.259 1.00 94.38 342 THR A CA 1
ATOM 2719 C C . THR A 1 342 ? -18.485 -6.005 12.075 1.00 94.38 342 THR A C 1
ATOM 2721 O O . THR A 1 342 ? -19.370 -6.052 12.924 1.00 94.38 342 THR A O 1
ATOM 2724 N N . ILE A 1 343 ? -17.638 -7.024 11.882 1.00 95.69 343 ILE A N 1
ATOM 2725 C CA . ILE A 1 343 ? -17.727 -8.302 12.614 1.00 95.69 343 ILE A CA 1
ATOM 2726 C C . ILE A 1 343 ? -17.410 -8.119 14.103 1.00 95.69 343 ILE A C 1
ATOM 2728 O O . ILE A 1 343 ? -18.053 -8.727 14.958 1.00 95.69 343 ILE A O 1
ATOM 2732 N N . LEU A 1 344 ? -16.413 -7.294 14.440 1.00 94.75 344 LEU A N 1
ATOM 2733 C CA . LEU A 1 344 ? -16.101 -6.988 15.834 1.00 94.75 344 LEU A CA 1
ATOM 2734 C C . LEU A 1 344 ? -17.202 -6.149 16.480 1.00 94.75 344 LEU A C 1
ATOM 2736 O O . LEU A 1 344 ? -17.456 -6.327 17.669 1.00 94.75 344 LEU A O 1
ATOM 2740 N N . GLY A 1 345 ? -17.819 -5.230 15.739 1.00 92.38 345 GLY A N 1
ATOM 2741 C CA . GLY A 1 345 ? -18.720 -4.206 16.258 1.00 92.38 345 GLY A CA 1
ATOM 2742 C C . GLY A 1 345 ? -17.981 -3.010 16.886 1.00 92.38 345 GLY A C 1
ATOM 2743 O O . GLY A 1 345 ? -16.755 -3.049 17.067 1.00 92.38 345 GLY A O 1
ATOM 2744 N N . PRO A 1 346 ? -18.713 -1.947 17.267 1.00 90.81 346 PRO A N 1
ATOM 2745 C CA . PRO A 1 346 ? -18.141 -0.702 17.791 1.00 90.81 346 PRO A CA 1
ATOM 2746 C C . PRO A 1 346 ? -17.454 -0.873 19.151 1.00 90.81 346 PRO A C 1
ATOM 2748 O O . PRO A 1 346 ? -17.790 -1.802 19.889 1.00 90.81 346 PRO A O 1
ATOM 2751 N N . ARG A 1 347 ? -16.479 -0.021 19.505 1.00 90.44 347 ARG A N 1
ATOM 2752 C CA . ARG A 1 347 ? -15.910 0.033 20.869 1.00 90.44 347 ARG A CA 1
ATOM 2753 C C . ARG A 1 347 ? -16.970 0.434 21.901 1.00 90.44 347 ARG A C 1
ATOM 2755 O O . ARG A 1 347 ? -18.001 1.002 21.564 1.00 90.44 347 ARG A O 1
ATOM 2762 N N . SER A 1 348 ? -16.726 0.112 23.172 1.00 86.00 348 SER A N 1
ATOM 2763 C CA . SER A 1 348 ? -17.685 0.386 24.260 1.00 86.00 348 SER A CA 1
ATOM 2764 C C . SER A 1 348 ? -17.911 1.880 24.528 1.00 86.00 348 SER A C 1
ATOM 2766 O O . SER A 1 348 ? -18.919 2.237 25.127 1.00 86.00 348 SER A O 1
ATOM 2768 N N . ASP A 1 349 ? -16.961 2.718 24.126 1.00 81.31 349 ASP A N 1
ATOM 2769 C CA . ASP A 1 349 ? -16.948 4.181 24.208 1.00 81.31 349 ASP A CA 1
ATOM 2770 C C . ASP A 1 349 ? -17.194 4.847 22.841 1.00 81.31 349 ASP A C 1
ATOM 2772 O O . ASP A 1 349 ? -17.009 6.052 22.698 1.00 81.31 349 ASP A O 1
ATOM 2776 N N . PHE A 1 350 ? -17.609 4.076 21.828 1.00 81.69 350 PHE A N 1
ATOM 2777 C CA . PHE A 1 350 ? -17.915 4.617 20.510 1.00 81.69 350 PHE A CA 1
ATOM 2778 C C . PHE A 1 350 ? -19.195 5.450 20.551 1.00 81.69 350 PHE A C 1
ATOM 2780 O O . PHE A 1 350 ? -20.278 4.934 20.835 1.00 81.69 350 PHE A O 1
ATOM 2787 N N . ASP A 1 351 ? -19.056 6.721 20.202 1.00 77.06 351 ASP A N 1
ATOM 2788 C CA . ASP A 1 351 ? -20.156 7.646 19.988 1.00 77.06 351 ASP A CA 1
ATOM 2789 C C . ASP A 1 351 ? -20.085 8.156 18.533 1.00 77.06 351 ASP A C 1
ATOM 2791 O O . ASP A 1 351 ? -19.101 8.807 18.167 1.00 77.06 351 ASP A O 1
ATOM 2795 N N . PRO A 1 352 ? -21.082 7.832 17.680 1.00 70.94 352 PRO A N 1
ATOM 2796 C CA . PRO A 1 352 ? -21.139 8.293 16.293 1.00 70.94 352 PRO A CA 1
ATOM 2797 C C . PRO A 1 352 ? -21.189 9.818 16.139 1.00 70.94 352 PRO A C 1
ATOM 2799 O O . PRO A 1 352 ? -20.772 10.321 15.093 1.00 70.94 352 PRO A O 1
ATOM 2802 N N . ASP A 1 353 ? -21.696 10.523 17.156 1.00 64.75 353 ASP A N 1
ATOM 2803 C CA . ASP A 1 353 ? -21.902 11.972 17.167 1.00 64.75 353 ASP A CA 1
ATOM 2804 C C . ASP A 1 353 ? -20.791 12.719 17.930 1.00 64.75 353 ASP A C 1
ATOM 2806 O O . ASP A 1 353 ? -20.680 13.946 17.828 1.00 64.75 353 ASP A O 1
ATOM 2810 N N . ALA A 1 354 ? -19.932 12.004 18.666 1.00 62.16 354 ALA A N 1
ATOM 2811 C CA . ALA A 1 354 ? -18.791 12.608 19.340 1.00 62.16 354 ALA A CA 1
ATOM 2812 C C . ALA A 1 354 ? -17.670 12.956 18.358 1.00 62.16 354 ALA A C 1
ATOM 2814 O O . ALA A 1 354 ? -17.284 12.185 17.475 1.00 62.16 354 ALA A O 1
ATOM 2815 N N . LEU A 1 355 ? -17.042 14.105 18.601 1.00 58.72 355 LEU A N 1
ATOM 2816 C CA . LEU A 1 355 ? -15.725 14.391 18.044 1.00 58.72 355 LEU A CA 1
ATOM 2817 C C . LEU A 1 355 ? -14.743 13.338 18.556 1.00 58.72 355 LEU A C 1
ATOM 2819 O O . LEU A 1 355 ? -14.825 12.956 19.725 1.00 58.72 355 LEU A O 1
ATOM 2823 N N . LYS A 1 356 ? -13.809 12.880 17.706 1.00 60.62 356 LYS A N 1
ATOM 2824 C CA . LYS A 1 356 ? -12.730 11.965 18.118 1.00 60.62 356 LYS A CA 1
ATOM 2825 C C . LYS A 1 356 ? -11.915 12.621 19.236 1.00 60.62 356 LYS A C 1
ATOM 2827 O O . LYS A 1 356 ? -10.969 13.363 18.991 1.00 60.62 356 LYS A O 1
ATOM 2832 N N . THR A 1 357 ? -12.315 12.362 20.470 1.00 50.88 357 THR A N 1
ATOM 2833 C CA . THR A 1 357 ? -11.615 12.737 21.691 1.00 50.88 357 THR A CA 1
ATOM 2834 C C . THR A 1 357 ? -10.730 11.557 22.087 1.00 50.88 357 THR A C 1
ATOM 2836 O O . THR A 1 357 ? -11.069 10.410 21.807 1.00 50.88 357 THR A O 1
ATOM 2839 N N . GLY A 1 358 ? -9.545 11.824 22.642 1.00 58.78 358 GLY A N 1
ATOM 2840 C CA . GLY A 1 358 ? -8.615 10.766 23.066 1.00 58.78 358 GLY A CA 1
ATOM 2841 C C . GLY A 1 358 ? -7.313 10.648 22.268 1.00 58.78 358 GLY A C 1
ATOM 2842 O O . GLY A 1 358 ? -6.532 9.745 22.535 1.00 58.78 358 GLY A O 1
ATOM 2843 N N . GLN A 1 359 ? -7.029 11.557 21.331 1.00 72.69 359 GLN A N 1
ATOM 2844 C CA . GLN A 1 359 ? -5.710 11.636 20.689 1.00 72.69 359 GLN A CA 1
ATOM 2845 C C . GLN A 1 359 ? -4.697 12.255 21.660 1.00 72.69 359 GLN A C 1
ATOM 2847 O O . GLN A 1 359 ? -4.714 13.466 21.883 1.00 72.69 359 GLN A O 1
ATOM 2852 N N . THR A 1 360 ? -3.826 11.441 22.254 1.00 74.00 360 THR A N 1
ATOM 2853 C CA . THR A 1 360 ? -2.891 11.908 23.295 1.00 74.00 360 THR A CA 1
ATOM 2854 C C . THR A 1 360 ? -1.463 12.132 22.793 1.00 74.00 360 THR A C 1
ATOM 2856 O O . THR A 1 360 ? -0.682 12.792 23.474 1.00 74.00 360 THR A O 1
ATOM 2859 N N . HIS A 1 361 ? -1.126 11.672 21.579 1.00 86.50 361 HIS A N 1
ATOM 2860 C CA . HIS A 1 361 ? 0.262 11.581 21.095 1.00 86.50 361 HIS A CA 1
ATOM 2861 C C . HIS A 1 361 ? 0.465 12.126 19.668 1.00 86.50 361 HIS A C 1
ATOM 2863 O O . HIS A 1 361 ? 1.242 11.580 18.886 1.00 86.50 361 HIS A O 1
ATOM 2869 N N . LEU A 1 362 ? -0.194 13.237 19.317 1.00 89.62 362 LEU A N 1
ATOM 2870 C CA . LEU A 1 362 ? -0.171 13.820 17.961 1.00 89.62 362 LEU A CA 1
ATOM 2871 C C . LEU A 1 362 ? 1.218 14.054 17.330 1.00 89.62 362 LEU A C 1
ATOM 2873 O O . LEU A 1 362 ? 1.334 13.872 16.116 1.00 89.62 362 LEU A O 1
ATOM 2877 N N . PRO A 1 363 ? 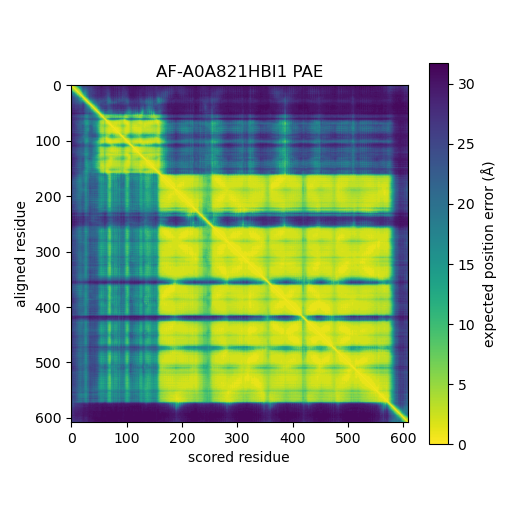2.292 14.398 18.073 1.00 94.69 363 PRO A N 1
ATOM 2878 C CA . PRO A 1 363 ? 3.632 14.458 17.489 1.00 94.69 363 PRO A CA 1
ATOM 2879 C C . PRO A 1 363 ? 4.080 13.143 16.826 1.00 94.69 363 PRO A C 1
ATOM 2881 O O . PRO A 1 363 ? 4.752 13.184 15.796 1.00 94.69 363 PRO A O 1
ATOM 2884 N N . PHE A 1 364 ? 3.666 11.982 17.352 1.00 94.94 364 PHE A N 1
ATOM 2885 C CA . PHE A 1 364 ? 3.929 10.686 16.716 1.00 94.94 364 PHE A CA 1
ATOM 2886 C C . PHE A 1 364 ? 3.139 10.511 15.421 1.00 94.94 364 PHE A C 1
ATOM 2888 O O . PHE A 1 364 ? 3.681 9.963 14.465 1.00 94.94 364 PHE A O 1
ATOM 2895 N N . THR A 1 365 ? 1.910 11.031 15.339 1.00 95.00 365 THR A N 1
ATOM 2896 C CA . THR A 1 365 ? 1.150 11.027 14.082 1.00 95.00 365 THR A CA 1
ATOM 2897 C C . THR A 1 365 ? 1.858 11.841 13.005 1.00 95.00 365 THR A C 1
ATOM 2899 O O . THR A 1 365 ? 1.998 11.372 11.875 1.00 95.00 365 THR A O 1
ATOM 2902 N N . VAL A 1 366 ? 2.369 13.026 13.349 1.00 96.69 366 VAL A N 1
ATOM 2903 C CA . VAL A 1 366 ? 3.129 13.873 12.414 1.00 96.69 366 VAL A CA 1
ATOM 2904 C C . VAL A 1 366 ? 4.422 13.179 11.973 1.00 96.69 366 VAL A C 1
ATOM 2906 O O . VAL A 1 366 ? 4.698 13.105 10.776 1.00 96.69 366 VAL A O 1
ATOM 2909 N N . LEU A 1 367 ? 5.179 12.602 12.914 1.00 97.25 367 LEU A N 1
ATOM 2910 C CA . LEU A 1 367 ? 6.390 11.833 12.608 1.00 97.25 367 LEU A CA 1
ATOM 2911 C C . LEU A 1 367 ? 6.088 10.634 11.697 1.00 97.25 367 LEU A C 1
ATOM 2913 O O . LEU A 1 367 ? 6.755 10.443 10.681 1.00 97.25 367 LEU A O 1
ATOM 2917 N N . GLY A 1 368 ? 5.057 9.859 12.034 1.00 97.88 368 GLY A N 1
ATOM 2918 C CA . GLY A 1 368 ? 4.602 8.718 11.246 1.00 97.88 368 GLY A CA 1
ATOM 2919 C C . GLY A 1 368 ? 4.179 9.120 9.837 1.00 97.88 368 GLY A C 1
ATOM 2920 O O . GLY A 1 368 ? 4.561 8.458 8.879 1.00 97.88 368 GLY A O 1
ATOM 2921 N N . THR A 1 369 ? 3.489 10.255 9.692 1.00 98.31 369 THR A N 1
ATOM 2922 C CA . THR A 1 369 ? 3.125 10.827 8.384 1.00 98.31 369 THR A CA 1
ATOM 2923 C C . THR A 1 369 ? 4.366 11.124 7.544 1.00 98.31 369 THR A C 1
ATOM 2925 O O . THR A 1 369 ? 4.417 10.746 6.376 1.00 98.31 369 THR A O 1
ATOM 2928 N N . GLY A 1 370 ? 5.389 11.754 8.132 1.00 97.69 370 GLY A N 1
ATOM 2929 C CA . GLY A 1 370 ? 6.650 12.035 7.441 1.00 97.69 370 GLY A CA 1
ATOM 2930 C C . GLY A 1 370 ? 7.375 10.761 6.998 1.00 97.69 370 GLY A C 1
ATOM 2931 O O . GLY A 1 370 ? 7.815 10.666 5.855 1.00 97.69 370 GLY A O 1
ATOM 2932 N N . MET A 1 371 ? 7.439 9.750 7.870 1.00 98.12 371 MET A N 1
ATOM 2933 C CA . MET A 1 371 ? 8.029 8.447 7.541 1.00 98.12 371 MET A CA 1
ATOM 2934 C C . MET A 1 371 ? 7.253 7.724 6.436 1.00 98.12 371 MET A C 1
ATOM 2936 O O . MET A 1 371 ? 7.867 7.173 5.527 1.00 98.12 371 MET A O 1
ATOM 2940 N N . LEU A 1 372 ? 5.917 7.744 6.482 1.00 98.44 372 LEU A N 1
ATOM 2941 C CA . LEU A 1 372 ? 5.069 7.170 5.438 1.00 98.44 372 LEU A CA 1
ATOM 2942 C C . LEU A 1 372 ? 5.286 7.877 4.101 1.00 98.44 372 LEU A C 1
ATOM 2944 O O . LEU A 1 372 ? 5.450 7.198 3.096 1.00 98.44 372 LEU A O 1
ATOM 2948 N N . TRP A 1 373 ? 5.349 9.211 4.087 1.00 98.38 373 TRP A N 1
ATOM 2949 C CA . TRP A 1 373 ? 5.571 9.989 2.868 1.00 98.38 373 TRP A CA 1
ATOM 2950 C C . TRP A 1 373 ? 6.943 9.683 2.250 1.00 98.38 373 TRP A C 1
ATOM 2952 O O . TRP A 1 373 ? 7.022 9.333 1.073 1.00 98.38 373 TRP A O 1
ATOM 2962 N N . VAL A 1 374 ? 8.023 9.726 3.038 1.00 97.06 374 VAL A N 1
ATOM 2963 C CA . VAL A 1 374 ? 9.371 9.381 2.548 1.00 97.06 374 VAL A CA 1
ATOM 2964 C C . VAL A 1 374 ? 9.432 7.921 2.089 1.00 97.06 374 VAL A C 1
ATOM 2966 O O . VAL A 1 374 ? 9.965 7.632 1.019 1.00 97.06 374 VAL A O 1
ATOM 2969 N N . GLY A 1 375 ? 8.844 6.998 2.854 1.00 98.19 375 GLY A N 1
ATOM 2970 C CA . GLY A 1 375 ? 8.771 5.584 2.491 1.00 98.19 375 GLY A CA 1
ATOM 2971 C C . GLY A 1 375 ? 8.011 5.341 1.183 1.00 98.19 375 GLY A C 1
ATOM 2972 O O . GLY A 1 375 ? 8.420 4.507 0.373 1.00 98.19 375 GLY A O 1
ATOM 2973 N N . TRP A 1 376 ? 6.979 6.147 0.911 1.00 98.50 376 TRP A N 1
ATOM 2974 C CA . TRP A 1 376 ? 6.186 6.066 -0.315 1.00 98.50 376 TRP A CA 1
ATOM 2975 C C . TRP A 1 376 ? 6.986 6.357 -1.588 1.00 98.50 376 TRP A C 1
ATOM 2977 O O . TRP A 1 376 ? 6.602 5.912 -2.669 1.00 98.50 376 TRP A O 1
ATOM 2987 N N . MET A 1 377 ? 8.124 7.052 -1.478 1.00 93.94 377 MET A N 1
ATOM 2988 C CA . MET A 1 377 ? 9.041 7.242 -2.607 1.00 93.94 377 MET A CA 1
ATOM 2989 C C . MET A 1 377 ? 9.646 5.913 -3.060 1.00 93.94 377 MET A C 1
ATOM 2991 O O . MET A 1 377 ? 9.746 5.667 -4.258 1.00 93.94 377 MET A O 1
ATOM 2995 N N . GLY A 1 378 ? 9.987 5.026 -2.119 1.00 95.25 378 GLY A N 1
ATOM 2996 C CA . GLY A 1 378 ? 10.402 3.656 -2.427 1.00 95.25 378 GLY A CA 1
ATOM 2997 C C . GLY A 1 378 ? 9.232 2.755 -2.823 1.00 95.25 378 GLY A C 1
ATOM 2998 O O . GLY A 1 378 ? 9.403 1.848 -3.634 1.00 95.25 378 GLY A O 1
ATOM 2999 N N . PHE A 1 379 ? 8.036 3.024 -2.298 1.00 98.31 379 PHE A N 1
ATOM 3000 C CA . PHE A 1 379 ? 6.817 2.280 -2.620 1.00 98.31 379 PHE A CA 1
ATOM 3001 C C . PHE A 1 379 ? 6.386 2.496 -4.076 1.00 98.31 379 PHE A C 1
ATOM 3003 O O . PHE A 1 379 ? 6.347 1.557 -4.863 1.00 98.31 379 PHE A O 1
ATOM 3010 N N . ASN A 1 380 ? 6.155 3.745 -4.478 1.00 98.25 380 ASN A N 1
ATOM 3011 C CA . ASN A 1 380 ? 5.760 4.059 -5.847 1.00 98.25 380 ASN A CA 1
ATOM 3012 C C . ASN A 1 380 ? 6.976 4.072 -6.779 1.00 98.25 380 ASN A C 1
ATOM 3014 O O . ASN A 1 380 ? 6.973 3.384 -7.792 1.00 98.25 380 ASN A O 1
ATOM 3018 N N . GLY A 1 381 ? 8.048 4.794 -6.441 1.00 93.69 381 GLY A N 1
ATOM 3019 C CA . GLY A 1 381 ? 9.240 4.873 -7.296 1.00 93.69 381 GLY A CA 1
ATOM 3020 C C . GLY A 1 381 ? 9.857 3.503 -7.574 1.00 93.69 381 GLY A C 1
ATOM 3021 O O . GLY A 1 381 ? 10.125 3.167 -8.727 1.00 93.69 381 GLY A O 1
ATOM 3022 N N . GLY A 1 382 ? 10.011 2.677 -6.535 1.00 91.94 382 GLY A N 1
ATOM 3023 C CA . GLY A 1 382 ? 10.555 1.324 -6.658 1.00 91.94 382 GLY A CA 1
ATOM 3024 C C . GLY A 1 382 ? 9.683 0.369 -7.478 1.00 91.94 382 GLY A C 1
ATOM 3025 O O . GLY A 1 382 ? 10.213 -0.587 -8.037 1.00 91.94 382 GLY A O 1
ATOM 3026 N N . SER A 1 383 ? 8.382 0.646 -7.631 1.00 94.81 383 SER A N 1
ATOM 3027 C CA . SER A 1 383 ? 7.462 -0.197 -8.409 1.00 94.81 383 SER A CA 1
ATOM 3028 C C . SER A 1 383 ? 7.699 -0.104 -9.921 1.00 94.81 383 SER A C 1
ATOM 3030 O O . SER A 1 383 ? 7.217 -0.940 -10.683 1.00 94.81 383 SER A O 1
ATOM 3032 N N . ALA A 1 384 ? 8.535 0.841 -10.370 1.00 86.62 384 ALA A N 1
ATOM 3033 C CA . ALA A 1 384 ? 9.108 0.817 -11.715 1.00 86.62 384 ALA A CA 1
ATOM 3034 C C . ALA A 1 384 ? 10.086 -0.359 -11.932 1.00 86.62 384 ALA A C 1
ATOM 3036 O O . ALA A 1 384 ? 10.334 -0.735 -13.080 1.00 86.62 384 ALA A O 1
ATOM 3037 N N . LEU A 1 385 ? 10.618 -0.935 -10.842 1.00 83.56 385 LEU A N 1
ATOM 3038 C CA . LEU A 1 385 ? 11.596 -2.034 -10.781 1.00 83.56 385 LEU A CA 1
ATOM 3039 C C . LEU A 1 385 ? 12.946 -1.752 -11.462 1.00 83.56 385 LEU A C 1
ATOM 3041 O O . LEU A 1 385 ? 13.749 -2.666 -11.619 1.00 83.56 385 LEU A O 1
ATOM 3045 N N . ALA A 1 386 ? 13.203 -0.498 -11.833 1.00 74.94 386 ALA A N 1
ATOM 3046 C CA . ALA A 1 386 ? 14.449 -0.039 -12.436 1.00 74.94 386 ALA A CA 1
ATOM 3047 C C . ALA A 1 386 ? 14.650 1.460 -12.173 1.00 74.94 386 ALA A C 1
ATOM 3049 O O . ALA A 1 386 ? 13.681 2.204 -11.993 1.00 74.94 386 ALA A O 1
ATOM 3050 N N . ALA A 1 387 ? 15.902 1.910 -12.176 1.00 73.94 387 ALA A N 1
ATOM 3051 C CA . ALA A 1 387 ? 16.267 3.312 -12.007 1.00 73.94 387 ALA A CA 1
ATOM 3052 C C . ALA A 1 387 ? 16.117 4.070 -13.339 1.00 73.94 387 ALA A C 1
ATOM 3054 O O . ALA A 1 387 ? 17.087 4.292 -14.060 1.00 73.94 387 ALA A O 1
ATOM 3055 N N . ASN A 1 388 ? 14.886 4.447 -13.691 1.00 65.31 388 ASN A N 1
ATOM 3056 C CA . ASN A 1 388 ? 14.563 5.041 -14.992 1.00 65.31 388 ASN A CA 1
ATOM 3057 C C . ASN A 1 388 ? 13.579 6.225 -14.897 1.00 65.31 388 ASN A C 1
ATOM 3059 O O . ASN A 1 388 ? 13.133 6.613 -13.816 1.00 65.31 388 ASN A O 1
ATOM 3063 N N . GLY A 1 389 ? 13.206 6.787 -16.052 1.00 72.19 389 GLY A N 1
ATOM 3064 C CA . GLY A 1 389 ? 12.265 7.908 -16.130 1.00 72.19 389 GLY A CA 1
ATOM 3065 C C . GLY A 1 389 ? 10.884 7.617 -15.527 1.00 72.19 389 GLY A C 1
ATOM 3066 O O . GLY A 1 389 ? 10.277 8.521 -14.958 1.00 72.19 389 GLY A O 1
ATOM 3067 N N . ILE A 1 390 ? 10.410 6.363 -15.562 1.00 81.75 390 ILE A N 1
ATOM 3068 C CA . ILE A 1 390 ? 9.141 5.961 -14.929 1.00 81.75 390 ILE A CA 1
ATOM 3069 C C . ILE A 1 390 ? 9.252 6.017 -13.405 1.00 81.75 390 ILE A C 1
ATOM 3071 O O . ILE A 1 390 ? 8.324 6.484 -12.748 1.00 81.75 390 ILE A O 1
ATOM 3075 N N . ALA A 1 391 ? 10.386 5.602 -12.832 1.00 82.50 391 ALA A N 1
ATOM 3076 C CA . ALA A 1 391 ? 10.637 5.734 -11.398 1.00 82.50 391 ALA A CA 1
ATOM 3077 C C . ALA A 1 391 ? 10.635 7.206 -10.961 1.00 82.50 391 ALA A C 1
ATOM 3079 O O . ALA A 1 391 ? 9.973 7.568 -9.985 1.00 82.50 391 ALA A O 1
ATOM 3080 N N . SER A 1 392 ? 11.328 8.072 -11.709 1.00 83.56 392 SER A N 1
ATOM 3081 C CA . SER A 1 392 ? 11.345 9.517 -11.450 1.00 83.56 392 SER A CA 1
ATOM 3082 C C . SER A 1 392 ? 9.949 10.129 -11.562 1.00 83.56 392 SER A C 1
ATOM 3084 O O . SER A 1 392 ? 9.533 10.879 -10.679 1.00 83.56 392 SER A O 1
ATOM 3086 N N . LEU A 1 393 ? 9.198 9.768 -12.605 1.00 84.94 393 LEU A N 1
ATOM 3087 C CA . LEU A 1 393 ? 7.818 10.201 -12.793 1.00 84.94 393 LEU A CA 1
ATOM 3088 C C . LEU A 1 393 ? 6.925 9.758 -11.629 1.00 84.94 393 LEU A C 1
ATOM 3090 O O . LEU A 1 393 ? 6.185 10.575 -11.084 1.00 84.94 393 LEU A O 1
ATOM 3094 N N . ALA A 1 394 ? 7.028 8.498 -11.206 1.00 96.31 394 ALA A N 1
ATOM 3095 C CA . ALA A 1 394 ? 6.257 7.969 -10.090 1.00 96.31 394 ALA A CA 1
ATOM 3096 C C . ALA A 1 394 ? 6.536 8.726 -8.789 1.00 96.31 394 ALA A C 1
ATOM 3098 O O . ALA A 1 394 ? 5.597 9.056 -8.065 1.00 96.31 394 ALA A O 1
ATOM 3099 N N . ILE A 1 395 ? 7.794 9.072 -8.511 1.00 95.94 395 ILE A N 1
ATOM 3100 C CA . ILE A 1 395 ? 8.181 9.891 -7.352 1.00 95.94 395 ILE A CA 1
ATOM 3101 C C . ILE A 1 395 ? 7.582 11.303 -7.439 1.00 95.94 395 ILE A C 1
ATOM 3103 O O . ILE A 1 395 ? 7.038 11.806 -6.452 1.00 95.94 395 ILE A O 1
ATOM 3107 N N . VAL A 1 396 ? 7.634 11.943 -8.611 1.00 97.19 396 VAL A N 1
ATOM 3108 C CA . VAL A 1 396 ? 7.032 13.271 -8.823 1.00 97.19 396 VAL A CA 1
ATOM 3109 C C . VAL A 1 396 ? 5.522 13.214 -8.607 1.00 97.19 396 VAL A C 1
ATOM 3111 O O . VAL A 1 396 ? 4.989 13.969 -7.795 1.00 97.19 396 VAL A O 1
ATOM 3114 N N . ASN A 1 397 ? 4.842 12.273 -9.259 1.00 98.69 397 ASN A N 1
ATOM 3115 C CA . ASN A 1 397 ? 3.399 12.081 -9.140 1.00 98.69 397 ASN A CA 1
ATOM 3116 C C . ASN A 1 397 ? 2.978 11.810 -7.690 1.00 98.69 397 ASN A C 1
ATOM 3118 O O . ASN A 1 397 ? 1.993 12.375 -7.219 1.00 98.69 397 ASN A O 1
ATOM 3122 N N . THR A 1 398 ? 3.768 11.020 -6.959 1.00 98.75 398 THR A N 1
ATOM 3123 C CA . THR A 1 398 ? 3.559 10.734 -5.532 1.00 98.75 398 THR A CA 1
ATOM 3124 C C . THR A 1 398 ? 3.532 12.011 -4.694 1.00 98.75 398 THR A C 1
ATOM 3126 O O . THR A 1 398 ? 2.594 12.234 -3.929 1.00 98.75 398 THR A O 1
ATOM 3129 N N . ASN A 1 399 ? 4.520 12.890 -4.875 1.00 98.44 399 ASN A N 1
ATOM 3130 C CA . ASN A 1 399 ? 4.588 14.157 -4.145 1.00 98.44 399 ASN A CA 1
ATOM 3131 C C . ASN A 1 399 ? 3.476 15.129 -4.544 1.00 98.44 399 ASN A C 1
ATOM 3133 O O . ASN A 1 399 ? 2.873 15.762 -3.680 1.00 98.44 399 ASN A O 1
ATOM 3137 N N . VAL A 1 400 ? 3.196 15.244 -5.843 1.00 98.62 400 VAL A N 1
ATOM 3138 C CA . VAL A 1 400 ? 2.183 16.167 -6.366 1.00 98.62 400 VAL A CA 1
ATOM 3139 C C . VAL A 1 400 ? 0.783 15.779 -5.882 1.00 98.62 400 VAL A C 1
ATOM 3141 O O . VAL A 1 400 ? 0.016 16.649 -5.460 1.00 98.62 400 VAL A O 1
ATOM 3144 N N . ALA A 1 401 ? 0.447 14.488 -5.878 1.00 98.88 401 ALA A N 1
ATOM 3145 C CA . ALA A 1 401 ? -0.842 14.013 -5.382 1.00 98.88 401 ALA A CA 1
ATOM 3146 C C . ALA A 1 401 ? -0.987 14.198 -3.861 1.00 98.88 401 ALA A C 1
ATOM 3148 O O . ALA A 1 401 ? -2.030 14.653 -3.392 1.00 98.88 401 ALA A O 1
ATOM 3149 N N . ALA A 1 402 ? 0.068 13.919 -3.084 1.00 98.69 402 ALA A N 1
ATOM 3150 C CA . ALA A 1 402 ? 0.079 14.180 -1.644 1.00 98.69 402 ALA A CA 1
ATOM 3151 C C . ALA A 1 402 ? -0.121 15.674 -1.338 1.00 98.69 402 ALA A C 1
ATOM 3153 O O . ALA A 1 402 ? -0.998 16.040 -0.556 1.00 98.69 402 ALA A O 1
ATOM 3154 N N . ALA A 1 403 ? 0.639 16.548 -2.004 1.00 98.62 403 ALA A N 1
ATOM 3155 C CA . ALA A 1 403 ? 0.563 17.992 -1.807 1.00 98.62 403 ALA A CA 1
ATOM 3156 C C . ALA A 1 403 ? -0.804 18.570 -2.204 1.00 98.62 403 ALA A C 1
ATOM 3158 O O . ALA A 1 403 ? -1.376 19.373 -1.471 1.00 98.62 403 ALA A O 1
ATOM 3159 N N . SER A 1 404 ? -1.360 18.146 -3.340 1.00 98.62 404 SER A N 1
ATOM 3160 C CA . SER A 1 404 ? -2.683 18.605 -3.782 1.00 98.62 404 SER A CA 1
ATOM 3161 C C . SER A 1 404 ? -3.810 18.117 -2.866 1.00 98.62 404 SER A C 1
ATOM 3163 O O . SER A 1 404 ? -4.702 18.903 -2.550 1.00 98.62 404 SER A O 1
ATOM 3165 N N . SER A 1 405 ? -3.729 16.882 -2.358 1.00 98.62 405 SER A N 1
ATOM 3166 C CA . SER A 1 405 ? -4.658 16.367 -1.341 1.00 98.62 405 SER A CA 1
ATOM 3167 C C . SER A 1 405 ? -4.617 17.199 -0.052 1.00 98.62 405 SER A C 1
ATOM 3169 O O . SER A 1 405 ? -5.663 17.557 0.482 1.00 98.62 405 SER A O 1
ATOM 3171 N N . ILE A 1 406 ? -3.430 17.606 0.413 1.00 97.88 406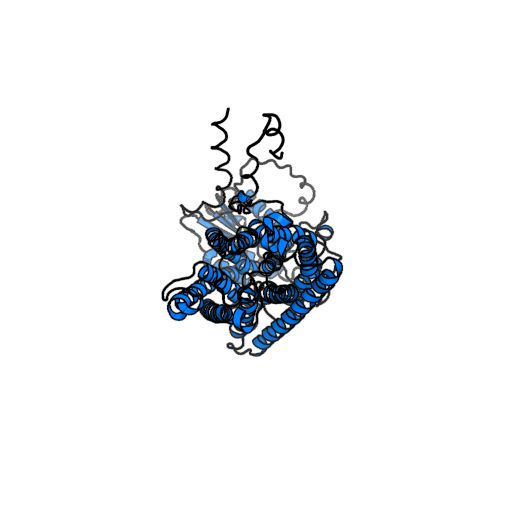 ILE A N 1
ATOM 3172 C CA . ILE A 1 406 ? -3.292 18.525 1.559 1.00 97.88 406 ILE A CA 1
ATOM 3173 C C . ILE A 1 406 ? -3.970 19.867 1.279 1.00 97.88 406 ILE A C 1
ATOM 3175 O O . ILE A 1 406 ? -4.723 20.357 2.117 1.00 97.88 406 ILE A O 1
ATOM 3179 N N . VAL A 1 407 ? -3.712 20.466 0.111 1.00 97.81 407 VAL A N 1
ATOM 3180 C CA . VAL A 1 407 ? -4.264 21.781 -0.250 1.00 97.81 407 VAL A CA 1
ATOM 3181 C C . VAL A 1 407 ? -5.788 21.755 -0.214 1.00 97.81 407 VAL A C 1
ATOM 3183 O O . VAL A 1 407 ? -6.390 22.614 0.430 1.00 97.81 407 VAL A O 1
ATOM 3186 N N . ILE A 1 408 ? -6.419 20.764 -0.854 1.00 96.62 408 ILE A N 1
ATOM 3187 C CA . ILE A 1 408 ? -7.881 20.674 -0.841 1.00 96.62 408 ILE A CA 1
ATOM 3188 C C . ILE A 1 408 ? -8.415 20.407 0.569 1.00 96.62 408 ILE A C 1
ATOM 3190 O O . ILE A 1 408 ? -9.418 20.999 0.950 1.00 96.62 408 ILE A O 1
ATOM 3194 N N . TRP A 1 409 ? -7.723 19.603 1.379 1.00 93.75 409 TRP A N 1
ATOM 3195 C CA . TRP A 1 409 ? -8.140 19.311 2.752 1.00 93.75 409 TRP A CA 1
ATOM 3196 C C . TRP A 1 409 ? -8.083 20.541 3.658 1.00 93.75 409 TRP A C 1
ATOM 3198 O O . TRP A 1 409 ? -9.023 20.791 4.403 1.00 93.75 409 TRP A O 1
ATOM 3208 N N . ILE A 1 410 ? -7.022 21.349 3.557 1.00 93.12 410 ILE A N 1
ATOM 3209 C CA . ILE A 1 410 ? -6.891 22.611 4.300 1.00 93.12 410 ILE A CA 1
ATOM 3210 C C . ILE A 1 410 ? -7.990 23.592 3.888 1.00 93.12 410 ILE A C 1
ATOM 3212 O O . ILE A 1 410 ? -8.603 24.225 4.746 1.00 93.12 410 ILE A O 1
ATOM 3216 N N . ILE A 1 411 ? -8.263 23.710 2.584 1.00 93.19 411 ILE A N 1
ATOM 3217 C CA . ILE A 1 411 ? -9.360 24.548 2.083 1.00 93.19 411 ILE A CA 1
ATOM 3218 C C . ILE A 1 411 ? -10.687 24.084 2.689 1.00 93.19 411 ILE A C 1
ATOM 3220 O O . ILE A 1 411 ? -11.447 24.912 3.191 1.00 93.19 411 ILE A O 1
ATOM 3224 N N . LEU A 1 412 ? -10.946 22.773 2.682 1.00 90.31 412 LEU A N 1
ATOM 3225 C CA . LEU A 1 412 ? -12.161 22.188 3.239 1.00 90.31 412 LEU A CA 1
ATOM 3226 C C . LEU A 1 412 ? -12.271 22.405 4.752 1.00 90.31 412 LEU A C 1
ATOM 3228 O O . LEU A 1 412 ? -13.328 22.823 5.208 1.00 90.31 412 LEU A O 1
ATOM 3232 N N . ASP A 1 413 ? -11.198 22.234 5.523 1.00 87.50 413 ASP A N 1
ATOM 3233 C CA . ASP A 1 413 ? -11.193 22.534 6.962 1.00 87.50 413 ASP A CA 1
ATOM 3234 C C . ASP A 1 413 ? -11.555 24.002 7.245 1.00 87.50 413 ASP A C 1
ATOM 3236 O O . ASP A 1 413 ? -12.404 24.289 8.095 1.00 87.50 413 ASP A O 1
ATOM 3240 N N . ILE A 1 414 ? -10.995 24.943 6.477 1.00 86.50 414 ILE A N 1
ATOM 3241 C CA . ILE A 1 414 ? -11.265 26.378 6.642 1.00 86.50 414 ILE A CA 1
ATOM 3242 C C . ILE A 1 414 ? -12.735 26.710 6.343 1.00 86.50 414 ILE A C 1
ATOM 3244 O O . ILE A 1 414 ? -13.363 27.439 7.117 1.00 86.50 414 ILE A O 1
ATOM 3248 N N . ILE A 1 415 ? -13.292 26.193 5.240 1.00 84.62 415 ILE A N 1
ATOM 3249 C CA . ILE A 1 415 ? -14.639 26.571 4.771 1.00 84.62 415 ILE A CA 1
ATOM 3250 C C . ILE A 1 415 ? -15.761 25.736 5.403 1.00 84.62 415 ILE A C 1
ATOM 3252 O O . ILE A 1 415 ? -16.859 26.244 5.630 1.00 84.62 415 ILE A O 1
ATOM 3256 N N . CYS A 1 416 ? -15.505 24.460 5.697 1.00 76.50 416 CYS A N 1
ATOM 3257 C CA . CYS A 1 416 ? -16.492 23.510 6.205 1.00 76.50 416 CYS A CA 1
ATOM 3258 C C . CYS A 1 416 ? -16.428 23.323 7.723 1.00 76.50 416 CYS A C 1
ATOM 3260 O O . CYS A 1 416 ? -17.242 22.543 8.214 1.00 76.50 416 CYS A O 1
ATOM 3262 N N . GLY A 1 417 ? -15.537 24.027 8.449 1.00 58.12 417 GLY A N 1
ATOM 3263 C CA . GLY A 1 417 ? -15.097 23.818 9.849 1.00 58.12 417 GLY A CA 1
ATOM 3264 C C . GLY A 1 417 ? -16.107 23.318 10.901 1.00 58.12 417 GLY A C 1
ATOM 3265 O O . GLY A 1 417 ? -15.719 22.698 11.885 1.00 58.12 417 GLY A O 1
ATOM 3266 N N . LYS A 1 418 ? -17.415 23.441 10.658 1.00 49.88 418 LYS A N 1
ATOM 3267 C CA . LYS A 1 418 ? -18.484 22.726 11.378 1.00 49.88 418 LYS A CA 1
ATOM 3268 C C . LYS A 1 418 ? -18.365 21.197 11.361 1.00 49.88 418 LYS A C 1
ATOM 3270 O O . LYS A 1 418 ? -18.881 20.553 12.268 1.00 49.88 418 LYS A O 1
ATOM 3275 N N . ALA A 1 419 ? -17.736 20.607 10.351 1.00 46.72 419 ALA A N 1
ATOM 3276 C CA . ALA A 1 419 ? -17.832 19.171 10.114 1.00 46.72 419 ALA A CA 1
ATOM 3277 C C . ALA A 1 419 ? -16.973 18.301 11.060 1.00 46.72 419 ALA A C 1
ATOM 3279 O O . ALA A 1 419 ? -17.244 17.116 11.222 1.00 46.72 419 ALA A O 1
ATOM 3280 N N . ALA A 1 420 ? -16.009 18.909 11.758 1.00 47.75 420 ALA A N 1
ATOM 3281 C CA . ALA A 1 420 ? -15.212 18.276 12.813 1.00 47.75 420 ALA A CA 1
ATOM 3282 C C . ALA A 1 420 ? -15.450 18.908 14.199 1.00 47.75 420 ALA A C 1
ATOM 3284 O O . ALA A 1 420 ? -14.610 18.769 15.086 1.00 47.75 420 ALA A O 1
ATOM 3285 N N . GLY A 1 421 ? -16.548 19.662 14.377 1.00 51.09 421 GLY A N 1
ATOM 3286 C CA . GLY A 1 421 ? -16.838 20.417 15.606 1.00 51.09 421 GLY A CA 1
ATOM 3287 C C . GLY A 1 421 ? -15.737 21.402 16.013 1.00 51.09 421 GLY A C 1
ATOM 3288 O O . GLY A 1 421 ? -15.625 21.769 17.181 1.00 51.09 421 GLY A O 1
ATOM 3289 N N . GLN A 1 422 ? -14.924 21.821 15.043 1.00 56.84 422 GLN A N 1
ATOM 3290 C CA . GLN A 1 422 ? -13.923 22.863 15.196 1.00 56.84 422 GLN A CA 1
ATOM 3291 C C . GLN A 1 422 ? -14.562 24.226 14.888 1.00 56.84 422 GLN A C 1
ATOM 3293 O O . GLN A 1 422 ? -15.581 24.332 14.201 1.00 56.84 422 GLN A O 1
ATOM 3298 N N . SER A 1 423 ? -13.985 25.301 15.422 1.00 52.88 423 SER A N 1
ATOM 3299 C CA . SER A 1 423 ? -14.376 26.654 15.020 1.00 52.88 423 SER A CA 1
ATOM 3300 C C . SER A 1 423 ? -14.079 26.863 13.531 1.00 52.88 423 SER A C 1
ATOM 3302 O O . SER A 1 423 ? -13.106 26.323 13.005 1.00 52.88 423 SER A O 1
ATOM 3304 N N . LEU A 1 424 ? -14.903 27.665 12.849 1.00 59.66 424 LEU A N 1
ATOM 3305 C CA . LEU A 1 424 ? -14.652 28.061 11.459 1.00 59.66 424 LEU A CA 1
ATOM 3306 C C . LEU A 1 424 ? -13.230 28.646 11.329 1.00 59.66 424 LEU A C 1
ATOM 3308 O O . LEU A 1 424 ? -12.836 29.464 12.162 1.00 59.66 424 LEU A O 1
ATOM 3312 N N . GLY A 1 425 ? -12.474 28.246 10.303 1.00 61.19 425 GLY A N 1
ATOM 3313 C CA . GLY A 1 425 ? -11.105 28.729 10.078 1.00 61.19 425 GLY A CA 1
ATOM 3314 C C . GLY A 1 425 ? -9.993 28.006 10.855 1.00 61.19 425 GLY A C 1
ATOM 3315 O O . GLY A 1 425 ? -8.865 28.494 10.864 1.00 61.19 425 GLY A O 1
ATOM 3316 N N . VAL A 1 426 ? -10.274 26.866 11.494 1.00 73.94 426 VAL A N 1
ATOM 3317 C CA . VAL A 1 426 ? -9.258 26.017 12.145 1.00 73.94 426 VAL A CA 1
ATOM 3318 C C . VAL A 1 426 ? -8.873 24.857 11.226 1.00 73.94 426 VAL A C 1
ATOM 3320 O O . VAL A 1 426 ? -9.736 24.245 10.610 1.00 73.94 426 VAL A O 1
ATOM 3323 N N . VAL A 1 427 ? -7.574 24.556 11.145 1.00 83.81 427 VAL A N 1
ATOM 3324 C CA . VAL A 1 427 ? -7.031 23.428 10.373 1.00 83.81 427 VAL A CA 1
ATOM 3325 C C . VAL A 1 427 ? -6.726 22.261 11.307 1.00 83.81 427 VAL A C 1
ATOM 3327 O O . VAL A 1 427 ? -6.032 22.423 12.314 1.00 83.81 427 VAL A O 1
ATOM 3330 N N . SER A 1 428 ? -7.205 21.069 10.958 1.00 86.06 428 SER A N 1
ATOM 3331 C CA . SER A 1 428 ? -6.964 19.853 11.726 1.00 86.06 428 SER A CA 1
ATOM 3332 C C . SER A 1 428 ? -5.590 19.270 11.395 1.00 86.06 428 SER A C 1
ATOM 3334 O O . SER A 1 428 ? -5.348 18.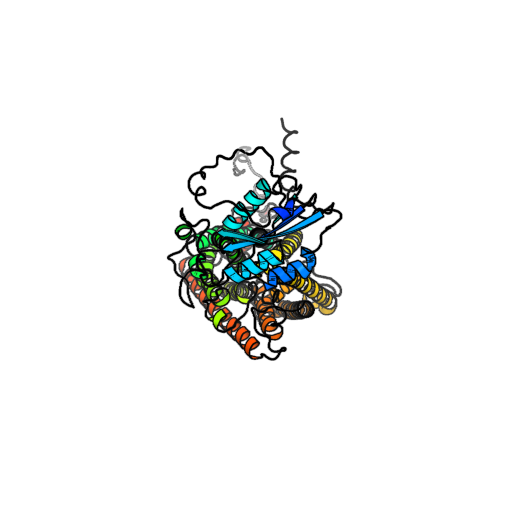840 10.267 1.00 86.06 428 SER A O 1
ATOM 3336 N N . ILE A 1 429 ? -4.687 19.184 12.379 1.00 88.62 429 ILE A N 1
ATOM 3337 C CA . ILE A 1 429 ? -3.387 18.506 12.199 1.00 88.62 429 ILE A CA 1
ATOM 3338 C C . ILE A 1 429 ? -3.583 17.014 11.861 1.00 88.62 429 ILE A C 1
ATOM 3340 O O . ILE A 1 429 ? -3.049 16.578 10.843 1.00 88.62 429 ILE A O 1
ATOM 3344 N N . PRO A 1 430 ? -4.379 16.225 12.617 1.00 88.44 430 PRO A N 1
ATOM 3345 C CA . PRO A 1 430 ? -4.662 14.832 12.255 1.00 88.44 430 PRO A CA 1
ATOM 3346 C C . PRO A 1 430 ? -5.344 14.693 10.890 1.00 88.44 430 PRO A C 1
ATOM 3348 O O . PRO A 1 430 ? -5.058 13.755 10.145 1.00 88.44 430 PRO A O 1
ATOM 3351 N N . GLY A 1 431 ? -6.238 15.633 10.560 1.00 89.81 431 GLY A N 1
ATOM 3352 C CA . GLY A 1 431 ? -6.900 15.696 9.257 1.00 89.81 431 GLY A CA 1
ATOM 3353 C C . GLY A 1 431 ? -5.895 15.908 8.129 1.00 89.81 431 GLY A C 1
ATOM 3354 O O . GLY A 1 431 ? -5.856 15.124 7.191 1.00 89.81 431 GLY A O 1
ATOM 3355 N N . THR A 1 432 ? -4.996 16.881 8.278 1.00 92.94 432 THR A N 1
ATOM 3356 C CA . THR A 1 432 ? -3.909 17.158 7.327 1.00 92.94 432 THR A CA 1
ATOM 3357 C C . THR A 1 432 ? -2.965 15.962 7.177 1.00 92.94 432 THR A C 1
ATOM 3359 O O . THR A 1 432 ? -2.600 15.593 6.064 1.00 92.94 432 THR A O 1
ATOM 3362 N N . CYS A 1 433 ? -2.608 15.303 8.282 1.00 95.62 433 CYS A N 1
ATOM 3363 C CA . CYS A 1 433 ? -1.827 14.066 8.262 1.00 95.62 433 CYS A CA 1
ATOM 3364 C C . CYS A 1 433 ? -2.542 12.942 7.490 1.00 95.62 433 CYS A C 1
ATOM 3366 O O . CYS A 1 433 ? -1.913 12.220 6.720 1.00 95.62 433 CYS A O 1
ATOM 3368 N N . SER A 1 434 ? -3.863 12.828 7.639 1.00 94.69 434 SER A N 1
ATOM 3369 C CA . SER A 1 434 ? -4.681 11.881 6.869 1.00 94.69 434 SER A CA 1
ATOM 3370 C C . SER A 1 434 ? -4.761 12.272 5.390 1.00 94.69 434 SER A C 1
ATOM 3372 O O . SER A 1 434 ? -4.670 11.404 4.528 1.00 94.69 434 SER A O 1
ATOM 3374 N N . ALA A 1 435 ? -4.831 13.570 5.080 1.00 96.69 435 ALA A N 1
ATOM 3375 C CA . ALA A 1 435 ? -4.832 14.098 3.718 1.00 96.69 435 ALA A CA 1
ATOM 3376 C C . ALA A 1 435 ? -3.578 13.703 2.933 1.00 96.69 435 ALA A C 1
ATOM 3378 O O . ALA A 1 435 ? -3.682 13.326 1.764 1.00 96.69 435 ALA A O 1
ATOM 3379 N N . VAL A 1 436 ? -2.407 13.745 3.584 1.00 98.50 436 VAL A N 1
ATOM 3380 C CA . VAL A 1 436 ? -1.146 13.246 3.013 1.00 98.50 436 VAL A CA 1
ATOM 3381 C C . VAL A 1 436 ? -1.322 11.795 2.576 1.00 98.50 436 VAL A C 1
ATOM 3383 O O . VAL A 1 436 ? -1.115 11.478 1.407 1.00 98.50 436 VAL A O 1
ATOM 3386 N N . VAL A 1 437 ? -1.757 10.926 3.494 1.00 98.19 437 VAL A N 1
ATOM 3387 C CA . VAL A 1 437 ? -1.949 9.494 3.219 1.00 98.19 437 VAL A CA 1
ATOM 3388 C C . VAL A 1 437 ? -2.959 9.286 2.093 1.00 98.19 437 VAL A C 1
ATOM 3390 O O . VAL A 1 437 ? -2.702 8.492 1.198 1.00 98.19 437 VAL A O 1
ATOM 3393 N N . VAL A 1 438 ? -4.067 10.026 2.076 1.00 98.56 438 VAL A N 1
ATOM 3394 C CA . VAL A 1 438 ? -5.085 9.928 1.019 1.00 98.56 438 VAL A CA 1
ATOM 3395 C C . VAL A 1 438 ? -4.512 10.256 -0.356 1.00 98.56 438 VAL A C 1
ATOM 3397 O O . VAL A 1 438 ? -4.717 9.486 -1.291 1.00 98.56 438 VAL A O 1
ATOM 3400 N N . GLY A 1 439 ? -3.765 11.354 -0.489 1.00 98.69 439 GLY A N 1
ATOM 3401 C CA . GLY A 1 439 ? -3.149 11.718 -1.767 1.00 98.69 439 GLY A CA 1
ATOM 3402 C C . GLY A 1 439 ? -2.153 10.661 -2.244 1.00 98.69 439 GLY A C 1
ATOM 3403 O O . GLY A 1 439 ? -2.160 10.292 -3.418 1.00 98.69 439 GLY A O 1
ATOM 3404 N N . LEU A 1 440 ? -1.358 10.119 -1.316 1.00 98.81 440 LEU A N 1
ATOM 3405 C CA . LEU A 1 440 ? -0.416 9.034 -1.583 1.00 98.81 440 LEU A CA 1
ATOM 3406 C C . LEU A 1 440 ? -1.123 7.738 -2.024 1.00 98.81 440 LEU A C 1
ATOM 3408 O O . LEU A 1 440 ? -0.720 7.136 -3.014 1.00 98.81 440 LEU A O 1
ATOM 3412 N N . VAL A 1 441 ? -2.211 7.344 -1.353 1.00 98.81 441 VAL A N 1
ATOM 3413 C CA . VAL A 1 441 ? -3.031 6.173 -1.711 1.00 98.81 441 VAL A CA 1
ATOM 3414 C C . VAL A 1 441 ? -3.651 6.322 -3.097 1.00 98.81 441 VAL A C 1
ATOM 3416 O O . VAL A 1 441 ? -3.620 5.386 -3.895 1.00 98.81 441 VAL A O 1
ATOM 3419 N N . VAL A 1 442 ? -4.243 7.483 -3.377 1.00 98.81 442 VAL A N 1
ATOM 3420 C CA . VAL A 1 442 ? -5.002 7.718 -4.611 1.00 98.81 442 VAL A CA 1
ATOM 3421 C C . VAL A 1 442 ? -4.095 7.640 -5.837 1.00 98.81 442 VAL A C 1
ATOM 3423 O O . VAL A 1 442 ? -4.521 7.143 -6.876 1.00 98.81 442 VAL A O 1
ATOM 3426 N N . ILE A 1 443 ? -2.837 8.077 -5.732 1.00 98.88 443 ILE A N 1
ATOM 3427 C CA . ILE A 1 443 ? -1.888 8.009 -6.849 1.00 98.88 443 ILE A CA 1
ATOM 3428 C C . ILE A 1 443 ? -1.173 6.660 -6.973 1.00 98.88 443 ILE A C 1
ATOM 3430 O O . ILE A 1 443 ? -0.708 6.347 -8.065 1.00 98.88 443 ILE A O 1
ATOM 3434 N N . THR A 1 444 ? -1.113 5.837 -5.918 1.00 98.81 444 THR A N 1
ATOM 3435 C CA . THR A 1 444 ? -0.456 4.513 -5.925 1.00 98.81 444 THR A CA 1
ATOM 3436 C C . THR A 1 444 ? -0.742 3.667 -7.178 1.00 98.81 444 THR A C 1
ATOM 3438 O O . THR A 1 444 ? 0.219 3.221 -7.806 1.00 98.81 444 THR A O 1
ATOM 3441 N N . PRO A 1 445 ? -1.999 3.444 -7.617 1.00 98.62 445 PRO A N 1
ATOM 3442 C CA . PRO A 1 445 ? -2.256 2.608 -8.794 1.00 98.62 445 PRO A CA 1
ATOM 3443 C C . PRO A 1 445 ? -1.870 3.270 -10.127 1.00 98.62 445 PRO A C 1
ATOM 3445 O O . PRO A 1 445 ? -1.825 2.582 -11.144 1.00 98.62 445 PRO A O 1
ATOM 3448 N N . ALA A 1 446 ? -1.616 4.581 -10.146 1.00 98.50 446 ALA A N 1
ATOM 3449 C CA . ALA A 1 446 ? -1.391 5.391 -11.346 1.00 98.50 446 ALA A CA 1
ATOM 3450 C C . ALA A 1 446 ? 0.016 6.000 -11.443 1.00 98.50 446 ALA A C 1
ATOM 3452 O O . ALA A 1 446 ? 0.336 6.585 -12.476 1.00 98.50 446 ALA A O 1
ATOM 3453 N N . ALA A 1 447 ? 0.848 5.910 -10.400 1.00 98.38 447 ALA A N 1
ATOM 3454 C CA . ALA A 1 447 ? 2.016 6.779 -10.251 1.00 98.38 447 ALA A CA 1
ATOM 3455 C C . ALA A 1 447 ? 2.979 6.733 -11.451 1.00 98.38 447 ALA A C 1
ATOM 3457 O O . ALA A 1 447 ? 3.474 7.782 -11.850 1.00 98.38 447 ALA A O 1
ATOM 3458 N N . GLY A 1 448 ? 3.191 5.571 -12.073 1.00 95.38 448 GLY A N 1
ATOM 3459 C CA . GLY A 1 448 ? 4.011 5.430 -13.285 1.00 95.38 448 GLY A CA 1
ATOM 3460 C C . GLY A 1 448 ? 3.247 5.422 -14.615 1.00 95.38 448 GLY A C 1
ATOM 3461 O O . GLY A 1 448 ? 3.848 5.100 -15.635 1.00 95.38 448 GLY A O 1
ATOM 3462 N N . TYR A 1 449 ? 1.944 5.720 -14.624 1.00 97.19 449 TYR A N 1
ATOM 3463 C CA . TYR A 1 449 ? 1.068 5.593 -15.801 1.00 97.19 449 TYR A CA 1
ATOM 3464 C C . TYR A 1 449 ? 0.415 6.903 -16.253 1.00 97.19 449 TYR A C 1
ATOM 3466 O O . TYR A 1 449 ? -0.186 6.940 -17.327 1.00 97.19 449 TYR A O 1
ATOM 3474 N N . VAL A 1 450 ? 0.501 7.966 -15.451 1.00 97.88 450 VAL A N 1
ATOM 3475 C CA . VAL A 1 450 ? -0.154 9.253 -15.727 1.00 97.88 450 VAL A CA 1
ATOM 3476 C C . VAL A 1 450 ? 0.845 10.405 -15.740 1.00 97.88 450 VAL A C 1
ATOM 3478 O O . VAL A 1 450 ? 1.894 10.357 -15.099 1.00 97.88 450 VAL A O 1
ATOM 3481 N N . GLN A 1 451 ? 0.504 11.480 -16.447 1.00 94.62 451 GLN A N 1
ATOM 3482 C CA . GLN A 1 451 ? 1.290 12.714 -16.424 1.00 94.62 451 GLN A CA 1
ATOM 3483 C C . GLN A 1 451 ? 1.120 13.475 -15.089 1.00 94.62 451 GLN A C 1
ATOM 3485 O O . GLN A 1 451 ? 0.059 13.368 -14.462 1.00 94.62 451 GLN A O 1
ATOM 3490 N N . PRO A 1 452 ? 2.078 14.336 -14.685 1.00 94.81 452 PRO A N 1
ATOM 3491 C CA . PRO A 1 452 ? 2.004 15.085 -13.422 1.00 94.81 452 PRO A CA 1
ATOM 3492 C C . PRO A 1 452 ? 0.763 15.966 -13.248 1.00 94.81 452 PRO A C 1
ATOM 3494 O O . PRO A 1 452 ? 0.264 16.114 -12.132 1.00 94.81 452 PRO A O 1
ATOM 3497 N N . GLY A 1 453 ? 0.212 16.504 -14.342 1.00 97.38 453 GLY A N 1
ATOM 3498 C CA . GLY A 1 453 ? -1.043 17.260 -14.300 1.00 97.38 453 GLY A CA 1
ATOM 3499 C C . GLY A 1 453 ? -2.226 16.425 -13.791 1.00 97.38 453 GLY A C 1
ATOM 3500 O O . GLY A 1 453 ? -3.037 16.915 -13.005 1.00 97.38 453 GLY A O 1
ATOM 3501 N N . TYR A 1 454 ? -2.287 15.141 -14.159 1.00 98.06 454 TYR A N 1
ATOM 3502 C CA . TYR A 1 454 ? -3.309 14.228 -13.645 1.00 98.06 454 TYR A CA 1
ATOM 3503 C C . TYR A 1 454 ? -3.036 13.806 -12.209 1.00 98.06 454 TYR A C 1
ATOM 3505 O O . TYR A 1 454 ? -3.990 13.662 -11.457 1.00 98.06 454 TYR A O 1
ATOM 3513 N N . ALA A 1 455 ? -1.776 13.679 -11.785 1.00 98.56 455 ALA A N 1
ATOM 3514 C CA . ALA A 1 455 ? -1.464 13.407 -10.381 1.00 98.56 455 ALA A CA 1
ATOM 3515 C C . ALA A 1 455 ? -1.988 14.516 -9.449 1.00 98.56 455 ALA A C 1
ATOM 3517 O O . ALA A 1 455 ? -2.555 14.221 -8.396 1.00 98.56 455 ALA A O 1
ATOM 3518 N N . LEU A 1 456 ? -1.881 15.783 -9.872 1.00 98.69 456 LEU A N 1
ATOM 3519 C CA . LEU A 1 456 ? -2.474 16.926 -9.168 1.00 98.69 456 LEU A CA 1
ATOM 3520 C C . LEU A 1 456 ? -3.997 16.794 -9.091 1.00 98.69 456 LEU A C 1
ATOM 3522 O O . LEU A 1 456 ? -4.581 16.915 -8.015 1.00 98.69 456 LEU A O 1
ATOM 3526 N N . LEU A 1 457 ? -4.646 16.523 -10.225 1.00 98.56 457 LEU A N 1
ATOM 3527 C CA . LEU A 1 457 ? -6.099 16.380 -10.280 1.00 98.56 457 LEU A CA 1
ATOM 3528 C C . LEU A 1 457 ? -6.591 15.203 -9.423 1.00 98.56 457 LEU A C 1
ATOM 3530 O O . LEU A 1 457 ? -7.569 15.337 -8.692 1.00 98.56 457 LEU A O 1
ATOM 3534 N N . MET A 1 458 ? -5.897 14.068 -9.478 1.00 98.75 458 MET A N 1
ATOM 3535 C CA . MET A 1 458 ? -6.194 12.879 -8.684 1.00 98.75 458 MET A CA 1
ATOM 3536 C C . MET A 1 458 ? -6.086 13.167 -7.185 1.00 98.75 458 MET A C 1
ATOM 3538 O O . MET A 1 458 ? -6.993 12.795 -6.445 1.00 98.75 458 MET A O 1
ATOM 3542 N N . GLY A 1 459 ? -5.047 13.876 -6.734 1.00 98.69 459 GLY A N 1
ATOM 3543 C CA . GLY A 1 459 ? -4.920 14.275 -5.330 1.00 98.69 459 GLY A CA 1
ATOM 3544 C C . GLY A 1 459 ? -6.031 15.227 -4.870 1.00 98.69 459 GLY A C 1
ATOM 3545 O O . GLY A 1 459 ? -6.594 15.019 -3.797 1.00 98.69 459 GLY A O 1
ATOM 3546 N N . LEU A 1 460 ? -6.429 16.201 -5.702 1.00 98.75 460 LEU A N 1
ATOM 3547 C CA . LEU A 1 460 ? -7.573 17.081 -5.412 1.00 98.75 460 LEU A CA 1
ATOM 3548 C C . LEU A 1 460 ? -8.895 16.303 -5.309 1.00 98.75 460 LEU A C 1
ATOM 3550 O O . LEU A 1 460 ? -9.638 16.472 -4.343 1.00 98.75 460 LEU A O 1
ATOM 3554 N N . ILE A 1 461 ? -9.191 15.447 -6.293 1.00 98.62 461 ILE A N 1
ATOM 3555 C CA . ILE A 1 461 ? -10.428 14.650 -6.331 1.00 98.62 461 ILE A CA 1
ATOM 3556 C C . ILE A 1 461 ? -10.466 13.675 -5.152 1.00 98.62 461 ILE A C 1
ATOM 3558 O O . ILE A 1 461 ? -11.468 13.593 -4.443 1.00 98.62 461 ILE A O 1
ATOM 3562 N N . GLY A 1 462 ? -9.371 12.947 -4.934 1.00 98.00 462 GLY A N 1
ATOM 3563 C CA . GLY A 1 462 ? -9.241 11.969 -3.864 1.00 98.00 462 GLY A CA 1
ATOM 3564 C C . GLY A 1 462 ? -9.380 12.598 -2.482 1.00 98.00 462 GLY A C 1
ATOM 3565 O O . GLY A 1 462 ? -10.206 12.147 -1.690 1.00 98.00 462 GLY A O 1
ATOM 3566 N N . GLY A 1 463 ? -8.640 13.680 -2.220 1.00 97.25 463 GLY A N 1
ATOM 3567 C CA . GLY A 1 463 ? -8.732 14.436 -0.971 1.00 97.25 463 GLY A CA 1
ATOM 3568 C C . GLY A 1 463 ? -10.147 14.955 -0.714 1.00 97.25 463 GLY A C 1
ATOM 3569 O O . GLY A 1 463 ? -10.683 14.753 0.372 1.00 97.25 463 GLY A O 1
ATOM 3570 N N . PHE A 1 464 ? -10.798 15.531 -1.730 1.00 96.62 464 PHE A N 1
ATOM 3571 C CA . PHE A 1 464 ? -12.173 16.022 -1.623 1.00 96.62 464 PHE A CA 1
ATOM 3572 C C . PHE A 1 464 ? -13.185 14.912 -1.301 1.00 96.62 464 PHE A C 1
ATOM 3574 O O . PHE A 1 464 ? -13.962 15.036 -0.355 1.00 96.62 464 PHE A O 1
ATOM 3581 N N . ILE A 1 465 ? -13.179 13.812 -2.062 1.00 96.00 465 ILE A N 1
ATOM 3582 C CA . ILE A 1 465 ? -14.146 12.718 -1.879 1.00 96.00 465 ILE A CA 1
ATOM 3583 C C . ILE A 1 465 ? -13.958 12.046 -0.517 1.00 96.00 465 ILE A C 1
ATOM 3585 O O . ILE A 1 465 ? -14.939 11.803 0.190 1.00 96.00 465 ILE A O 1
ATOM 3589 N N . VAL A 1 466 ? -12.712 11.759 -0.129 1.00 94.00 466 VAL A N 1
ATOM 3590 C CA . VAL A 1 466 ? -12.431 11.105 1.155 1.00 94.00 466 VAL A CA 1
ATOM 3591 C C . VAL A 1 466 ? -12.775 12.027 2.324 1.00 94.00 466 VAL A C 1
ATOM 3593 O O . VAL A 1 466 ? -13.329 11.544 3.312 1.00 94.00 466 VAL A O 1
ATOM 3596 N N . TYR A 1 467 ? -12.551 13.341 2.201 1.00 91.44 467 TYR A N 1
ATOM 3597 C CA . TYR A 1 467 ? -13.006 14.317 3.191 1.00 91.44 467 TYR A CA 1
ATOM 3598 C C . TYR A 1 467 ? -14.517 14.218 3.416 1.00 91.44 467 TYR A C 1
ATOM 3600 O O . TYR A 1 467 ? -14.963 14.025 4.543 1.00 91.44 467 TYR A O 1
ATOM 3608 N N . LEU A 1 468 ? -15.321 14.265 2.347 1.00 88.75 468 LEU A N 1
ATOM 3609 C CA . LEU A 1 468 ? -16.779 14.140 2.457 1.00 88.75 468 LEU A CA 1
ATOM 3610 C C . LEU A 1 468 ? -17.202 12.809 3.090 1.00 88.75 468 LEU A C 1
ATOM 3612 O O . LEU A 1 468 ? -18.131 12.773 3.901 1.00 88.75 468 LEU A O 1
ATOM 3616 N N . PHE A 1 469 ? -16.510 11.721 2.749 1.00 87.06 469 PHE A N 1
ATOM 3617 C CA . PHE A 1 469 ? -16.788 10.410 3.322 1.00 87.06 469 PHE A CA 1
ATOM 3618 C C . PHE A 1 469 ? -16.491 10.371 4.825 1.00 87.06 469 PHE A C 1
ATOM 3620 O O . PHE A 1 469 ? -17.300 9.853 5.596 1.00 87.06 469 PHE A O 1
ATOM 3627 N N . LEU A 1 470 ? -15.382 10.977 5.257 1.00 83.25 470 LEU A N 1
ATOM 3628 C CA . LEU A 1 470 ? -15.006 11.088 6.665 1.00 83.25 470 LEU A CA 1
ATOM 3629 C C . LEU A 1 470 ? -16.093 11.790 7.491 1.00 83.25 470 LEU A C 1
ATOM 3631 O O . LEU A 1 470 ? -16.413 11.333 8.586 1.00 83.25 470 LEU A O 1
ATOM 3635 N N . LEU A 1 471 ? -16.702 12.847 6.945 1.00 79.88 471 LEU A N 1
ATOM 3636 C CA . LEU A 1 471 ? -17.770 13.595 7.617 1.00 79.88 471 LEU A CA 1
ATOM 3637 C C . LEU A 1 471 ? -19.076 12.805 7.747 1.00 79.88 471 LEU A C 1
ATOM 3639 O O . LEU A 1 471 ? -19.815 12.967 8.716 1.00 79.88 471 LEU A O 1
ATOM 3643 N N . GLY A 1 472 ? -19.393 11.979 6.750 1.00 73.81 472 GLY A N 1
ATOM 3644 C CA . GLY A 1 472 ? -20.664 11.261 6.694 1.00 73.81 472 GLY A CA 1
ATOM 3645 C C . GLY A 1 472 ? -20.643 9.893 7.373 1.00 73.81 472 GLY A C 1
ATOM 3646 O O . GLY A 1 472 ? -21.674 9.440 7.873 1.00 73.81 472 GLY A O 1
ATOM 3647 N N . LYS A 1 473 ? -19.500 9.196 7.378 1.00 74.94 473 LYS A N 1
ATOM 3648 C CA . LYS A 1 473 ? -19.495 7.737 7.570 1.00 74.94 473 LYS A CA 1
ATOM 3649 C C . LYS A 1 473 ? -20.070 7.271 8.905 1.00 74.94 473 LYS A C 1
ATOM 3651 O O . LYS A 1 473 ? -20.826 6.304 8.918 1.00 74.94 473 LYS A O 1
ATOM 3656 N N . ASN A 1 474 ? -19.748 7.947 10.009 1.00 69.38 474 ASN A N 1
ATOM 3657 C CA . ASN A 1 474 ? -20.177 7.506 11.337 1.00 69.38 474 ASN A CA 1
ATOM 3658 C C . ASN A 1 474 ? -21.696 7.639 11.475 1.00 69.38 474 ASN A C 1
ATOM 3660 O O . ASN A 1 474 ? -22.351 6.716 11.954 1.00 69.38 474 ASN A O 1
ATOM 3664 N N . ARG A 1 475 ? -22.252 8.734 10.944 1.00 68.88 475 ARG A N 1
ATOM 3665 C CA . ARG A 1 475 ? -23.689 9.014 10.931 1.00 68.88 475 ARG A CA 1
ATOM 3666 C C . ARG A 1 475 ? -24.474 8.072 10.017 1.00 68.88 475 ARG A C 1
ATOM 3668 O O . ARG A 1 475 ? -25.605 7.720 10.336 1.00 68.88 475 ARG A O 1
ATOM 3675 N N . PHE A 1 476 ? -23.908 7.685 8.873 1.00 70.94 476 PHE A N 1
ATOM 3676 C CA . PHE A 1 476 ? -24.615 6.850 7.896 1.00 70.94 476 PHE A CA 1
ATOM 3677 C C . PHE A 1 476 ? -24.450 5.349 8.151 1.00 70.94 476 PHE A C 1
ATOM 3679 O O . PHE A 1 476 ? -25.431 4.612 8.092 1.00 70.94 476 PHE A O 1
ATOM 3686 N N . PHE A 1 477 ? -23.235 4.884 8.451 1.00 74.88 477 PHE A N 1
ATOM 3687 C CA . PHE A 1 477 ? -22.927 3.452 8.507 1.00 74.88 477 PHE A CA 1
ATOM 3688 C C . PHE A 1 477 ? -22.874 2.882 9.926 1.00 74.88 477 PHE A C 1
ATOM 3690 O O . PHE A 1 477 ? -22.963 1.668 10.070 1.00 74.88 477 PHE A O 1
ATOM 3697 N N . HIS A 1 478 ? -22.750 3.712 10.970 1.00 79.38 478 HIS A N 1
ATOM 3698 C CA . HIS A 1 478 ? -22.620 3.262 12.367 1.00 79.38 478 HIS A CA 1
ATOM 3699 C C . HIS A 1 478 ? -21.492 2.228 12.587 1.00 79.38 478 HIS A C 1
ATOM 3701 O O . HIS A 1 478 ? -21.569 1.381 13.478 1.00 79.38 478 HIS A O 1
ATOM 3707 N N . VAL A 1 479 ? -20.426 2.296 11.780 1.00 83.38 479 VAL A N 1
ATOM 3708 C CA . VAL A 1 479 ? -19.253 1.419 11.892 1.00 83.38 479 VAL A CA 1
ATOM 3709 C C . VAL A 1 479 ? -18.077 2.186 12.492 1.00 83.38 479 VAL A C 1
ATOM 3711 O O . VAL A 1 479 ? -17.635 3.195 11.948 1.00 83.38 479 VAL A O 1
ATOM 3714 N N . ASP A 1 480 ? -17.524 1.658 13.585 1.00 87.06 480 ASP A N 1
ATOM 3715 C CA . ASP A 1 480 ? -16.306 2.163 14.237 1.00 87.06 480 ASP A CA 1
ATOM 3716 C C . ASP A 1 480 ? -15.044 1.723 13.475 1.00 87.06 480 ASP A C 1
ATOM 3718 O O . ASP A 1 480 ? -14.245 0.909 13.941 1.00 87.06 480 ASP A O 1
ATOM 3722 N N . ASP A 1 481 ? -14.859 2.243 12.266 1.00 86.44 481 ASP A N 1
ATOM 3723 C CA . ASP A 1 481 ? -13.571 2.191 11.567 1.00 86.44 481 ASP A CA 1
ATOM 3724 C C . ASP A 1 481 ? -12.598 3.167 12.254 1.00 86.44 481 ASP A C 1
ATOM 3726 O O . ASP A 1 481 ? -12.523 4.349 11.908 1.00 86.44 481 ASP A O 1
ATOM 3730 N N . SER A 1 482 ? -11.940 2.681 13.311 1.00 86.69 482 SER A N 1
ATOM 3731 C CA . SER A 1 482 ? -11.389 3.512 14.389 1.00 86.69 482 SER A CA 1
ATOM 3732 C C . SER A 1 482 ? -10.358 4.541 13.929 1.00 86.69 482 SER A C 1
ATOM 3734 O O . SER A 1 482 ? -10.425 5.702 14.348 1.00 86.69 482 SER A O 1
ATOM 3736 N N . LEU A 1 483 ? -9.444 4.142 13.044 1.00 89.75 483 LEU A N 1
ATOM 3737 C CA . LEU A 1 483 ? -8.414 5.012 12.460 1.00 89.75 483 LEU A CA 1
ATOM 3738 C C . LEU A 1 483 ? -8.658 5.308 10.978 1.00 89.75 483 LEU A C 1
ATOM 3740 O O . LEU A 1 483 ? -7.725 5.639 10.254 1.00 89.75 483 LEU A O 1
ATOM 3744 N N . ASP A 1 484 ? -9.915 5.205 10.542 1.00 90.69 484 ASP A N 1
ATOM 3745 C CA . ASP A 1 484 ? -10.349 5.579 9.196 1.00 90.69 484 ASP A CA 1
ATOM 3746 C C . ASP A 1 484 ? -9.662 4.763 8.082 1.00 90.69 484 ASP A C 1
ATOM 3748 O O . ASP A 1 484 ? -9.419 5.275 6.991 1.00 90.69 484 ASP A O 1
ATOM 3752 N N . VAL A 1 485 ? -9.366 3.478 8.328 1.00 94.12 485 VAL A N 1
ATOM 3753 C CA . VAL A 1 485 ? -8.659 2.598 7.380 1.00 94.12 485 VAL A CA 1
ATOM 3754 C C . VAL A 1 485 ? -9.464 2.440 6.096 1.00 94.12 485 VAL A C 1
ATOM 3756 O O . VAL A 1 485 ? -8.938 2.616 4.998 1.00 94.12 485 VAL A O 1
ATOM 3759 N N . PHE A 1 486 ? -10.763 2.164 6.214 1.00 95.00 486 PHE A N 1
ATOM 3760 C CA . PHE A 1 486 ? -11.638 2.059 5.050 1.00 95.00 486 PHE A CA 1
ATOM 3761 C C . PHE A 1 486 ? -11.778 3.402 4.336 1.00 95.00 486 PHE A C 1
ATOM 3763 O O . PHE A 1 486 ? -11.812 3.456 3.112 1.00 95.00 486 PHE A O 1
ATOM 3770 N N . THR A 1 487 ? -11.823 4.495 5.088 1.00 92.31 487 THR A N 1
ATOM 3771 C CA . THR A 1 487 ? -12.020 5.833 4.515 1.00 92.31 487 THR A CA 1
ATOM 3772 C C . THR A 1 487 ? -10.786 6.280 3.737 1.00 92.31 487 THR A C 1
ATOM 3774 O O . THR A 1 487 ? -10.889 6.642 2.571 1.00 92.31 487 THR A O 1
ATOM 3777 N N . CYS A 1 488 ? -9.601 6.182 4.334 1.00 95.38 488 CYS A N 1
ATOM 3778 C CA . CYS A 1 488 ? -8.361 6.622 3.707 1.00 95.38 488 CYS A CA 1
ATOM 3779 C C . CYS A 1 488 ? -7.856 5.627 2.653 1.00 95.38 488 CYS A C 1
ATOM 3781 O O . CYS A 1 488 ? -7.514 6.035 1.546 1.00 95.38 488 CYS A O 1
ATOM 3783 N N . HIS A 1 489 ? -7.831 4.326 2.962 1.00 98.31 489 HIS A N 1
ATOM 3784 C CA . HIS A 1 489 ? -7.260 3.307 2.073 1.00 98.31 489 HIS A CA 1
ATOM 3785 C C . HIS A 1 489 ? -8.302 2.640 1.175 1.00 98.31 489 HIS A C 1
ATOM 3787 O O . HIS A 1 489 ? -8.048 2.456 -0.012 1.00 98.31 489 HIS A O 1
ATOM 3793 N N . GLY A 1 490 ? -9.486 2.327 1.706 1.00 97.62 490 GLY A N 1
ATOM 3794 C CA . GLY A 1 490 ? -10.581 1.743 0.926 1.00 97.62 490 GLY A CA 1
ATOM 3795 C C . GLY A 1 490 ? -11.124 2.726 -0.111 1.00 97.62 490 GLY A C 1
ATOM 3796 O O . GLY A 1 490 ? -10.994 2.500 -1.309 1.00 97.62 490 GLY A O 1
ATOM 3797 N N . VAL A 1 491 ? -11.684 3.858 0.319 1.00 97.56 491 VAL A N 1
ATOM 3798 C CA . VAL A 1 491 ? -12.219 4.867 -0.613 1.00 97.56 491 VAL A CA 1
ATOM 3799 C C . VAL A 1 491 ? -11.093 5.490 -1.443 1.00 97.56 491 VAL A C 1
ATOM 3801 O O . VAL A 1 491 ? -11.243 5.622 -2.654 1.00 97.56 491 VAL A O 1
ATOM 3804 N N . GLY A 1 492 ? -9.937 5.795 -0.844 1.00 98.19 492 GLY A N 1
ATOM 3805 C CA . GLY A 1 492 ? -8.780 6.297 -1.592 1.00 98.19 492 GLY A CA 1
ATOM 3806 C C . GLY A 1 492 ? -8.308 5.334 -2.690 1.00 98.19 492 GLY A C 1
ATOM 3807 O O . GLY A 1 492 ? -8.141 5.748 -3.836 1.00 98.19 492 GLY A O 1
ATOM 3808 N N . GLY A 1 493 ? -8.148 4.045 -2.373 1.00 98.44 493 GLY A N 1
ATOM 3809 C CA . GLY A 1 493 ? -7.719 3.019 -3.329 1.00 98.44 493 GLY A CA 1
ATOM 3810 C C . GLY A 1 493 ? -8.753 2.762 -4.425 1.00 98.44 493 GLY A C 1
ATOM 3811 O O . GLY A 1 493 ? -8.384 2.578 -5.586 1.00 98.44 493 GLY A O 1
ATOM 3812 N N . LEU A 1 494 ? -10.046 2.831 -4.085 1.00 98.56 494 LEU A N 1
ATOM 3813 C CA . LEU A 1 494 ? -11.157 2.785 -5.039 1.00 98.56 494 LEU A CA 1
ATOM 3814 C C . LEU A 1 494 ? -11.069 3.935 -6.049 1.00 98.56 494 LEU A C 1
ATOM 3816 O O . LEU A 1 494 ? -11.041 3.697 -7.256 1.00 98.56 494 LEU A O 1
ATOM 3820 N N . ILE A 1 495 ? -11.012 5.176 -5.556 1.00 98.62 495 ILE A N 1
ATOM 3821 C CA . ILE A 1 495 ? -10.960 6.371 -6.404 1.00 98.62 495 ILE A CA 1
ATOM 3822 C C . ILE A 1 495 ? -9.690 6.363 -7.251 1.00 98.62 495 ILE A C 1
ATOM 3824 O O . ILE A 1 495 ? -9.777 6.532 -8.464 1.00 98.62 495 ILE A O 1
ATOM 3828 N N . GLY A 1 496 ? -8.534 6.091 -6.645 1.00 98.69 496 GLY A N 1
ATOM 3829 C CA . GLY A 1 496 ? -7.267 5.983 -7.360 1.00 98.69 496 GLY A CA 1
ATOM 3830 C C . GLY A 1 496 ? -7.339 4.995 -8.515 1.00 98.69 496 GLY A C 1
ATOM 3831 O O . GLY A 1 496 ? -7.028 5.347 -9.646 1.00 98.69 496 GLY A O 1
ATOM 3832 N N . SER A 1 497 ? -7.844 3.788 -8.258 1.00 98.62 497 SER A N 1
ATOM 3833 C CA . SER A 1 497 ? -7.905 2.723 -9.262 1.00 98.62 497 SER A CA 1
ATOM 3834 C C . SER A 1 497 ? -8.866 3.031 -10.415 1.00 98.62 497 SER A C 1
ATOM 3836 O O . SER A 1 497 ? -8.570 2.677 -11.557 1.00 98.62 497 SER A O 1
ATOM 3838 N N . LEU A 1 498 ? -9.990 3.707 -10.142 1.00 98.75 498 LEU A N 1
ATOM 3839 C CA . LEU A 1 498 ? -10.914 4.185 -11.177 1.00 98.75 498 LEU A CA 1
ATOM 3840 C C . LEU A 1 498 ? -10.277 5.289 -12.026 1.00 98.75 498 LEU A C 1
ATOM 3842 O O . LEU A 1 498 ? -10.324 5.227 -13.253 1.00 98.75 498 LEU A O 1
ATOM 3846 N N . LEU A 1 499 ? -9.648 6.275 -11.379 1.00 98.69 499 LEU A N 1
ATOM 3847 C CA . LEU A 1 499 ? -8.976 7.379 -12.063 1.00 98.69 499 LEU A CA 1
ATOM 3848 C C . LEU A 1 499 ? -7.778 6.889 -12.893 1.00 98.69 499 LEU A C 1
ATOM 3850 O O . LEU A 1 499 ? -7.562 7.411 -13.985 1.00 98.69 499 LEU A O 1
ATOM 3854 N N . THR A 1 500 ? -7.067 5.837 -12.465 1.00 98.62 500 THR A N 1
ATOM 3855 C CA . THR A 1 500 ? -6.052 5.168 -13.298 1.00 98.62 500 THR A CA 1
ATOM 3856 C C . THR A 1 500 ? -6.648 4.710 -14.628 1.00 98.62 500 THR A C 1
ATOM 3858 O O . THR A 1 500 ? -6.093 5.014 -15.679 1.00 98.62 500 THR A O 1
ATOM 3861 N N . GLY A 1 501 ? -7.806 4.037 -14.603 1.00 98.06 501 GLY A N 1
ATOM 3862 C CA . GLY A 1 501 ? -8.482 3.562 -15.816 1.00 98.06 501 GLY A CA 1
ATOM 3863 C C . GLY A 1 501 ? -9.010 4.680 -16.719 1.00 98.06 501 GLY A C 1
ATOM 3864 O O . GLY A 1 501 ? -9.265 4.448 -17.900 1.00 98.06 501 GLY A O 1
ATOM 3865 N N . LEU A 1 502 ? -9.158 5.898 -16.190 1.00 98.19 502 LEU A N 1
ATOM 3866 C CA . LEU A 1 502 ? -9.505 7.083 -16.974 1.00 98.19 502 LEU A CA 1
ATOM 3867 C C . LEU A 1 502 ? -8.280 7.736 -17.621 1.00 98.19 502 LEU A C 1
ATOM 3869 O O . LEU A 1 502 ? -8.362 8.131 -18.785 1.00 98.19 502 LEU A O 1
ATOM 3873 N N . PHE A 1 503 ? -7.181 7.868 -16.871 1.00 98.25 503 PHE A N 1
ATOM 3874 C CA . PHE A 1 503 ? -6.080 8.778 -17.200 1.00 98.25 503 PHE A CA 1
ATOM 3875 C C . PHE A 1 503 ? -4.785 8.112 -17.679 1.00 98.25 503 PHE A C 1
ATOM 3877 O O . PHE A 1 503 ? -3.892 8.844 -18.115 1.00 98.25 503 PHE A O 1
ATOM 3884 N N . CYS A 1 504 ? -4.636 6.783 -17.582 1.00 97.19 504 CYS A N 1
ATOM 3885 C CA . CYS A 1 504 ? -3.404 6.109 -18.004 1.00 97.19 504 CYS A CA 1
ATOM 3886 C C . CYS A 1 504 ? -3.111 6.328 -19.497 1.00 97.19 504 CYS A C 1
ATOM 3888 O O . CYS A 1 504 ? -4.029 6.435 -20.312 1.00 97.19 504 CYS A O 1
ATOM 3890 N N . GLN A 1 505 ? -1.830 6.431 -19.851 1.00 94.00 505 GLN A N 1
ATOM 3891 C CA . GLN A 1 505 ? -1.395 6.779 -21.207 1.00 94.00 505 GLN A CA 1
ATOM 3892 C C . GLN A 1 505 ? -0.249 5.885 -21.682 1.00 94.00 505 GLN A C 1
ATOM 3894 O O . GLN A 1 505 ? 0.752 5.734 -20.979 1.00 94.00 505 GLN A O 1
ATOM 3899 N N . THR A 1 506 ? -0.358 5.375 -22.910 1.00 91.00 506 THR A N 1
ATOM 3900 C CA . THR A 1 506 ? 0.707 4.625 -23.603 1.00 91.00 506 THR A CA 1
ATOM 3901 C C . THR A 1 506 ? 1.965 5.466 -23.784 1.00 91.00 506 THR A C 1
ATOM 3903 O O . THR A 1 506 ? 3.073 4.957 -23.650 1.00 91.00 506 THR A O 1
ATOM 3906 N N . ASP A 1 507 ? 1.792 6.769 -24.025 1.00 86.12 507 ASP A N 1
ATOM 3907 C CA . ASP A 1 507 ? 2.890 7.723 -24.234 1.00 86.12 507 ASP A CA 1
ATOM 3908 C C . ASP A 1 507 ? 3.691 7.971 -22.948 1.00 86.12 507 ASP A C 1
ATOM 3910 O O . ASP A 1 507 ? 4.840 8.402 -22.993 1.00 86.12 507 ASP A O 1
ATOM 3914 N N . VAL A 1 508 ? 3.084 7.692 -21.789 1.00 85.94 508 VAL A N 1
ATOM 3915 C CA . VAL A 1 508 ? 3.746 7.756 -20.484 1.00 85.94 508 VAL A CA 1
ATOM 3916 C C . VAL A 1 508 ? 4.416 6.427 -20.157 1.00 85.94 508 VAL A C 1
ATOM 3918 O O . VAL A 1 508 ? 5.540 6.414 -19.665 1.00 85.94 508 VAL A O 1
ATOM 3921 N N . SER A 1 509 ? 3.738 5.305 -20.409 1.00 84.88 509 SER A N 1
ATOM 3922 C CA . SER A 1 509 ? 4.277 3.973 -20.150 1.00 84.88 509 SER A CA 1
ATOM 3923 C C . SER A 1 509 ? 3.833 2.986 -21.220 1.00 84.88 509 SER A C 1
ATOM 3925 O O . SER A 1 509 ? 2.654 2.659 -21.329 1.00 84.88 509 SER A O 1
ATOM 3927 N N . SER A 1 510 ? 4.800 2.409 -21.933 1.00 82.25 510 SER A N 1
ATOM 3928 C CA . SER A 1 510 ? 4.558 1.368 -22.942 1.00 82.25 510 SER A CA 1
ATOM 3929 C C . SER A 1 510 ? 4.011 0.054 -22.366 1.00 82.25 510 SER A C 1
ATOM 3931 O O . SER A 1 510 ? 3.631 -0.838 -23.117 1.00 82.25 510 SER A O 1
ATOM 3933 N N . LYS A 1 511 ? 3.963 -0.080 -21.032 1.00 80.75 511 LYS A N 1
ATOM 3934 C CA . LYS A 1 511 ? 3.450 -1.264 -20.324 1.00 80.75 511 LYS A CA 1
ATOM 3935 C C . LYS A 1 511 ? 1.928 -1.269 -20.159 1.00 80.75 511 LYS A C 1
ATOM 3937 O O . LYS A 1 511 ? 1.393 -2.254 -19.659 1.00 80.75 511 LYS A O 1
ATOM 3942 N N . VAL A 1 512 ? 1.238 -0.184 -20.514 1.00 89.25 512 VAL A N 1
ATOM 3943 C CA . VAL A 1 512 ? -0.216 -0.059 -20.348 1.00 89.25 512 VAL A CA 1
ATOM 3944 C C . VAL A 1 512 ? -0.872 0.432 -21.623 1.00 89.25 512 VAL A C 1
ATOM 3946 O O . VAL A 1 512 ? -0.264 1.144 -22.415 1.00 89.25 512 VAL A O 1
ATOM 3949 N N . ASN A 1 513 ? -2.145 0.085 -21.792 1.00 93.12 513 ASN A N 1
ATOM 3950 C CA . ASN A 1 513 ? -2.986 0.713 -22.799 1.00 93.12 513 ASN A CA 1
ATOM 3951 C C . ASN A 1 513 ? -3.468 2.088 -22.315 1.00 93.12 513 ASN A C 1
ATOM 3953 O O . ASN A 1 513 ? -3.429 2.407 -21.124 1.00 93.12 513 ASN A O 1
ATOM 3957 N N . ASN A 1 514 ? -3.977 2.890 -23.249 1.00 97.00 514 ASN A N 1
ATOM 3958 C CA . ASN A 1 514 ? -4.614 4.161 -22.929 1.00 97.00 514 ASN A CA 1
ATOM 3959 C C . ASN A 1 514 ? -5.836 3.964 -22.022 1.00 97.00 514 ASN A C 1
ATOM 3961 O O . ASN A 1 514 ? -6.462 2.903 -22.017 1.00 97.00 514 ASN A O 1
ATOM 3965 N N . GLY A 1 515 ? -6.170 4.996 -21.255 1.00 97.56 515 GLY A N 1
ATOM 3966 C CA . GLY A 1 515 ? -7.370 5.064 -20.434 1.00 97.56 515 GLY A CA 1
ATOM 3967 C C . GLY A 1 515 ? -8.595 5.507 -21.229 1.00 97.56 515 GLY A C 1
ATOM 3968 O O . GLY A 1 515 ? -8.528 5.824 -22.423 1.00 97.56 515 GLY A O 1
ATOM 3969 N N . ALA A 1 516 ? -9.737 5.581 -20.548 1.00 97.31 516 ALA A N 1
ATOM 3970 C CA . ALA A 1 516 ? -11.011 5.915 -21.180 1.00 97.31 516 ALA A CA 1
ATOM 3971 C C . ALA A 1 516 ? -11.020 7.288 -21.865 1.00 97.31 516 ALA A C 1
ATOM 3973 O O . ALA A 1 516 ? -11.582 7.421 -22.951 1.00 97.31 516 ALA A O 1
ATOM 3974 N N . LEU A 1 517 ? -10.363 8.294 -21.276 1.00 96.50 517 LEU A N 1
ATOM 3975 C CA . LEU A 1 517 ? -10.282 9.638 -21.865 1.00 96.50 517 LEU A CA 1
ATOM 3976 C C . LEU A 1 517 ? -9.270 9.740 -23.014 1.00 96.50 517 LEU A C 1
ATOM 3978 O O . LEU A 1 517 ? -9.214 10.760 -23.692 1.00 96.50 517 LEU A O 1
ATOM 3982 N N . TYR A 1 518 ? -8.516 8.669 -23.254 1.00 95.69 518 TYR A N 1
ATOM 3983 C CA . TYR A 1 518 ? -7.497 8.551 -24.294 1.00 95.69 518 TYR A CA 1
ATOM 3984 C C . TYR A 1 518 ? -7.882 7.509 -25.359 1.00 95.69 518 TYR A C 1
ATOM 3986 O O . TYR A 1 518 ? -7.027 6.916 -26.014 1.00 95.69 518 TYR A O 1
ATOM 3994 N N . GLY A 1 519 ? -9.187 7.279 -25.541 1.00 95.38 519 GLY A N 1
ATOM 3995 C CA . GLY A 1 519 ? -9.725 6.456 -26.628 1.00 95.38 519 GLY A CA 1
ATOM 3996 C C . GLY A 1 519 ? -9.889 4.967 -26.316 1.00 95.38 519 GLY A C 1
ATOM 3997 O O . GLY A 1 519 ? -10.291 4.220 -27.204 1.00 95.38 519 GLY A O 1
ATOM 3998 N N . ASN A 1 520 ? -9.643 4.521 -25.079 1.00 97.25 520 ASN A N 1
ATOM 3999 C CA . ASN A 1 520 ? -9.826 3.122 -24.678 1.00 97.25 520 ASN A CA 1
ATOM 4000 C C . ASN A 1 520 ? -10.744 2.996 -23.440 1.00 97.25 520 ASN A C 1
ATOM 4002 O O . ASN A 1 520 ? -10.279 2.799 -22.315 1.00 97.25 520 ASN A O 1
ATOM 4006 N N . PRO A 1 521 ? -12.076 3.100 -23.620 1.00 96.56 521 PRO A N 1
ATOM 4007 C CA . PRO A 1 521 ? -13.043 3.039 -22.518 1.00 96.56 521 PRO A CA 1
ATOM 4008 C C . PRO A 1 521 ? -13.075 1.686 -21.800 1.00 96.56 521 PRO A C 1
ATOM 4010 O O . PRO A 1 521 ? -13.495 1.613 -20.646 1.00 96.56 521 PRO A O 1
ATOM 4013 N N . VAL A 1 522 ? -12.614 0.617 -22.455 1.00 97.62 522 VAL A N 1
ATOM 4014 C CA . VAL A 1 522 ? -12.558 -0.726 -21.866 1.00 97.62 522 VAL A CA 1
ATOM 4015 C C . VAL A 1 522 ? -11.592 -0.771 -20.678 1.00 97.62 522 VAL A C 1
ATOM 4017 O O . VAL A 1 522 ? -11.853 -1.496 -19.720 1.00 97.62 522 VAL A O 1
ATOM 4020 N N . GLN A 1 523 ? -10.546 0.064 -20.664 1.00 98.19 523 GLN A N 1
ATOM 4021 C CA . GLN A 1 523 ? -9.612 0.121 -19.539 1.00 98.19 523 GLN A CA 1
ATOM 4022 C C . GLN A 1 523 ? -10.310 0.463 -18.216 1.00 98.19 523 GLN A C 1
ATOM 4024 O O . GLN A 1 523 ? -10.017 -0.147 -17.190 1.00 98.19 523 GLN A O 1
ATOM 4029 N N . LEU A 1 524 ? -11.284 1.381 -18.227 1.00 98.00 524 LEU A N 1
ATOM 4030 C CA . LEU A 1 524 ? -12.076 1.697 -17.036 1.00 98.00 524 LEU A CA 1
ATOM 4031 C C . LEU A 1 524 ? -12.879 0.479 -16.558 1.00 98.00 524 LEU A C 1
ATOM 4033 O O . LEU A 1 524 ? -12.965 0.236 -15.355 1.00 98.00 524 LEU A O 1
ATOM 4037 N N . TRP A 1 525 ? -13.424 -0.317 -17.481 1.00 97.62 525 TRP A N 1
ATOM 4038 C CA . TRP A 1 525 ? -14.152 -1.535 -17.127 1.00 97.62 525 TRP A CA 1
ATOM 4039 C C . TRP A 1 525 ? -13.257 -2.602 -16.505 1.00 97.62 525 TRP A C 1
ATOM 4041 O O . TRP A 1 525 ? -13.683 -3.243 -15.544 1.00 97.62 525 TRP A O 1
ATOM 4051 N N . TYR A 1 526 ? -12.011 -2.748 -16.964 1.00 98.38 526 TYR A N 1
ATOM 4052 C CA . TYR A 1 526 ? -11.040 -3.634 -16.313 1.00 98.38 526 TYR A CA 1
ATOM 4053 C C . TYR A 1 526 ? -10.726 -3.201 -14.880 1.00 98.38 526 TYR A C 1
ATOM 4055 O O . TYR A 1 526 ? -10.609 -4.052 -13.995 1.00 98.38 526 TYR A O 1
ATOM 4063 N N . GLN A 1 527 ? -10.658 -1.891 -14.619 1.00 98.50 527 GLN A N 1
ATOM 4064 C CA . GLN A 1 527 ? -10.483 -1.383 -13.259 1.00 98.50 527 GLN A CA 1
ATOM 4065 C C . GLN A 1 527 ? -11.717 -1.648 -12.390 1.00 98.50 527 GLN A C 1
ATOM 4067 O O . GLN A 1 527 ? -11.579 -2.139 -11.272 1.00 98.50 527 GLN A O 1
ATOM 4072 N N . VAL A 1 528 ? -12.925 -1.381 -12.904 1.00 98.62 528 VAL A N 1
ATOM 4073 C CA . VAL A 1 528 ? -14.191 -1.648 -12.195 1.00 98.62 528 VAL A CA 1
ATOM 4074 C C . VAL A 1 528 ? -14.328 -3.133 -11.856 1.00 98.62 528 VAL A C 1
ATOM 4076 O O . VAL A 1 528 ? -14.647 -3.470 -10.717 1.00 98.62 528 VAL A O 1
ATOM 4079 N N . ALA A 1 529 ? -14.054 -4.024 -12.810 1.00 98.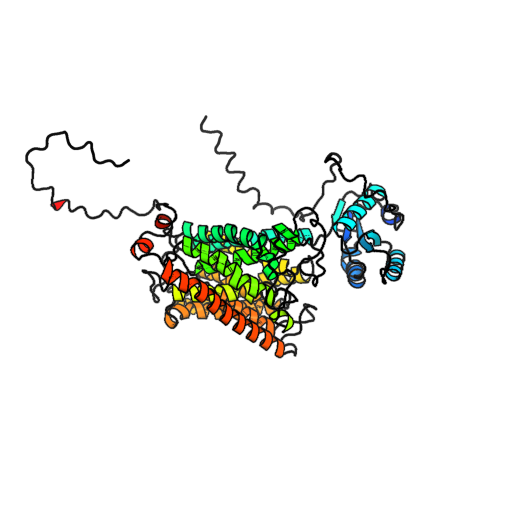38 529 ALA A N 1
ATOM 4080 C CA . ALA A 1 529 ? -14.080 -5.463 -12.580 1.00 98.38 529 ALA A CA 1
ATOM 4081 C C . ALA A 1 529 ? -13.073 -5.862 -11.487 1.00 98.38 529 ALA A C 1
ATOM 4083 O O . ALA A 1 529 ? -13.458 -6.509 -10.511 1.00 98.38 529 ALA A O 1
ATOM 4084 N N . GLY A 1 530 ? -11.820 -5.401 -11.593 1.00 98.50 530 GLY A N 1
ATOM 4085 C CA . GLY A 1 530 ? -10.776 -5.634 -10.591 1.00 98.50 530 GLY A CA 1
ATOM 4086 C C . GLY A 1 530 ? -11.178 -5.181 -9.183 1.00 98.50 530 GLY A C 1
ATOM 4087 O O . GLY A 1 530 ? -11.010 -5.934 -8.223 1.00 98.50 530 GLY A O 1
ATOM 4088 N N . ILE A 1 531 ? -11.796 -4.003 -9.055 1.00 98.75 531 ILE A N 1
ATOM 4089 C CA . ILE A 1 531 ? -12.346 -3.479 -7.795 1.00 98.75 531 ILE A CA 1
ATOM 4090 C C . ILE A 1 531 ? -13.443 -4.395 -7.244 1.00 98.75 531 ILE A C 1
ATOM 4092 O O . ILE A 1 531 ? -13.392 -4.779 -6.077 1.00 98.75 531 ILE A O 1
ATOM 4096 N N . LEU A 1 532 ? -14.444 -4.760 -8.050 1.00 98.56 532 LEU A N 1
ATOM 4097 C CA . LEU A 1 532 ? -15.565 -5.585 -7.585 1.00 98.56 532 LEU A CA 1
ATOM 4098 C C . LEU A 1 532 ? -15.092 -6.960 -7.106 1.00 98.56 532 LEU A C 1
ATOM 4100 O O . LEU A 1 532 ? -15.511 -7.427 -6.046 1.00 98.56 532 LEU A O 1
ATOM 4104 N N . ILE A 1 533 ? -14.177 -7.571 -7.856 1.00 98.50 533 ILE A N 1
ATOM 4105 C CA . ILE A 1 533 ? -13.576 -8.865 -7.530 1.00 98.50 533 ILE A CA 1
ATOM 4106 C C . ILE A 1 533 ? -12.728 -8.762 -6.260 1.00 98.50 533 ILE A C 1
ATOM 4108 O O . ILE A 1 533 ? -12.907 -9.562 -5.343 1.00 98.50 533 ILE A O 1
ATOM 4112 N N . THR A 1 534 ? -11.864 -7.747 -6.159 1.00 98.50 534 THR A N 1
ATOM 4113 C CA . THR A 1 534 ? -11.023 -7.521 -4.972 1.00 98.50 534 THR A CA 1
ATOM 4114 C C . THR A 1 534 ? -11.874 -7.279 -3.729 1.00 98.50 534 THR A C 1
ATOM 4116 O O . THR A 1 534 ? -11.572 -7.821 -2.667 1.00 98.50 534 THR A O 1
ATOM 4119 N N . SER A 1 535 ? -12.962 -6.514 -3.861 1.00 98.44 535 SER A N 1
ATOM 4120 C CA . SER A 1 535 ? -13.915 -6.240 -2.783 1.00 98.44 535 SER A CA 1
ATOM 4121 C C . SER A 1 535 ? -14.593 -7.522 -2.306 1.00 98.44 535 SER A C 1
ATOM 4123 O O . SER A 1 535 ? -14.491 -7.876 -1.132 1.00 98.44 535 SER A O 1
ATOM 4125 N N . ALA A 1 536 ? -15.224 -8.264 -3.224 1.00 98.56 536 ALA A N 1
ATOM 4126 C CA . ALA A 1 536 ? -15.929 -9.499 -2.900 1.00 98.56 536 ALA A CA 1
ATOM 4127 C C . ALA A 1 536 ? -14.994 -10.535 -2.261 1.00 98.56 536 ALA A C 1
ATOM 4129 O O . ALA A 1 536 ? -15.339 -11.137 -1.244 1.00 98.56 536 ALA A O 1
ATOM 4130 N N . PHE A 1 537 ? -13.791 -10.697 -2.816 1.00 98.62 537 PHE A N 1
ATOM 4131 C CA . PHE A 1 537 ? -12.792 -11.623 -2.297 1.00 98.62 537 PHE A CA 1
ATOM 4132 C C . PHE A 1 537 ? -12.274 -11.200 -0.918 1.00 98.62 537 PHE A C 1
ATOM 4134 O O . PHE A 1 537 ? -12.242 -12.017 -0.001 1.00 98.62 537 PHE A O 1
ATOM 4141 N N . SER A 1 538 ? -11.956 -9.915 -0.727 1.00 98.50 538 SER A N 1
ATOM 4142 C CA . SER A 1 538 ? -11.472 -9.387 0.555 1.00 98.50 538 SER A CA 1
ATOM 4143 C C . SER A 1 538 ? -12.515 -9.522 1.668 1.00 98.50 538 SER A C 1
ATOM 4145 O O . SER A 1 538 ? -12.169 -9.936 2.777 1.00 98.50 538 SER A O 1
ATOM 4147 N N . VAL A 1 539 ? -13.795 -9.245 1.384 1.00 98.69 539 VAL A N 1
ATOM 4148 C CA . VAL A 1 539 ? -14.901 -9.470 2.333 1.00 98.69 539 VAL A CA 1
ATOM 4149 C C . VAL A 1 539 ? -15.027 -10.957 2.664 1.00 98.69 539 VAL A C 1
ATOM 4151 O O . VAL A 1 539 ? -15.052 -11.323 3.841 1.00 98.69 539 VAL A O 1
ATOM 4154 N N . ALA A 1 540 ? -15.072 -11.818 1.642 1.00 98.56 540 ALA A N 1
ATOM 4155 C CA . ALA A 1 540 ? -15.251 -13.255 1.814 1.00 98.56 540 ALA A CA 1
ATOM 4156 C C . ALA A 1 540 ? -14.109 -13.883 2.625 1.00 98.56 540 ALA A C 1
ATOM 4158 O O . ALA A 1 540 ? -14.374 -14.564 3.614 1.00 98.56 540 ALA A O 1
ATOM 4159 N N . CYS A 1 541 ? -12.851 -13.610 2.271 1.00 97.94 541 CYS A N 1
ATOM 4160 C CA . CYS A 1 541 ? -11.680 -14.125 2.981 1.00 97.94 541 CYS A CA 1
ATOM 4161 C C . CYS A 1 541 ? -11.619 -13.612 4.421 1.00 97.94 541 CYS A C 1
ATOM 4163 O O . CYS A 1 541 ? -11.423 -14.393 5.352 1.00 97.94 541 CYS A O 1
ATOM 4165 N N . THR A 1 542 ? -11.851 -12.314 4.630 1.00 98.56 542 THR A N 1
ATOM 4166 C CA . THR A 1 542 ? -11.839 -11.723 5.974 1.00 98.56 542 THR A CA 1
ATOM 4167 C C . THR A 1 542 ? -12.916 -12.343 6.868 1.00 98.56 542 THR A C 1
ATOM 4169 O O . THR A 1 542 ? -12.629 -12.728 8.003 1.00 98.56 542 THR A O 1
ATOM 4172 N N . ALA A 1 543 ? -14.140 -12.505 6.358 1.00 98.44 543 ALA A N 1
ATOM 4173 C CA . ALA A 1 543 ? -15.229 -13.142 7.093 1.00 98.44 543 ALA A CA 1
ATOM 4174 C C . ALA A 1 543 ? -14.971 -14.639 7.337 1.00 98.44 543 ALA A C 1
ATOM 4176 O O . ALA A 1 543 ? -15.178 -15.118 8.453 1.00 98.44 543 ALA A O 1
ATOM 4177 N N . ALA A 1 544 ? -14.466 -15.364 6.336 1.00 98.19 544 ALA A N 1
ATOM 4178 C CA . ALA A 1 544 ? -14.138 -16.786 6.442 1.00 98.19 544 ALA A CA 1
ATOM 4179 C C . ALA A 1 544 ? -13.046 -17.068 7.485 1.00 98.19 544 ALA A C 1
ATOM 4181 O O . ALA A 1 544 ? -13.054 -18.130 8.099 1.00 98.19 544 ALA A O 1
ATOM 4182 N N . ILE A 1 545 ? -12.138 -16.117 7.725 1.00 98.25 545 ILE A N 1
ATOM 4183 C CA . ILE A 1 545 ? -11.120 -16.216 8.777 1.00 98.25 545 ILE A CA 1
ATOM 4184 C C . ILE A 1 545 ? -11.711 -15.841 10.144 1.00 98.25 545 ILE A C 1
ATOM 4186 O O . ILE A 1 545 ? -11.545 -16.572 11.124 1.00 98.25 545 ILE A O 1
ATOM 4190 N N . LEU A 1 546 ? -12.404 -14.702 10.239 1.00 97.94 546 LEU A N 1
ATOM 4191 C CA . LEU A 1 546 ? -12.843 -14.162 11.528 1.00 97.94 546 LEU A CA 1
ATOM 4192 C C . LEU A 1 546 ? -14.043 -14.891 12.134 1.00 97.94 546 LEU A C 1
ATOM 4194 O O . LEU A 1 546 ? -14.080 -15.038 13.354 1.00 97.94 546 LEU A O 1
ATOM 4198 N N . LEU A 1 547 ? -15.011 -15.348 11.335 1.00 97.75 547 LEU A N 1
ATOM 4199 C CA . LEU A 1 547 ? -16.224 -15.985 11.859 1.00 97.75 547 LEU A CA 1
ATOM 4200 C C . LEU A 1 547 ? -15.917 -17.301 12.602 1.00 97.75 547 LEU A C 1
ATOM 4202 O O . LEU A 1 547 ? -16.353 -17.432 13.746 1.00 97.75 547 LEU A O 1
ATOM 4206 N N . PRO A 1 548 ? -15.107 -18.242 12.074 1.00 97.81 548 PRO A N 1
ATOM 4207 C CA . PRO A 1 548 ? -14.716 -19.428 12.838 1.00 97.81 548 PRO A CA 1
ATOM 4208 C C . PRO A 1 548 ? -13.965 -19.084 14.129 1.00 97.81 548 PRO A C 1
ATOM 4210 O O . PRO A 1 548 ? -14.236 -19.667 15.181 1.00 97.81 548 PRO A O 1
ATOM 4213 N N . MET A 1 549 ? -13.059 -18.100 14.095 1.00 97.38 549 MET A N 1
ATOM 4214 C CA . MET A 1 549 ? -12.358 -17.648 15.303 1.00 97.38 549 MET A CA 1
ATOM 4215 C C . MET A 1 549 ? -13.304 -17.000 16.317 1.00 97.38 549 MET A C 1
ATOM 4217 O O . MET A 1 549 ? -13.108 -17.151 17.525 1.00 97.38 549 MET A O 1
ATOM 4221 N N . HIS A 1 550 ? -14.337 -16.298 15.847 1.00 95.50 550 HIS A N 1
ATOM 4222 C CA . HIS A 1 550 ? -15.343 -15.666 16.693 1.00 95.50 550 HIS A CA 1
ATOM 4223 C C . HIS A 1 550 ? -16.079 -16.705 17.544 1.00 95.50 550 HIS A C 1
ATOM 4225 O O . HIS A 1 550 ? -16.218 -16.498 18.748 1.00 95.50 550 HIS A O 1
ATOM 4231 N N . PHE A 1 551 ? -16.469 -17.835 16.947 1.00 94.56 551 PHE A N 1
ATOM 4232 C CA . PHE A 1 551 ? -17.203 -18.901 17.638 1.00 94.56 551 PHE A CA 1
ATOM 4233 C C . PHE A 1 551 ? -16.324 -19.888 18.424 1.00 94.56 551 PHE A C 1
ATOM 4235 O O . PHE A 1 551 ? -16.852 -20.636 19.240 1.00 94.56 551 PHE A O 1
ATOM 4242 N N . THR A 1 552 ? -15.003 -19.906 18.210 1.00 95.62 552 THR A N 1
ATOM 4243 C CA . THR A 1 552 ? -14.088 -20.859 18.872 1.00 95.62 552 THR A CA 1
ATOM 4244 C C . THR A 1 552 ? -13.306 -20.227 20.025 1.00 95.62 552 THR A C 1
ATOM 4246 O O . THR A 1 552 ? -13.527 -20.562 21.184 1.00 95.62 552 THR A O 1
ATOM 4249 N N . ILE A 1 553 ? -12.392 -19.300 19.730 1.00 95.19 553 ILE A N 1
ATOM 4250 C CA . ILE A 1 553 ? -11.482 -18.681 20.716 1.00 95.19 553 ILE A CA 1
ATOM 4251 C C . ILE A 1 553 ? -11.956 -17.295 21.185 1.00 95.19 553 ILE A C 1
ATOM 4253 O O . ILE A 1 553 ? -11.455 -16.740 22.172 1.00 95.19 553 ILE A O 1
ATOM 4257 N N . GLY A 1 554 ? -12.932 -16.725 20.476 1.00 95.50 554 GLY A N 1
ATOM 4258 C CA . GLY A 1 554 ? -13.473 -15.393 20.701 1.00 95.50 554 GLY A CA 1
ATOM 4259 C C . GLY A 1 554 ? -12.473 -14.301 20.324 1.00 95.50 554 GLY A C 1
ATOM 4260 O O . GLY A 1 554 ? -11.406 -14.172 20.923 1.00 95.50 554 GLY A O 1
ATOM 4261 N N . ILE A 1 555 ? -12.843 -13.459 19.364 1.00 97.06 555 ILE A N 1
ATOM 4262 C CA . ILE A 1 555 ? -11.951 -12.446 18.771 1.00 97.06 555 ILE A CA 1
ATOM 4263 C C . ILE A 1 555 ? -11.940 -11.102 19.517 1.00 97.06 555 ILE A C 1
ATOM 4265 O O . ILE A 1 555 ? -10.965 -10.356 19.433 1.00 97.06 555 ILE A O 1
ATOM 4269 N N . ARG A 1 556 ? -13.007 -10.797 20.264 1.00 96.31 556 ARG A N 1
ATOM 4270 C CA . ARG A 1 556 ? -13.245 -9.486 20.883 1.00 96.31 556 ARG A CA 1
ATOM 4271 C C . ARG A 1 556 ? -12.899 -9.480 22.375 1.00 96.31 556 ARG A C 1
ATOM 4273 O O . ARG A 1 556 ? -13.126 -10.470 23.071 1.00 96.31 556 ARG A O 1
ATOM 4280 N N . THR A 1 557 ? -12.363 -8.368 22.869 1.00 95.62 557 THR A N 1
ATOM 4281 C CA . THR A 1 557 ? -12.108 -8.143 24.304 1.00 95.62 557 THR A CA 1
ATOM 4282 C C . THR A 1 557 ? -13.390 -7.779 25.062 1.00 95.62 557 THR A C 1
ATOM 4284 O O . THR A 1 557 ? -14.338 -7.236 24.488 1.00 95.62 557 THR A O 1
ATOM 4287 N N . SER A 1 558 ? -13.441 -8.082 26.362 1.00 94.56 558 SER A N 1
ATOM 4288 C CA . SER A 1 558 ? -14.586 -7.727 27.211 1.00 94.56 558 SER A CA 1
ATOM 4289 C C . SER A 1 558 ? -14.651 -6.217 27.470 1.00 94.56 558 SER A C 1
ATOM 4291 O O . SER A 1 558 ? -13.647 -5.514 27.367 1.00 94.56 558 SER A O 1
ATOM 4293 N N . ARG A 1 559 ? -15.824 -5.702 27.864 1.00 93.56 559 ARG A N 1
ATOM 4294 C CA . ARG A 1 559 ? -15.996 -4.277 28.206 1.00 93.56 559 ARG A CA 1
ATOM 4295 C C . ARG A 1 559 ? -15.006 -3.804 29.279 1.00 93.56 559 ARG A C 1
ATOM 4297 O O . ARG A 1 559 ? -14.432 -2.733 29.140 1.00 93.56 559 ARG A O 1
ATOM 4304 N N . ASP A 1 560 ? -14.770 -4.615 30.309 1.00 91.88 560 ASP A N 1
ATOM 4305 C CA . ASP A 1 560 ? -13.790 -4.319 31.364 1.00 91.88 560 ASP A CA 1
ATOM 4306 C C . ASP A 1 560 ? -12.357 -4.210 30.814 1.00 91.88 560 ASP A C 1
ATOM 4308 O O . ASP A 1 560 ? -11.624 -3.279 31.145 1.00 91.88 560 ASP A O 1
ATOM 4312 N N . GLN A 1 561 ? -11.976 -5.116 29.909 1.00 92.88 561 GLN A N 1
ATOM 4313 C CA . GLN A 1 561 ? -10.671 -5.065 29.249 1.00 92.88 561 GLN A CA 1
ATOM 4314 C C . GLN A 1 561 ? -10.518 -3.808 28.381 1.00 92.88 561 GLN A C 1
ATOM 4316 O O . GLN A 1 561 ? -9.450 -3.205 28.371 1.00 92.88 561 GLN A O 1
ATOM 4321 N N . GLN A 1 562 ? -11.580 -3.386 27.686 1.00 92.38 562 GLN A N 1
ATOM 4322 C CA . GLN A 1 562 ? -11.571 -2.154 26.886 1.00 92.38 562 GLN A CA 1
ATOM 4323 C C . GLN A 1 562 ? -11.410 -0.901 27.757 1.00 92.38 562 GLN A C 1
ATOM 4325 O O . GLN A 1 562 ? -10.696 0.017 27.366 1.00 92.38 562 GLN A O 1
ATOM 4330 N N . ILE A 1 563 ? -12.026 -0.871 28.945 1.00 89.69 563 ILE A N 1
ATOM 4331 C CA . ILE A 1 563 ? -11.884 0.240 29.900 1.00 89.69 563 ILE A CA 1
ATOM 4332 C C . ILE A 1 563 ? -10.452 0.308 30.444 1.00 89.69 563 ILE A C 1
ATOM 4334 O O . ILE A 1 563 ? -9.880 1.393 30.504 1.00 89.69 563 ILE A O 1
ATOM 4338 N N . ARG A 1 564 ? -9.860 -0.840 30.803 1.00 89.38 564 ARG A N 1
ATOM 4339 C CA . ARG A 1 564 ? -8.472 -0.912 31.294 1.00 89.38 564 ARG A CA 1
ATOM 4340 C C . ARG A 1 564 ? -7.422 -0.600 30.225 1.00 89.38 564 ARG A C 1
ATOM 4342 O O . ARG A 1 564 ? -6.344 -0.131 30.575 1.00 89.38 564 ARG A O 1
ATOM 4349 N N . GLY A 1 565 ? -7.736 -0.846 28.953 1.00 91.81 565 GLY A N 1
ATOM 4350 C CA . GLY A 1 565 ? -6.824 -0.658 27.827 1.00 91.81 565 GLY A CA 1
ATOM 4351 C C . GLY A 1 565 ? -5.946 -1.876 27.546 1.00 91.81 565 GLY A C 1
ATOM 4352 O O . GLY A 1 565 ? -5.585 -2.642 28.445 1.00 91.81 565 GLY A O 1
ATOM 4353 N N . LEU A 1 566 ? -5.615 -2.078 26.270 1.00 93.94 566 LEU A N 1
ATOM 4354 C CA . LEU A 1 566 ? -4.850 -3.244 25.827 1.00 93.94 566 LEU A CA 1
ATOM 4355 C C . LEU A 1 566 ? -3.369 -3.176 26.200 1.00 93.94 566 LEU A C 1
ATOM 4357 O O . LEU A 1 566 ? -2.742 -4.228 26.285 1.00 93.94 566 LEU A O 1
ATOM 4361 N N . ASP A 1 567 ? -2.827 -2.000 26.513 1.00 93.44 567 ASP A N 1
ATOM 4362 C CA . ASP A 1 567 ? -1.454 -1.877 27.018 1.00 93.44 567 ASP A CA 1
ATOM 4363 C C . ASP A 1 567 ? -1.308 -2.617 28.354 1.00 93.44 567 ASP A C 1
ATOM 4365 O O . ASP A 1 567 ? -0.387 -3.413 28.548 1.00 93.44 567 ASP A O 1
ATOM 4369 N N . ASN A 1 568 ? -2.299 -2.467 29.234 1.00 92.31 568 ASN A N 1
ATOM 4370 C CA . ASN A 1 568 ? -2.368 -3.214 30.483 1.00 92.31 568 ASN A CA 1
ATOM 4371 C C . ASN A 1 568 ? -2.769 -4.675 30.243 1.00 92.31 568 ASN A C 1
ATOM 4373 O O . ASN A 1 568 ? -2.087 -5.593 30.691 1.00 92.31 568 ASN A O 1
ATOM 4377 N N . VAL A 1 569 ? -3.870 -4.901 29.520 1.00 92.56 569 VAL A N 1
ATOM 4378 C CA . VAL A 1 569 ? -4.490 -6.232 29.415 1.00 92.56 569 VAL A CA 1
ATOM 4379 C C . VAL A 1 569 ? -3.647 -7.220 28.608 1.00 92.56 569 VAL A C 1
ATOM 4381 O O . VAL A 1 569 ? -3.602 -8.395 28.966 1.00 92.56 569 VAL A O 1
ATOM 4384 N N . ALA A 1 570 ? -3.024 -6.781 27.513 1.00 91.50 570 ALA A N 1
ATOM 4385 C CA . ALA A 1 570 ? -2.259 -7.656 26.625 1.00 91.50 570 ALA A CA 1
ATOM 4386 C C . ALA A 1 570 ? -0.754 -7.643 26.924 1.00 91.50 570 ALA A C 1
ATOM 4388 O O . ALA A 1 570 ? -0.105 -8.666 26.717 1.00 91.50 570 ALA A O 1
ATOM 4389 N N . HIS A 1 571 ? -0.214 -6.526 27.429 1.00 92.94 571 HIS A N 1
ATOM 4390 C CA . HIS A 1 571 ? 1.236 -6.336 27.597 1.00 92.94 571 HIS A CA 1
ATOM 4391 C C . HIS A 1 571 ? 1.676 -6.147 29.053 1.00 92.94 571 HIS A C 1
ATOM 4393 O O . HIS A 1 571 ? 2.873 -6.097 29.325 1.00 92.94 571 HIS A O 1
ATOM 4399 N N . GLY A 1 572 ? 0.740 -6.053 30.004 1.00 86.62 572 GLY A N 1
ATOM 4400 C CA . GLY A 1 572 ? 1.052 -5.850 31.422 1.00 86.62 572 GLY A CA 1
ATOM 4401 C C . GLY A 1 572 ? 1.643 -4.474 31.737 1.00 86.62 572 GLY A C 1
ATOM 4402 O O . GLY A 1 572 ? 2.187 -4.283 32.824 1.00 86.62 572 GLY A O 1
ATOM 4403 N N . VAL A 1 573 ? 1.555 -3.515 30.809 1.00 81.94 573 VAL A N 1
ATOM 4404 C CA . VAL A 1 573 ? 2.090 -2.165 30.994 1.00 81.94 573 VAL A CA 1
ATOM 4405 C C . VAL A 1 573 ? 1.024 -1.292 31.646 1.00 81.94 573 VAL A C 1
ATOM 4407 O O . VAL A 1 573 ? -0.062 -1.095 31.106 1.00 81.94 573 VAL A O 1
ATOM 4410 N N . ILE A 1 574 ? 1.323 -0.780 32.838 1.00 67.69 574 ILE A N 1
ATOM 4411 C CA . ILE A 1 574 ? 0.463 0.178 33.533 1.00 67.69 574 ILE A CA 1
ATOM 4412 C C . ILE A 1 574 ? 0.914 1.573 33.121 1.00 67.69 574 ILE A C 1
ATOM 4414 O O . ILE A 1 574 ? 2.054 1.956 33.378 1.00 67.69 574 ILE A O 1
ATOM 4418 N N . ASP A 1 575 ? 0.013 2.320 32.495 1.00 56.34 575 ASP A N 1
ATOM 4419 C CA . ASP A 1 575 ? 0.228 3.729 32.202 1.00 56.34 575 ASP A CA 1
ATOM 4420 C C . ASP A 1 575 ? 0.366 4.489 33.533 1.00 56.34 575 ASP A C 1
ATOM 4422 O O . ASP A 1 575 ? -0.540 4.464 34.374 1.00 56.34 575 ASP A O 1
ATOM 4426 N N . CYS A 1 576 ? 1.517 5.124 33.768 1.00 47.94 576 CYS A N 1
ATOM 4427 C CA . CYS A 1 576 ? 1.815 5.830 35.023 1.00 47.94 576 CYS A CA 1
ATOM 4428 C C . CYS A 1 576 ? 0.913 7.059 35.260 1.00 47.94 576 CYS A C 1
ATOM 4430 O O . CYS A 1 576 ? 1.017 7.694 36.309 1.00 47.94 576 CYS A O 1
ATOM 4432 N N . GLU A 1 577 ? 0.049 7.403 34.301 1.00 46.66 577 GLU A N 1
ATOM 4433 C CA . GLU A 1 577 ? -0.792 8.599 34.312 1.00 46.66 577 GLU A CA 1
ATOM 4434 C C . GLU A 1 577 ? -2.264 8.360 34.641 1.00 46.66 577 GLU A C 1
ATOM 4436 O O . GLU A 1 577 ? -3.021 9.326 34.657 1.00 46.66 577 GLU A O 1
ATOM 4441 N N . LEU A 1 578 ? -2.711 7.141 34.969 1.00 41.59 578 LEU A N 1
ATOM 4442 C CA . LEU A 1 578 ? -4.015 7.032 35.624 1.00 41.59 578 LEU A CA 1
ATOM 4443 C C . LEU A 1 578 ? -3.874 7.685 37.008 1.00 41.59 578 LEU A C 1
ATOM 4445 O O . LEU A 1 578 ? -3.200 7.106 37.870 1.00 41.59 578 LEU A O 1
ATOM 4449 N N . PRO A 1 579 ? -4.498 8.856 37.283 1.00 39.16 579 PRO A N 1
ATOM 4450 C CA . PRO A 1 579 ? -4.637 9.256 38.665 1.00 39.16 579 PRO A CA 1
ATOM 4451 C C . PRO A 1 579 ? -5.403 8.105 39.285 1.00 39.16 579 PRO A C 1
ATOM 4453 O O . PRO A 1 579 ? -6.461 7.738 38.768 1.00 39.16 579 PRO A O 1
ATOM 4456 N N . GLN A 1 580 ? -4.843 7.490 40.330 1.00 40.19 580 GLN A N 1
ATOM 4457 C CA . GLN A 1 580 ? -5.588 6.535 41.131 1.00 40.19 580 GLN A CA 1
ATOM 4458 C C . GLN A 1 580 ? -6.945 7.178 41.372 1.00 40.19 580 GLN A C 1
ATOM 4460 O O . GLN A 1 580 ? -7.040 8.175 42.096 1.00 40.19 580 GLN A O 1
ATOM 4465 N N . GLN A 1 581 ? -7.981 6.660 40.709 1.00 38.88 581 GLN A N 1
ATOM 4466 C CA . GLN A 1 581 ? -9.339 6.948 41.093 1.00 38.88 581 GLN A CA 1
ATOM 4467 C C . GLN A 1 581 ? -9.346 6.461 42.527 1.00 38.88 581 GLN A C 1
ATOM 4469 O O . GLN A 1 581 ? -9.305 5.258 42.788 1.00 38.88 581 GLN A O 1
ATOM 4474 N N . LYS A 1 582 ? -9.245 7.409 43.461 1.00 36.25 582 LYS A N 1
ATOM 4475 C CA . LYS A 1 582 ? -9.498 7.158 44.861 1.00 36.25 582 LYS A CA 1
ATOM 4476 C C . LYS A 1 582 ? -10.919 6.633 44.851 1.00 36.25 582 LYS A C 1
ATOM 4478 O O . LYS A 1 582 ? -11.865 7.417 44.815 1.00 36.25 582 LYS A O 1
ATOM 4483 N N . LEU A 1 583 ? -11.062 5.308 44.817 1.00 35.00 583 LEU A N 1
ATOM 4484 C CA . LEU A 1 583 ? -12.263 4.644 45.276 1.00 35.00 583 LEU A CA 1
ATOM 4485 C C . LEU A 1 583 ? -12.616 5.377 46.566 1.00 35.00 583 LEU A C 1
ATOM 4487 O O . LEU A 1 583 ? -11.730 5.512 47.422 1.00 35.00 583 LEU A O 1
ATOM 4491 N N . PRO A 1 584 ? -13.823 5.947 46.692 1.00 35.28 584 PRO A N 1
ATOM 4492 C CA . PRO A 1 584 ? -14.210 6.595 47.921 1.00 35.28 584 PRO A CA 1
ATOM 4493 C C . PRO A 1 584 ? -14.266 5.494 48.974 1.00 35.28 584 PRO A C 1
ATOM 4495 O O . PRO A 1 584 ? -15.282 4.828 49.162 1.00 35.28 584 PRO A O 1
ATOM 4498 N N . VAL A 1 585 ? -13.144 5.275 49.659 1.00 41.03 585 VAL A N 1
ATOM 4499 C CA . VAL A 1 585 ? -13.136 4.613 50.947 1.00 41.03 585 VAL A CA 1
ATOM 4500 C C . VAL A 1 585 ? -14.028 5.507 51.785 1.00 41.03 585 VAL A C 1
ATOM 4502 O O . VAL A 1 585 ? -13.659 6.638 52.108 1.00 41.03 585 VAL A O 1
ATOM 4505 N N . LYS A 1 586 ? -15.250 5.039 52.049 1.00 38.50 586 LYS A N 1
ATOM 4506 C CA . LYS A 1 586 ? -16.165 5.650 53.008 1.00 38.50 586 LYS A CA 1
ATOM 4507 C C . LYS A 1 586 ? -15.461 5.656 54.366 1.00 38.50 586 LYS A C 1
ATOM 4509 O O . LYS A 1 586 ? -15.652 4.779 55.198 1.00 38.50 586 LYS A O 1
ATOM 4514 N N . LEU A 1 587 ? -14.664 6.693 54.603 1.00 35.69 587 LEU A N 1
ATOM 4515 C CA . LEU A 1 587 ? -14.043 7.026 55.885 1.00 35.69 587 LEU A CA 1
ATOM 4516 C C . LEU A 1 587 ? -15.089 7.422 56.944 1.00 35.69 587 LEU A C 1
ATOM 4518 O O . LEU A 1 587 ? -14.739 7.714 58.083 1.00 35.69 587 LEU A O 1
ATOM 4522 N N . SER A 1 588 ? -16.380 7.379 56.603 1.00 36.41 588 SER A N 1
ATOM 4523 C CA . SER A 1 588 ? -17.491 7.537 57.537 1.00 36.41 588 SER A CA 1
ATOM 4524 C C . SER A 1 588 ? -17.759 6.299 58.405 1.00 36.41 588 SER A C 1
ATOM 4526 O O . SER A 1 588 ? -18.550 6.408 59.332 1.00 36.41 588 SER A O 1
ATOM 4528 N N . ALA A 1 589 ? -17.113 5.151 58.158 1.00 39.56 589 ALA A N 1
ATOM 4529 C CA . ALA A 1 589 ? -17.300 3.939 58.970 1.00 39.56 589 ALA A CA 1
ATOM 4530 C C . ALA A 1 589 ? -16.236 3.722 60.069 1.00 39.56 589 ALA A C 1
ATOM 4532 O O . ALA A 1 589 ? -16.370 2.801 60.863 1.00 39.56 589 ALA A O 1
ATOM 4533 N N . LEU A 1 590 ? -15.200 4.567 60.162 1.00 37.28 590 LEU A N 1
ATOM 4534 C CA . LEU A 1 590 ? -14.114 4.418 61.153 1.00 37.28 590 LEU A CA 1
ATOM 4535 C C . LEU A 1 590 ? -14.088 5.522 62.222 1.00 37.28 590 LEU A C 1
ATOM 4537 O O . LEU A 1 590 ? -13.112 5.667 62.952 1.00 37.28 590 LEU A O 1
ATOM 4541 N N . ARG A 1 591 ? -15.161 6.316 62.338 1.00 37.41 591 ARG A N 1
ATOM 4542 C CA . ARG A 1 591 ? -15.255 7.406 63.326 1.00 37.41 591 ARG A CA 1
ATOM 4543 C C . ARG A 1 591 ? -16.099 7.085 64.563 1.00 37.41 591 ARG A C 1
ATOM 4545 O O . ARG A 1 591 ? -16.344 8.003 65.339 1.00 37.41 591 ARG A O 1
ATOM 4552 N N . GLN A 1 592 ? -16.512 5.829 64.758 1.00 40.03 592 GLN A N 1
ATOM 4553 C CA . GLN A 1 592 ? -17.401 5.453 65.867 1.00 40.03 592 GLN A CA 1
ATOM 4554 C C . GLN A 1 592 ? -16.828 4.537 66.953 1.00 40.03 592 GLN A C 1
ATOM 4556 O O . GLN A 1 592 ? -17.504 4.384 67.957 1.00 40.03 592 GLN A O 1
ATOM 4561 N N . ASP A 1 593 ? -15.579 4.076 66.866 1.00 40.12 593 ASP A N 1
ATOM 4562 C CA . ASP A 1 593 ? -14.928 3.401 68.002 1.00 40.12 593 ASP A CA 1
ATOM 4563 C C . ASP A 1 593 ? -13.617 4.093 68.382 1.00 40.12 593 ASP A C 1
ATOM 4565 O O . ASP A 1 593 ? -12.508 3.676 68.048 1.00 40.12 593 ASP A O 1
ATOM 4569 N N . ARG A 1 594 ? -13.747 5.207 69.113 1.00 41.88 594 ARG A N 1
ATOM 4570 C CA . ARG A 1 594 ? -12.680 5.680 70.004 1.00 41.88 594 ARG A CA 1
ATOM 4571 C C . ARG A 1 594 ? -12.772 4.891 71.307 1.00 41.88 594 ARG A C 1
ATOM 4573 O O . ARG A 1 594 ? -13.351 5.361 72.280 1.00 41.88 594 ARG A O 1
ATOM 4580 N N . GLY A 1 595 ? -12.175 3.709 71.320 1.00 44.38 595 GLY A N 1
ATOM 4581 C CA . GLY A 1 595 ? -12.001 2.917 72.530 1.00 44.38 595 GLY A CA 1
ATOM 4582 C C . GLY A 1 595 ? -11.066 1.750 72.257 1.00 44.38 595 GLY A C 1
ATOM 4583 O O . GLY A 1 595 ? -11.490 0.755 71.693 1.00 44.38 595 GLY A O 1
ATOM 4584 N N . ASN A 1 596 ? -9.805 1.885 72.672 1.00 47.00 596 ASN A N 1
ATOM 4585 C CA . ASN A 1 596 ? -8.751 0.861 72.648 1.00 47.00 596 ASN A CA 1
ATOM 4586 C C . ASN A 1 596 ? -8.186 0.475 71.268 1.00 47.00 596 ASN A C 1
ATOM 4588 O O . ASN A 1 596 ? -8.562 -0.536 70.684 1.00 47.00 596 ASN A O 1
ATOM 4592 N N . LEU A 1 597 ? -7.155 1.197 70.812 1.00 36.59 597 LEU A N 1
ATOM 4593 C CA . LEU A 1 597 ? -6.198 0.653 69.843 1.00 36.59 597 LEU A CA 1
ATOM 4594 C C . LEU A 1 597 ? -4.809 0.527 70.480 1.00 36.59 597 LEU A C 1
ATOM 4596 O O . LEU A 1 597 ? -4.135 1.518 70.752 1.00 36.59 597 LEU A O 1
ATOM 4600 N N . ASN A 1 598 ? -4.403 -0.726 70.697 1.00 37.47 598 ASN A N 1
ATOM 4601 C CA . ASN A 1 598 ? -3.033 -1.136 70.992 1.00 37.47 598 ASN A CA 1
ATOM 4602 C C . ASN A 1 598 ? -2.136 -0.890 69.763 1.00 37.47 598 ASN A C 1
ATOM 4604 O O . ASN A 1 598 ? -2.514 -1.199 68.631 1.00 37.47 598 ASN A O 1
ATOM 4608 N N . ILE A 1 599 ? -0.927 -0.371 69.990 1.00 39.28 599 ILE A N 1
ATOM 4609 C CA . ILE A 1 599 ? 0.074 0.006 68.973 1.00 39.28 599 ILE A CA 1
ATOM 4610 C C . ILE A 1 599 ? 0.801 -1.245 68.432 1.00 39.28 599 ILE A C 1
ATOM 4612 O O . ILE A 1 599 ? 2.011 -1.384 68.561 1.00 39.28 599 ILE A O 1
ATOM 4616 N N . ALA A 1 600 ? 0.070 -2.198 67.848 1.00 37.72 600 ALA A N 1
ATOM 4617 C CA . ALA A 1 600 ? 0.676 -3.416 67.286 1.00 37.72 600 ALA A CA 1
ATOM 4618 C C . ALA A 1 600 ? 0.165 -3.820 65.891 1.00 37.72 600 ALA A C 1
ATOM 4620 O O . ALA A 1 600 ? 0.737 -4.716 65.278 1.00 37.72 600 ALA A O 1
ATOM 4621 N N . THR A 1 601 ? -0.840 -3.142 65.327 1.00 38.91 601 THR A N 1
ATOM 4622 C CA . THR A 1 601 ? -1.513 -3.612 64.094 1.00 38.91 601 THR A CA 1
ATOM 4623 C C . THR A 1 601 ? -1.429 -2.621 62.928 1.00 38.91 601 THR A C 1
ATOM 4625 O O . THR A 1 601 ? -2.382 -2.463 62.173 1.00 38.91 601 THR A O 1
ATOM 4628 N N . VAL A 1 602 ? -0.297 -1.927 62.764 1.00 36.12 602 VAL A N 1
ATOM 4629 C CA . VAL A 1 602 ? -0.056 -1.030 61.604 1.00 36.12 602 VAL A CA 1
ATOM 4630 C C . VAL A 1 602 ? 1.025 -1.582 60.653 1.00 36.12 602 VAL A C 1
ATOM 4632 O O . VAL A 1 602 ? 1.304 -0.998 59.614 1.00 36.12 602 VAL A O 1
ATOM 4635 N N . ALA A 1 603 ? 1.605 -2.753 60.935 1.00 33.75 603 ALA A N 1
ATOM 4636 C CA . ALA A 1 603 ? 2.757 -3.265 60.183 1.00 33.75 603 ALA A CA 1
ATOM 4637 C C . ALA A 1 603 ? 2.446 -4.218 59.004 1.00 33.75 603 ALA A C 1
ATOM 4639 O O . ALA A 1 603 ? 3.382 -4.762 58.427 1.00 33.75 603 ALA A O 1
ATOM 4640 N N . THR A 1 604 ? 1.186 -4.444 58.611 1.00 37.41 604 THR A N 1
ATOM 4641 C CA . THR A 1 604 ? 0.851 -5.485 57.605 1.00 37.41 604 THR A CA 1
ATOM 4642 C C . THR A 1 604 ? 0.116 -5.012 56.347 1.00 37.41 604 THR A C 1
ATOM 4644 O O . THR A 1 604 ? -0.375 -5.843 55.590 1.00 37.41 604 THR A O 1
ATOM 4647 N N . ALA A 1 605 ? 0.089 -3.713 56.039 1.00 36.31 605 ALA A N 1
ATOM 4648 C CA . ALA A 1 605 ? -0.564 -3.208 54.823 1.00 36.31 605 ALA A CA 1
ATOM 4649 C C . ALA A 1 605 ? 0.371 -2.359 53.943 1.00 36.31 605 ALA A C 1
ATOM 4651 O O . ALA A 1 605 ? 0.142 -1.172 53.735 1.00 36.31 605 ALA A O 1
ATOM 4652 N N . ILE A 1 606 ? 1.423 -2.981 53.408 1.00 33.78 606 ILE A N 1
ATOM 4653 C CA . ILE A 1 606 ? 2.146 -2.494 52.223 1.00 33.78 606 ILE A CA 1
ATOM 4654 C C . ILE A 1 606 ? 2.348 -3.717 51.313 1.00 33.78 606 ILE A C 1
ATOM 4656 O O . ILE A 1 606 ? 3.031 -4.650 51.743 1.00 33.78 606 ILE A O 1
ATOM 4660 N N . PRO A 1 607 ? 1.754 -3.787 50.105 1.00 43.56 607 PRO A N 1
ATOM 4661 C CA . PRO A 1 607 ? 2.014 -4.902 49.204 1.00 43.56 607 PRO A CA 1
ATOM 4662 C C . PRO A 1 607 ? 3.414 -4.774 48.587 1.00 43.56 607 PRO A C 1
ATOM 4664 O O . PRO A 1 607 ? 3.828 -3.678 48.203 1.00 43.56 607 PRO A O 1
ATOM 4667 N N . LYS A 1 608 ? 4.119 -5.909 48.523 1.00 34.62 608 LYS A N 1
ATOM 4668 C CA . LYS A 1 608 ? 5.265 -6.145 47.634 1.00 34.62 608 LYS A CA 1
ATOM 4669 C C . LYS A 1 608 ? 4.814 -6.242 46.185 1.00 34.62 608 LYS A C 1
ATOM 4671 O O . LYS A 1 608 ? 3.697 -6.767 45.974 1.00 34.62 608 LYS A O 1
#

Foldseek 3Di:
DPPPPPPPVVPVPCVPPDDDDDDDDPFPFPPVPVDDPPDPPPPPPPPPFDDDDALLVVQVPDLQQEEEEEEDELPCPVVVVVCCVPVQVPQQDPNGGYHYAYFFEDEPPPPSPVVLVVCCVPVSRYHYGPDPRLQPVVRVVSVVVSCVVRVVSHNYYGYFALQVLLLVLLVLLLLLLQLLLLQLLLLAFPLANVVLNVLLVLLVPQLLVLLQQALVQQQQADDAQQTGDSCCRNCNVVPDDVQGDDARNNPDSASYGNVSVSSSVSSLLSQQLSLLSLLQTLWWAPVLSSLLSSLCSRQFLRRLSNQAVRCNHVLVVLAQFFLQPLLNRQQLSLLLSQLVLVVRDAAPPDDLPDQSPRSDRLVSSVSSLVSNLSSLLSRQLCSVSGDDPLSVQLNLLLVLLLVLLLVLQLVCCQCVVVLNVHPRHDHDSSSSSLSSLLSNSLCRRPSSFAGSVLSNVSSNVRSVVLVVCVSCVCVPPVGCSPSCSNSRRNSSSLSSLLSNLAGGDCVRPVSHHGHPVRPCPVSSVSSVVSSVVSSVSSSVSSCVSVVVCCVPVRTTDDSVSSVSHCCCVVVVDHDPPPPPPPPPPPPVVVPPDPDDDDPPPPPPPDDD

pLDDT: mean 78.48, std 22.89, range [22.45, 98.88]

Organism: NCBI:txid392032

Radius of gyration: 29.11 Å; Cα contacts (8 Å, |Δi|>4): 1036; chains: 1; bounding box: 70×55×108 Å

Nearest PDB structures (foldseek):
  2nuu-assembly2_D  TM=9.403E-01  e=1.348E-27  Escherichia coli
  5aex-assembly3_H  TM=8.775E-01  e=9.421E-25  Saccharomyces cerevisiae
  5aex-assembly2_D  TM=8.821E-01  e=1.585E-24  Saccharomyces cerevisiae
  1u77-assembly1_A  TM=9.120E-01  e=3.039E-24  Escherichia coli
  5aex-assembly3_J  TM=8.767E-01  e=1.722E-23  Saccharomyces cerevisiae

Solvent-accessible surface area (backbone atoms only — not comparable to full-atom values): 32136 Å² total; per-residue (Å²): 144,86,83,79,72,74,76,66,66,73,58,71,82,58,73,86,80,72,88,86,86,75,99,67,80,92,67,76,66,76,74,84,62,95,78,73,92,69,84,78,89,65,81,78,80,69,79,77,66,82,85,82,91,70,59,61,63,71,44,71,77,54,91,42,42,30,39,37,43,36,75,45,51,71,82,47,59,68,60,54,50,52,37,44,77,54,75,48,58,47,55,59,57,93,89,36,35,33,46,52,35,38,36,26,21,39,57,95,86,53,90,56,51,68,59,51,52,51,47,33,72,72,66,57,37,50,47,78,39,94,33,56,45,84,37,62,67,55,44,48,56,53,49,50,54,46,37,62,73,52,35,70,78,44,77,39,65,44,68,71,50,35,48,60,48,41,51,51,14,27,54,25,30,49,44,25,39,62,10,45,18,28,28,54,19,10,61,33,38,74,45,29,25,61,41,45,33,46,52,29,51,51,26,67,56,48,42,56,54,47,30,36,60,24,39,49,7,29,24,47,30,64,65,58,39,63,43,28,29,72,82,48,6,47,68,63,55,50,59,89,79,36,91,85,57,85,58,58,45,86,81,57,93,58,89,44,62,58,68,55,54,53,53,36,53,45,31,51,57,26,41,25,59,34,47,30,53,35,16,42,68,62,39,54,35,67,69,54,47,56,53,45,52,55,49,43,44,60,68,39,44,25,37,45,41,11,18,49,74,25,82,62,5,50,44,25,67,70,53,27,76,53,50,51,28,5,52,58,30,28,21,30,25,5,44,28,14,44,47,51,12,58,75,69,46,60,57,94,84,66,52,69,85,55,68,92,74,52,60,72,36,55,70,36,23,54,51,9,39,53,36,34,56,60,10,41,39,19,42,36,14,34,50,55,72,40,82,44,71,47,15,54,44,6,36,51,16,38,52,40,3,16,53,29,1,30,53,43,41,49,53,43,26,36,76,50,12,67,70,71,77,43,60,74,66,45,72,53,65,71,55,45,46,47,18,34,51,16,2,39,30,16,29,26,16,24,20,49,26,43,58,62,72,52,25,32,50,46,4,33,51,33,16,47,54,36,50,55,46,66,65,43,40,36,76,73,66,68,54,44,43,68,64,38,27,30,48,39,25,18,51,14,6,49,50,14,30,47,49,26,14,34,56,21,30,39,93,66,24,85,90,44,68,35,3,33,81,62,82,27,57,63,33,33,51,29,28,51,51,50,50,55,50,43,47,54,48,25,41,48,45,48,48,66,56,48,53,61,40,45,77,69,79,48,40,61,54,53,70,68,46,44,73,62,11,36,22,34,71,77,68,69,44,76,71,89,76,65,72,77,77,73,69,80,72,68,71,80,76,74,77,80,75,94,72,88,81,74,100,75,83,81,85,83,85,74,88,130

Sequence (608 aa):
MRRHCRKRIFTLFFGCLIFYIGGYVFVSISEVTRDSTEKIVYLHALRRSSPMEHNIELCSSNDIDLIIIIISSSSHFLERESIRETWGSMPNLMNIRSQCIFVVGYQDGNSMFEELLNEAKSKHDLLYLTVDDDSIVGKELHAYKWLEKYCSNVTFTFKTNDYFFLMTSTALVYMMTPGLACFYGGLVESKNFLNQFFLSIVCMAIIPVQWCLFGYSFTFGSGNSVFGSFNNGVLRSFGLNNFYGENPDPTKALTIPSLTFVAYQCAFAIITVALISGAVVGRMKLIPYMIFVFLWSTLCYDPLARWIFSNQGWLNQMGTIDFAGGMVVHFASGISGLTVATILGPRSDFDPDALKTGQTHLPFTVLGTGMLWVGWMGFNGGSALAANGIASLAIVNTNVAAASSIVIWIILDIICGKAAGQSLGVVSIPGTCSAVVVGLVVITPAAGYVQPGYALLMGLIGGFIVYLFLLGKNRFFHVDDSLDVFTCHGVGGLIGSLLTGLFCQTDVSSKVNNGALYGNPVQLWYQVAGILITSAFSVACTAAILLPMHFTIGIRTSRDQQIRGLDNVAHGVIDCELPQQKLPVKLSALRQDRGNLNIATVATAIPK

InterPro domains:
  IPR001905 Ammonium transporter [PTHR43029] (155-573)
  IPR001905 Ammonium transporter [TIGR00836] (162-572)
  IPR002229 Blood group Rhesus C/E/D polypeptide [PR00342] (265-281)
  IPR002229 Blood group Rhesus C/E/D polypeptide [PR00342] (363-381)
  IPR002229 Blood group Rhesus C/E/D polypeptide [PR00342] (394-416)
  IPR002229 Blood group Rhesus C/E/D polypeptide [PR00342] (490-506)
  IPR024041 Ammonium transporter AmtB-like domain [PF00909] (165-572)
  IPR029020 Ammonium/urea transporter [G3DSA:1.10.3430.10] (143-589)